Protein 7C63 (pdb70)

Sequence (416 aa):
TLEVWIMPNSPQPAEDFKALVAPFEKAHGVEVKVTVLDWGVAWTKITTTAATSGVGPDLTQLGTTWVGAISAMGVLEPVDDVLEEALGGEKAYLPAVWRTTRLEGARRQATAVPWFSELRRAFYYRTDALKAAGVNPAEMFASWQGFEAGLARLKASSFRDPETKAPLAPLCTPGKKNSWDDVLHNAAPWIWGAGGEIVRQAGGRWQSALNSPESLEGLYFFLSLAQKGYVPAESLEKNTAQIEADFQAGKCCAVFASGPWMIQRAQVPEAKGGFAERTAAKNLGVAPYPAGPKGRYTFFGGSNLALFNFSKNKPLAKELLKYLGGPEAQVRRYAQMTGMLPALRSAWSDPSFQQNPLLRTFIQAAQFGRTTYPSLAGWGGVENLAVQHLGMAWDLVAQGRLTREALKDLMDKASAAINQALRHH

Nearest PDB structures (foldseek):
  7c6x-assembly6_F  TM=9.963E-01  e=8.652E-77  Thermus thermophilus HB8
  7c64-assembly1_B  TM=9.953E-01  e=5.909E-77  Thermus thermophilus HB8
  7c70-assembly2_B  TM=9.968E-01  e=4.680E-76  Thermus thermophilus HB8
  7c71-assembly2_B  TM=9.946E-01  e=1.370E-74  Thermus thermophilus HB8
  7c6m-assembly1_A  TM=9.692E-01  e=4.133E-75  Thermus thermophilus HB8

Organism: Thermus thermophilus (strain ATCC 27634 / DSM 579 / HB8) (NCBI:txid300852)

B-factor: mean 22.09, std 9.36, range [8.62, 67.42]

Structure (mmCIF, N/CA/C/O backbone):
data_7C63
#
_entry.id   7C63
#
_cell.length_a   58.520
_cell.length_b   62.930
_cell.length_c   104.020
_cell.angle_alpha   90.000
_cell.angle_beta   90.000
_cell.angle_gamma   90.000
#
_symmetry.space_group_name_H-M   'P 21 21 21'
#
loop_
_entity.id
_entity.type
_entity.pdbx_description
1 polymer 'Sugar ABC transporter, periplasmic sugar-binding protein'
2 non-polymer 'CHLORIDE ION'
3 non-polymer 'SULFITE ION'
4 non-polymer 'SULFATE ION'
5 non-polymer 1,2-ETHANEDIOL
6 non-polymer '2-HYDROXY BUTANE-1,4-DIOL'
7 non-polymer GLYCEROL
8 water water
#
loop_
_atom_site.group_PDB
_atom_site.id
_atom_site.type_symbol
_atom_site.label_atom_id
_atom_site.label_alt_id
_atom_site.label_comp_id
_atom_site.label_asym_id
_atom_site.label_entity_id
_atom_site.label_seq_id
_atom_site.pdbx_PDB_ins_code
_atom_site.Cartn_x
_atom_site.Cartn_y
_atom_site.Cartn_z
_atom_site.occupancy
_atom_site.B_iso_or_equiv
_atom_site.auth_seq_id
_atom_site.auth_comp_id
_atom_site.auth_asym_id
_atom_site.auth_atom_id
_atom_site.pdbx_PDB_model_num
ATOM 1 N N . THR A 1 4 ? -53.736 12.317 8.769 1.00 33.94 3 THR A N 1
ATOM 2 C CA . THR A 1 4 ? -52.421 12.430 9.575 1.00 30.27 3 THR A CA 1
ATOM 3 C C . THR A 1 4 ? -51.555 11.196 9.349 1.00 26.63 3 THR A C 1
ATOM 4 O O . THR A 1 4 ? -52.024 10.025 9.522 1.00 29.38 3 THR A O 1
ATOM 8 N N . LEU A 1 5 ? -50.283 11.414 9.108 1.00 20.32 4 LEU A N 1
ATOM 9 C CA . LEU A 1 5 ? -49.380 10.286 8.904 1.00 18.67 4 LEU A CA 1
ATOM 10 C C . LEU A 1 5 ? -48.952 9.771 10.269 1.00 16.52 4 LEU A C 1
ATOM 11 O O . LEU A 1 5 ? -48.893 10.541 11.223 1.00 16.80 4 LEU A O 1
ATOM 16 N N . GLU A 1 6 ? -48.748 8.469 10.314 1.00 14.84 5 GLU A N 1
ATOM 17 C CA . GLU A 1 6 ? -48.256 7.784 11.528 1.00 15.03 5 GLU A CA 1
ATOM 18 C C . GLU A 1 6 ? -46.926 7.129 11.203 1.00 13.11 5 GLU A C 1
ATOM 19 O O . GLU A 1 6 ? -46.801 6.442 10.181 1.00 13.27 5 GLU A O 1
ATOM 25 N N . VAL A 1 7 ? -45.910 7.442 12.012 1.00 12.51 6 VAL A N 1
ATOM 26 C CA . VAL A 1 7 ? -44.568 6.855 11.814 1.00 12.26 6 VAL A CA 1
ATOM 27 C C . VAL A 1 7 ? -44.230 6.076 13.086 1.00 12.62 6 VAL A C 1
ATOM 28 O O . VAL A 1 7 ? -44.330 6.669 14.179 1.00 13.58 6 VAL A O 1
ATOM 32 N N . TRP A 1 8 ? -43.697 4.856 12.923 1.00 11.34 7 TRP A N 1
ATOM 33 C CA . TRP A 1 8 ? -43.088 4.093 14.033 1.00 11.46 7 TRP A CA 1
ATOM 34 C C . TRP A 1 8 ? -41.575 4.243 13.994 1.00 10.58 7 TRP A C 1
ATOM 35 O O . TRP A 1 8 ? -40.961 3.977 12.939 1.00 10.48 7 TRP A O 1
ATOM 46 N N . ILE A 1 9 ? -40.956 4.601 15.128 1.00 10.87 8 ILE A N 1
ATOM 47 C CA . ILE A 1 9 ? -39.513 4.700 15.187 1.00 10.97 8 ILE A CA 1
ATOM 48 C C . ILE A 1 9 ? -39.033 3.933 16.411 1.00 12.19 8 ILE A C 1
ATOM 49 O O . ILE A 1 9 ? -39.831 3.639 17.261 1.00 11.82 8 ILE A O 1
ATOM 54 N N . MET A 1 10 ? -37.716 3.724 16.477 1.00 12.33 9 MET A N 1
ATOM 55 C CA . MET A 1 10 ? -37.055 3.154 17.691 1.00 13.92 9 MET A CA 1
ATOM 56 C C . MET A 1 10 ? -36.367 4.292 18.422 1.00 12.65 9 MET A C 1
ATOM 57 O O . MET A 1 10 ? -36.320 5.444 17.999 1.00 13.50 9 MET A O 1
ATOM 62 N N . PRO A 1 11 ? -35.828 4.022 19.629 1.00 13.06 10 PRO A N 1
ATOM 63 C CA . PRO A 1 11 ? -35.214 5.090 20.423 1.00 14.04 10 PRO A CA 1
ATOM 64 C C . PRO A 1 11 ? -33.853 5.536 19.917 1.00 15.38 10 PRO A C 1
ATOM 65 O O . PRO A 1 11 ? -32.853 5.128 20.494 1.00 16.77 10 PRO A O 1
ATOM 69 N N . ASN A 1 12 ? -33.819 6.413 18.917 1.00 14.88 11 ASN A N 1
ATOM 70 C CA . ASN A 1 12 ? -32.624 6.681 18.094 1.00 13.78 11 ASN A CA 1
ATOM 71 C C . ASN A 1 12 ? -31.787 7.775 18.773 1.00 14.56 11 ASN A C 1
ATOM 72 O O . ASN A 1 12 ? -30.712 8.071 18.255 1.00 15.17 11 ASN A O 1
ATOM 77 N N . SER A 1 13 ? -32.368 8.516 19.707 1.00 15.53 12 SER A N 1
ATOM 78 C CA . SER A 1 13 ? -31.754 9.747 20.254 1.00 14.91 12 SER A CA 1
ATOM 79 C C . SER A 1 13 ? -32.299 9.878 21.661 1.00 14.70 12 SER A C 1
ATOM 80 O O . SER A 1 13 ? -33.219 9.173 22.109 1.00 13.47 12 SER A O 1
ATOM 83 N N . PRO A 1 14 ? -31.691 10.772 22.453 1.00 16.72 13 PRO A N 1
ATOM 84 C CA . PRO A 1 14 ? -32.122 10.853 23.823 1.00 16.81 13 PRO A CA 1
ATOM 85 C C . PRO A 1 14 ? -33.587 11.141 24.145 1.00 16.67 13 PRO A C 1
ATOM 86 O O . PRO A 1 14 ? -34.137 10.473 25.072 1.00 18.12 13 PRO A O 1
ATOM 90 N N . GLN A 1 15 ? -34.223 12.008 23.363 1.00 16.64 14 GLN A N 1
ATOM 91 C CA . GLN A 1 15 ? -35.690 12.258 23.438 1.00 15.45 14 GLN A CA 1
ATOM 92 C C . GLN A 1 15 ? -36.248 11.879 22.067 1.00 13.70 14 GLN A C 1
ATOM 93 O O . GLN A 1 15 ? -36.373 12.748 21.196 1.00 14.82 14 GLN A O 1
ATOM 99 N N . PRO A 1 16 ? -36.484 10.581 21.847 1.00 14.14 15 PRO A N 1
ATOM 100 C CA . PRO A 1 16 ? -36.661 10.110 20.459 1.00 13.16 15 PRO A CA 1
ATOM 101 C C . PRO A 1 16 ? -37.861 10.676 19.692 1.00 12.23 15 PRO A C 1
ATOM 102 O O . PRO A 1 16 ? -37.734 11.140 18.565 1.00 11.94 15 PRO A O 1
ATOM 106 N N . ALA A 1 17 ? -39.028 10.734 20.357 1.00 12.93 16 ALA A N 1
ATOM 107 C CA . ALA A 1 17 ? -40.247 11.298 19.749 1.00 13.04 16 ALA A CA 1
ATOM 108 C C . ALA A 1 17 ? -40.054 12.791 19.508 1.00 13.33 16 ALA A C 1
ATOM 109 O O . ALA A 1 17 ? -40.413 13.307 18.440 1.00 13.45 16 ALA A O 1
ATOM 111 N N . GLU A 1 18 ? -39.564 13.517 20.502 1.00 13.11 17 GLU A N 1
ATOM 112 C CA . GLU A 1 18 ? -39.344 14.972 20.375 1.00 14.28 17 GLU A CA 1
ATOM 113 C C . GLU A 1 18 ? -38.385 15.297 19.250 1.00 13.63 17 GLU A C 1
ATOM 114 O O . GLU A 1 18 ? -38.649 16.172 18.439 1.00 14.69 17 GLU A O 1
ATOM 120 N N . ASP A 1 19 ? -37.303 14.577 19.181 1.00 14.32 18 ASP A N 1
ATOM 121 C CA . ASP A 1 19 ? -36.312 14.842 18.110 1.00 15.15 18 ASP A CA 1
ATOM 122 C C . ASP A 1 19 ? -36.919 14.596 16.743 1.00 13.61 18 ASP A C 1
ATOM 123 O O . ASP A 1 19 ? -36.690 15.371 15.769 1.00 14.70 18 ASP A O 1
ATOM 128 N N . PHE A 1 20 ? -37.697 13.538 16.638 1.00 13.79 19 PHE A N 1
ATOM 129 C CA . PHE A 1 20 ? -38.330 13.202 15.379 1.00 12.77 19 PHE A CA 1
ATOM 130 C C . PHE A 1 20 ? -39.363 14.287 15.011 1.00 12.94 19 PHE A C 1
ATOM 131 O O . PHE A 1 20 ? -39.464 14.763 13.880 1.00 12.66 19 PHE A O 1
ATOM 139 N N . LYS A 1 21 ? -40.169 14.737 15.980 1.00 12.98 20 LYS A N 1
ATOM 140 C CA . LYS A 1 21 ? -41.114 15.827 15.730 1.00 14.29 20 LYS A CA 1
ATOM 141 C C . LYS A 1 21 ? -40.379 17.109 15.293 1.00 14.14 20 LYS A C 1
ATOM 142 O O . LYS A 1 21 ? -40.855 17.750 14.319 1.00 15.80 20 LYS A O 1
ATOM 148 N N . ALA A 1 22 ? -39.279 17.470 15.971 1.00 15.69 21 ALA A N 1
ATOM 149 C CA . ALA A 1 22 ? -38.544 18.690 15.572 1.00 16.03 21 ALA A CA 1
ATOM 150 C C . ALA A 1 22 ? -38.009 18.487 14.153 1.00 15.96 21 ALA A C 1
ATOM 151 O O . ALA A 1 22 ? -38.031 19.433 13.373 1.00 16.86 21 ALA A O 1
ATOM 153 N N . LEU A 1 23 ? -37.601 17.258 13.847 1.00 14.96 22 LEU A N 1
ATOM 154 C CA . LEU A 1 23 ? -36.994 16.945 12.518 1.00 15.40 22 LEU A CA 1
ATOM 155 C C . LEU A 1 23 ? -37.966 17.195 11.374 1.00 15.44 22 LEU A C 1
ATOM 156 O O . LEU A 1 23 ? -37.580 17.789 10.315 1.00 17.47 22 LEU A O 1
ATOM 161 N N . VAL A 1 24 ? -39.239 16.832 11.568 1.00 15.45 23 VAL A N 1
ATOM 162 C CA . VAL A 1 24 ? -40.273 16.877 10.515 1.00 15.16 23 VAL A CA 1
ATOM 163 C C . VAL A 1 24 ? -41.061 18.186 10.544 1.00 15.98 23 VAL A C 1
ATOM 164 O O . VAL A 1 24 ? -41.908 18.355 9.649 1.00 17.05 23 VAL A O 1
ATOM 168 N N . ALA A 1 25 ? -40.831 19.044 11.543 1.00 18.23 24 ALA A N 1
ATOM 169 C CA . ALA A 1 25 ? -41.568 20.311 11.687 1.00 20.93 24 ALA A CA 1
ATOM 170 C C . ALA A 1 25 ? -41.595 21.052 10.353 1.00 21.03 24 ALA A C 1
ATOM 171 O O . ALA A 1 25 ? -42.660 21.422 9.862 1.00 21.99 24 ALA A O 1
ATOM 173 N N . PRO A 1 26 ? -40.485 21.253 9.621 1.00 21.81 25 PRO A N 1
ATOM 174 C CA . PRO A 1 26 ? -40.637 21.930 8.307 1.00 22.66 25 PRO A CA 1
ATOM 175 C C . PRO A 1 26 ? -41.502 21.265 7.232 1.00 21.62 25 PRO A C 1
ATOM 176 O O . PRO A 1 26 ? -42.175 21.876 6.434 1.00 22.15 25 PRO A O 1
ATOM 180 N N . PHE A 1 27 ? -41.484 19.927 7.194 1.00 18.95 26 PHE A N 1
ATOM 181 C CA . PHE A 1 27 ? -42.338 19.159 6.320 1.00 18.35 26 PHE A CA 1
ATOM 182 C C . PHE A 1 27 ? -43.799 19.407 6.699 1.00 19.53 26 PHE A C 1
ATOM 183 O O . PHE A 1 27 ? -44.623 19.577 5.861 1.00 19.70 26 PHE A O 1
ATOM 191 N N . GLU A 1 28 ? -44.090 19.348 8.010 1.00 20.48 27 GLU A N 1
ATOM 192 C CA . GLU A 1 28 ? -45.438 19.606 8.561 1.00 20.66 27 GLU A CA 1
ATOM 193 C C . GLU A 1 28 ? -45.942 20.989 8.142 1.00 23.16 27 GLU A C 1
ATOM 194 O O . GLU A 1 28 ? -47.026 21.069 7.580 1.00 25.02 27 GLU A O 1
ATOM 200 N N . LYS A 1 29 ? -45.071 21.947 8.235 1.00 24.57 28 LYS A N 1
ATOM 201 C CA . LYS A 1 29 ? -45.476 23.344 7.862 1.00 26.99 28 LYS A CA 1
ATOM 202 C C . LYS A 1 29 ? -45.739 23.407 6.356 1.00 29.02 28 LYS A C 1
ATOM 203 O O . LYS A 1 29 ? -46.757 23.949 5.955 1.00 32.77 28 LYS A O 1
ATOM 209 N N . ALA A 1 30 ? -44.892 22.819 5.516 1.00 28.39 29 ALA A N 1
ATOM 210 C CA . ALA A 1 30 ? -45.007 22.957 4.043 1.00 28.67 29 ALA A CA 1
ATOM 211 C C . ALA A 1 30 ? -46.182 22.151 3.494 1.00 29.48 29 ALA A C 1
ATOM 212 O O . ALA A 1 30 ? -46.712 22.512 2.411 1.00 30.43 29 ALA A O 1
ATOM 214 N N . HIS A 1 31 ? -46.639 21.131 4.203 1.00 26.40 30 HIS A N 1
ATOM 215 C CA . HIS A 1 31 ? -47.676 20.199 3.725 1.00 27.05 30 HIS A CA 1
ATOM 216 C C . HIS A 1 31 ? -48.980 20.506 4.477 1.00 26.87 30 HIS A C 1
ATOM 217 O O . HIS A 1 31 ? -50.000 19.839 4.176 1.00 29.54 30 HIS A O 1
ATOM 224 N N . GLY A 1 32 ? -48.860 21.311 5.539 1.00 28.60 31 GLY A N 1
ATOM 225 C CA . GLY A 1 32 ? -49.978 21.734 6.411 1.00 30.34 31 GLY A CA 1
ATOM 226 C C . GLY A 1 32 ? -50.565 20.555 7.136 1.00 33.33 31 GLY A C 1
ATOM 227 O O . GLY A 1 32 ? -51.798 20.470 7.238 1.00 37.17 31 GLY A O 1
ATOM 228 N N . VAL A 1 33 ? -49.718 19.620 7.608 1.00 30.27 32 VAL A N 1
ATOM 229 C CA . VAL A 1 33 ? -50.127 18.407 8.365 1.00 30.33 32 VAL A CA 1
ATOM 230 C C . VAL A 1 33 ? -49.309 18.248 9.638 1.00 27.72 32 VAL A C 1
ATOM 231 O O . VAL A 1 33 ? -48.223 18.773 9.684 1.00 29.06 32 VAL A O 1
ATOM 235 N N . GLU A 1 34 ? -49.849 17.481 10.584 1.00 28.47 33 GLU A N 1
ATOM 236 C CA . GLU A 1 34 ? -49.052 16.891 11.686 1.00 25.73 33 GLU A CA 1
ATOM 237 C C . GLU A 1 34 ? -48.692 15.455 11.248 1.00 23.75 33 GLU A C 1
ATOM 238 O O . GLU A 1 34 ? -49.427 14.690 10.567 1.00 23.55 33 GLU A O 1
ATOM 244 N N . VAL A 1 35 ? -47.513 15.086 11.640 1.00 19.93 34 VAL A N 1
ATOM 245 C CA . VAL A 1 35 ? -47.049 13.694 11.571 1.00 18.17 34 VAL A CA 1
ATOM 246 C C . VAL A 1 35 ? -47.056 13.193 12.997 1.00 18.35 34 VAL A C 1
ATOM 247 O O . VAL A 1 35 ? -46.374 13.882 13.828 1.00 20.88 34 VAL A O 1
ATOM 251 N N . LYS A 1 36 ? -47.704 12.077 13.278 1.00 16.98 35 LYS A N 1
ATOM 252 C CA . LYS A 1 36 ? -47.714 11.440 14.594 1.00 18.03 35 LYS A CA 1
ATOM 253 C C . LYS A 1 36 ? -46.602 10.396 14.642 1.00 16.70 35 LYS A C 1
ATOM 254 O O . LYS A 1 36 ? -46.292 9.772 13.643 1.00 16.40 35 LYS A O 1
ATOM 260 N N . VAL A 1 37 ? -45.974 10.314 15.773 1.00 14.44 36 VAL A N 1
ATOM 261 C CA . VAL A 1 37 ? -44.872 9.380 15.999 1.00 13.85 36 VAL A CA 1
ATOM 262 C C . VAL A 1 37 ? -45.168 8.528 17.201 1.00 13.08 36 VAL A C 1
ATOM 263 O O . VAL A 1 37 ? -45.642 9.009 18.243 1.00 13.59 36 VAL A O 1
ATOM 267 N N . THR A 1 38 ? -44.870 7.236 17.055 1.00 12.65 37 THR A N 1
ATOM 268 C CA . THR A 1 38 ? -44.847 6.284 18.183 1.00 12.71 37 THR A CA 1
ATOM 269 C C . THR A 1 38 ? -43.480 5.631 18.279 1.00 12.78 37 THR A C 1
ATOM 270 O O . THR A 1 38 ? -42.938 5.182 17.257 1.00 12.27 37 THR A O 1
ATOM 274 N N . VAL A 1 39 ? -42.875 5.599 19.447 1.00 12.75 38 VAL A N 1
ATOM 275 C CA . VAL A 1 39 ? -41.542 5.025 19.700 1.00 13.61 38 VAL A CA 1
ATOM 276 C C . VAL A 1 39 ? -41.723 3.603 20.215 1.00 14.27 38 VAL A C 1
ATOM 277 O O . VAL A 1 39 ? -42.475 3.363 21.177 1.00 16.60 38 VAL A O 1
ATOM 281 N N . LEU A 1 40 ? -41.119 2.643 19.527 1.00 14.41 39 LEU A N 1
ATOM 282 C CA . LEU A 1 40 ? -41.142 1.223 19.889 1.00 16.36 39 LEU A CA 1
ATOM 283 C C . LEU A 1 40 ? -39.799 0.901 20.522 1.00 18.29 39 LEU A C 1
ATOM 284 O O . LEU A 1 40 ? -38.778 1.078 19.833 1.00 18.74 39 LEU A O 1
ATOM 289 N N . ASP A 1 41 ? -39.795 0.289 21.700 1.00 23.06 40 ASP A N 1
ATOM 290 C CA . ASP A 1 41 ? -38.497 -0.191 22.244 1.00 26.17 40 ASP A CA 1
ATOM 291 C C . ASP A 1 41 ? -37.927 -1.265 21.336 1.00 27.86 40 ASP A C 1
ATOM 292 O O . ASP A 1 41 ? -38.709 -2.044 20.757 1.00 28.34 40 ASP A O 1
ATOM 297 N N . TRP A 1 42 ? -36.598 -1.290 21.258 1.00 32.12 41 TRP A N 1
ATOM 298 C CA . TRP A 1 42 ? -35.850 -2.192 20.344 1.00 32.89 41 TRP A CA 1
ATOM 299 C C . TRP A 1 42 ? -36.249 -3.624 20.658 1.00 35.39 41 TRP A C 1
ATOM 300 O O . TRP A 1 42 ? -36.283 -4.458 19.723 1.00 34.92 41 TRP A O 1
ATOM 311 N N . GLY A 1 43 ? -36.577 -3.879 21.923 1.00 35.87 42 GLY A 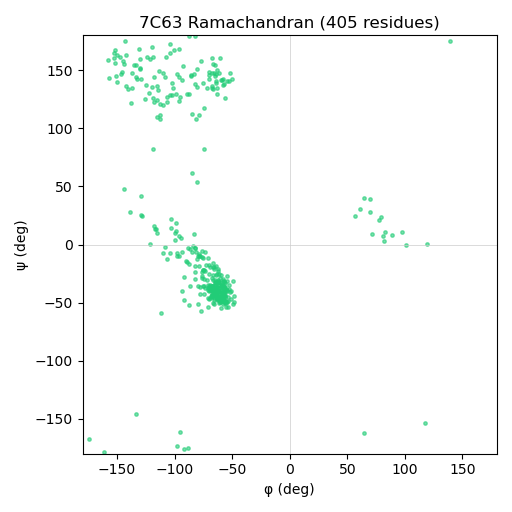N 1
ATOM 312 C CA . GLY A 1 43 ? -36.986 -5.208 22.411 1.00 36.17 42 GLY A CA 1
ATOM 313 C C . GLY A 1 43 ? -38.205 -5.764 21.696 1.00 34.39 42 GLY A C 1
ATOM 314 O O . GLY A 1 43 ? -38.188 -6.973 21.377 1.00 38.02 42 GLY A O 1
ATOM 315 N N . VAL A 1 44 ? -39.243 -4.940 21.490 1.00 30.62 43 VAL A N 1
ATOM 316 C CA . VAL A 1 44 ? -40.597 -5.322 21.029 1.00 30.26 43 VAL A CA 1
ATOM 317 C C . VAL A 1 44 ? -40.812 -4.818 19.613 1.00 25.57 43 VAL A C 1
ATOM 318 O O . VAL A 1 44 ? -41.860 -5.130 19.052 1.00 24.92 43 VAL A O 1
ATOM 322 N N . ALA A 1 45 ? -39.893 -4.026 19.082 1.00 23.74 44 ALA A N 1
ATOM 323 C CA . ALA A 1 45 ? -40.151 -3.384 17.778 1.00 20.80 44 ALA A CA 1
ATOM 324 C C . ALA A 1 45 ? -40.459 -4.476 16.755 1.00 20.03 44 ALA A C 1
ATOM 325 O O . ALA A 1 45 ? -41.401 -4.382 15.978 1.00 18.89 44 ALA A O 1
ATOM 327 N N . TRP A 1 46 ? -39.608 -5.488 16.676 1.00 21.76 45 TRP A N 1
ATOM 328 C CA . TRP A 1 46 ? -39.776 -6.497 15.627 1.00 24.53 45 TRP A CA 1
ATO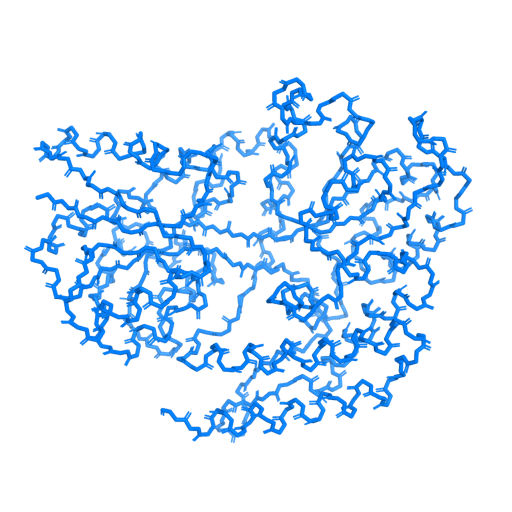M 329 C C . TRP A 1 46 ? -41.132 -7.211 15.718 1.00 23.41 45 TRP A C 1
ATOM 330 O O . TRP A 1 46 ? -41.775 -7.391 14.691 1.00 21.70 45 TRP A O 1
ATOM 341 N N . THR A 1 47 ? -41.578 -7.556 16.905 1.00 23.97 46 THR A N 1
ATOM 342 C CA . THR A 1 47 ? -42.882 -8.206 17.133 1.00 24.15 46 THR A CA 1
ATOM 343 C C . THR A 1 47 ? -44.006 -7.297 16.660 1.00 20.91 46 THR A C 1
ATOM 344 O O . THR A 1 47 ? -44.916 -7.732 15.967 1.00 20.90 46 THR A O 1
ATOM 348 N N . LYS A 1 48 ? -43.940 -6.020 16.995 1.00 19.12 47 LYS A N 1
ATOM 349 C CA . LYS A 1 48 ? -44.993 -5.076 16.650 1.00 18.40 47 LYS A CA 1
ATOM 350 C C . LYS A 1 48 ? -45.018 -4.958 15.122 1.00 17.06 47 LYS A C 1
ATOM 351 O O . LYS A 1 48 ? -46.075 -4.873 14.522 1.00 17.91 47 LYS A O 1
ATOM 357 N N . ILE A 1 49 ? -43.841 -4.815 14.514 1.00 16.44 48 ILE A N 1
ATOM 358 C CA . ILE A 1 49 ? -43.785 -4.604 13.052 1.00 16.46 48 ILE A CA 1
ATOM 359 C C . ILE A 1 49 ? -44.243 -5.854 12.303 1.00 16.84 48 ILE A C 1
ATOM 360 O O . ILE A 1 49 ? -44.982 -5.743 11.336 1.00 16.71 48 ILE A O 1
ATOM 365 N N . THR A 1 50 ? -43.941 -7.055 12.792 1.00 17.92 49 THR A N 1
ATOM 366 C CA A THR A 1 50 ? -44.438 -8.274 12.108 0.50 17.49 49 THR A CA 1
ATOM 367 C CA B THR A 1 50 ? -44.431 -8.309 12.169 0.50 17.78 49 THR A CA 1
ATOM 368 C C . THR A 1 50 ? -45.955 -8.408 12.314 1.00 17.59 49 THR A C 1
ATOM 369 O O . THR A 1 50 ? -46.605 -8.833 11.348 1.00 18.92 49 THR A O 1
ATOM 376 N N . THR A 1 51 ? -46.490 -8.045 13.483 1.00 17.88 50 THR A N 1
ATOM 377 C CA . THR A 1 51 ? -47.956 -8.049 13.738 1.00 18.34 50 THR A CA 1
ATOM 378 C C . THR A 1 51 ? -48.676 -7.071 12.810 1.00 18.15 50 THR A C 1
ATOM 379 O O . THR A 1 51 ? -49.706 -7.369 12.216 1.00 18.80 50 THR A O 1
ATOM 383 N N . ALA A 1 52 ? -48.068 -5.907 12.569 1.00 16.85 51 ALA A N 1
ATOM 384 C CA . ALA A 1 52 ? -48.631 -4.956 11.594 1.00 16.18 51 ALA A CA 1
ATOM 385 C C . ALA A 1 52 ? -48.579 -5.529 10.184 1.00 16.15 51 ALA A C 1
ATOM 386 O O . ALA A 1 52 ? -49.591 -5.405 9.429 1.00 15.43 51 ALA A O 1
ATOM 388 N N . ALA A 1 53 ? -47.449 -6.166 9.805 1.00 15.93 52 ALA A N 1
ATOM 389 C CA . ALA A 1 53 ? -47.292 -6.781 8.469 1.00 17.83 52 ALA A CA 1
ATOM 390 C C . ALA A 1 53 ? -48.366 -7.847 8.214 1.00 18.59 52 ALA A C 1
ATOM 391 O O . ALA A 1 53 ? -49.012 -7.815 7.141 1.00 19.56 52 ALA A O 1
ATOM 393 N N . THR A 1 54 ? -48.615 -8.710 9.199 1.00 18.80 53 THR A N 1
ATOM 394 C CA . THR A 1 54 ? -49.609 -9.813 9.050 1.00 21.16 53 THR A CA 1
ATOM 395 C C . THR A 1 54 ? -51.047 -9.326 9.104 1.00 22.36 53 THR A C 1
ATOM 396 O O . THR A 1 54 ? -51.882 -9.853 8.328 1.00 23.81 53 THR A O 1
ATOM 400 N N . SER A 1 55 ? -51.350 -8.317 9.918 1.00 20.04 54 SER A N 1
ATOM 401 C CA . SER A 1 55 ? -52.728 -7.867 10.166 1.00 18.94 54 SER A CA 1
ATOM 402 C C . SER A 1 55 ? -53.227 -6.757 9.241 1.00 18.67 54 SER A C 1
ATOM 403 O O . SER A 1 55 ? -54.440 -6.570 9.145 1.00 18.85 54 SER A O 1
ATOM 406 N N . GLY A 1 56 ? -52.335 -5.918 8.734 1.00 17.49 55 GLY A N 1
ATOM 407 C CA . GLY A 1 56 ? -52.725 -4.718 8.002 1.00 16.69 55 GLY A CA 1
ATOM 408 C C . GLY A 1 56 ? -53.055 -3.561 8.919 1.00 16.64 55 GLY A C 1
ATOM 409 O O . GLY A 1 56 ? -53.511 -2.578 8.463 1.00 17.96 55 GLY A O 1
ATOM 410 N N . VAL A 1 57 ? -52.744 -3.719 10.184 1.00 16.59 56 VAL A N 1
ATOM 411 C CA . VAL A 1 57 ? -53.050 -2.685 11.202 1.00 17.62 56 VAL A CA 1
ATOM 412 C C . VAL A 1 57 ? -51.694 -2.152 11.654 1.00 16.64 56 VAL A C 1
ATOM 413 O O . VAL A 1 57 ? -50.968 -2.832 12.313 1.00 15.99 56 VAL A O 1
ATOM 417 N N . GLY A 1 58 ? -51.413 -0.941 11.237 1.00 16.84 57 GLY A N 1
ATOM 418 C CA . GLY A 1 58 ? -50.096 -0.353 11.527 1.00 15.37 57 GLY A CA 1
ATOM 419 C C . GLY A 1 58 ? -49.976 1.109 11.101 1.00 14.78 57 GLY A C 1
ATOM 420 O O . GLY A 1 58 ? -50.934 1.809 10.783 1.00 15.75 57 GLY A O 1
ATOM 421 N N . PRO A 1 59 ? -48.705 1.581 11.111 1.00 12.81 58 PRO A N 1
ATOM 422 C CA . PRO A 1 59 ? -48.435 2.952 10.751 1.00 12.87 58 PRO A CA 1
ATOM 423 C C . PRO A 1 59 ? -48.368 3.082 9.235 1.00 12.58 58 PRO A C 1
ATOM 424 O O . PRO A 1 59 ? -48.546 2.070 8.520 1.00 13.20 58 PRO A O 1
ATOM 428 N N . ASP A 1 60 ? -48.139 4.285 8.739 1.00 12.50 59 ASP A N 1
ATOM 429 C CA . ASP A 1 60 ? -47.855 4.525 7.309 1.00 13.09 59 ASP A CA 1
ATOM 430 C C . ASP A 1 60 ? -46.381 4.108 7.081 1.00 11.69 59 ASP A C 1
ATOM 431 O O . ASP A 1 60 ? -46.075 3.276 6.212 1.00 12.19 59 ASP A O 1
ATOM 436 N N . LEU A 1 61 ? -45.467 4.722 7.843 1.00 11.90 60 LEU A N 1
ATOM 437 C CA . LEU A 1 61 ? -44.020 4.445 7.762 1.00 11.25 60 LEU A CA 1
ATOM 438 C C . LEU A 1 61 ? -43.558 3.719 9.022 1.00 10.43 60 LEU A C 1
ATOM 439 O O . LEU A 1 61 ? -44.015 4.071 10.154 1.00 11.57 60 LEU A O 1
ATOM 444 N N . THR A 1 62 ? -42.574 2.860 8.846 1.00 9.98 61 THR A N 1
ATOM 445 C CA . THR A 1 62 ? -41.867 2.267 9.991 1.00 10.24 61 THR A CA 1
ATOM 446 C C . THR A 1 62 ? -40.387 2.369 9.737 1.00 10.12 61 THR A C 1
ATOM 447 O O . THR A 1 62 ? -39.924 2.060 8.648 1.00 10.32 61 THR A O 1
ATOM 451 N N . GLN A 1 63 ? -39.678 2.631 10.799 1.00 9.65 62 GLN A N 1
ATOM 452 C CA . GLN A 1 63 ? -38.245 2.324 10.848 1.00 9.37 62 GLN A CA 1
ATOM 453 C C . GLN A 1 63 ? -38.000 0.804 10.781 1.00 9.47 62 GLN A C 1
ATOM 454 O O . GLN A 1 63 ? -38.744 0.052 11.420 1.00 9.86 62 GLN A O 1
ATOM 460 N N . LEU A 1 64 ? -36.930 0.370 10.141 1.00 10.55 63 LEU A N 1
ATOM 461 C CA . LEU A 1 64 ? -36.509 -1.054 10.122 1.00 11.62 63 LEU A CA 1
ATOM 462 C C . LEU A 1 64 ? -35.018 -1.046 10.310 1.00 11.36 63 LEU A C 1
ATOM 463 O O . LEU A 1 64 ? -34.306 -0.293 9.649 1.00 10.90 63 LEU A O 1
ATOM 468 N N . GLY A 1 65 ? -34.533 -1.906 11.158 1.00 10.52 64 GLY A N 1
ATOM 469 C CA . GLY A 1 65 ? -33.084 -2.139 11.149 1.00 11.24 64 GLY A CA 1
ATOM 470 C C . GLY A 1 65 ? -32.685 -2.679 9.796 1.00 10.91 64 GLY A C 1
ATOM 471 O O . GLY A 1 65 ? -33.466 -3.336 9.092 1.00 10.70 64 GLY A O 1
ATOM 472 N N . THR A 1 66 ? -31.488 -2.348 9.346 1.00 10.85 65 THR A N 1
ATOM 473 C CA . THR A 1 66 ? -31.024 -2.760 8.022 1.00 11.64 65 THR A CA 1
ATOM 474 C C . THR A 1 66 ? -31.119 -4.268 7.839 1.00 11.94 65 THR A C 1
ATOM 475 O O . THR A 1 66 ? -31.460 -4.706 6.720 1.00 12.63 65 THR A O 1
ATOM 479 N N . THR A 1 67 ? -30.962 -5.070 8.888 1.00 12.16 66 THR A N 1
ATOM 480 C CA . THR A 1 67 ? -30.969 -6.543 8.722 1.00 13.78 66 THR A CA 1
ATOM 481 C C . THR A 1 67 ? -32.388 -7.075 8.616 1.00 14.00 66 THR A C 1
ATOM 482 O O . THR A 1 67 ? -32.545 -8.301 8.340 1.00 15.97 66 THR A O 1
ATOM 486 N N . TRP A 1 68 ? -33.404 -6.281 8.866 1.00 12.04 67 TRP A N 1
ATOM 487 C CA . TRP A 1 68 ? -34.816 -6.698 8.841 1.00 12.89 67 TRP A CA 1
ATOM 488 C C . TRP A 1 68 ? -35.452 -6.513 7.460 1.00 12.43 67 TRP A C 1
ATOM 489 O O . TRP A 1 68 ? -36.593 -6.960 7.241 1.00 12.22 67 TRP A O 1
ATOM 500 N N . VAL A 1 69 ? -34.776 -5.763 6.591 1.00 11.79 68 VAL A N 1
ATOM 501 C CA . VAL A 1 69 ? -35.378 -5.353 5.323 1.00 11.33 68 VAL A CA 1
ATOM 502 C C . VAL A 1 69 ? -35.798 -6.588 4.496 1.00 10.87 68 VAL A C 1
ATOM 503 O O . VAL A 1 69 ? -36.869 -6.646 3.895 1.00 11.91 68 VAL A O 1
ATOM 507 N N . GLY A 1 70 ? -34.889 -7.564 4.409 1.00 10.55 69 GLY A N 1
ATOM 508 C CA . GLY A 1 70 ? -35.162 -8.766 3.581 1.00 12.04 69 GLY A CA 1
ATOM 509 C C . GLY A 1 70 ? -36.387 -9.491 4.097 1.00 11.99 69 GLY A C 1
ATOM 510 O O . GLY A 1 70 ? -37.312 -9.771 3.296 1.00 12.29 69 GLY A O 1
ATOM 511 N N . ALA A 1 71 ? -36.460 -9.753 5.410 1.00 12.08 70 ALA A N 1
ATOM 512 C CA . ALA A 1 71 ? -37.599 -10.505 5.980 1.00 13.28 70 ALA A CA 1
ATOM 513 C C . ALA A 1 71 ? -38.909 -9.767 5.737 1.00 12.27 70 ALA A C 1
ATOM 514 O O . ALA A 1 71 ? -39.898 -10.431 5.351 1.00 14.53 70 ALA A O 1
ATOM 516 N N . ILE A 1 72 ? -39.003 -8.479 6.036 1.00 12.74 71 ILE A N 1
ATOM 517 C CA . ILE A 1 72 ? -40.317 -7.802 5.884 1.00 12.81 71 ILE A CA 1
ATOM 518 C C . ILE A 1 72 ? -40.648 -7.681 4.394 1.00 12.71 71 ILE A C 1
ATOM 519 O O . ILE A 1 72 ? -41.819 -7.854 4.035 1.00 12.37 71 ILE A O 1
ATOM 524 N N . SER A 1 73 ? -39.660 -7.419 3.524 1.00 11.56 72 SER A N 1
ATOM 525 C CA . SER A 1 73 ? -39.870 -7.320 2.059 1.00 11.84 72 SER A CA 1
ATOM 526 C C . SER A 1 73 ? -40.502 -8.608 1.564 1.00 12.83 72 SER A C 1
ATOM 527 O O . SER A 1 73 ? -41.371 -8.579 0.713 1.00 13.83 72 SER A O 1
ATOM 530 N N . ALA A 1 74 ? -39.963 -9.699 2.028 1.00 12.60 73 ALA A N 1
ATOM 531 C CA . ALA A 1 74 ? -40.373 -11.020 1.497 1.00 14.82 73 ALA A CA 1
ATOM 532 C C . ALA A 1 74 ? -41.818 -11.284 1.873 1.00 15.81 73 ALA A C 1
ATOM 533 O O . ALA A 1 74 ? -42.433 -12.205 1.296 1.00 18.94 73 ALA A O 1
ATOM 535 N N . MET A 1 75 ? -42.371 -10.592 2.871 1.00 15.80 74 MET A N 1
ATOM 536 C CA . MET A 1 75 ? -43.792 -10.758 3.289 1.00 15.95 74 MET A CA 1
ATOM 537 C C . MET A 1 75 ? -44.747 -10.087 2.292 1.00 16.50 74 MET A C 1
ATOM 538 O O . MET A 1 75 ? -45.986 -10.332 2.371 1.00 17.69 74 MET A O 1
ATOM 543 N N . GLY A 1 76 ? -44.281 -9.278 1.350 1.00 14.21 75 GLY A N 1
ATOM 544 C CA . GLY A 1 76 ? -45.161 -8.642 0.367 1.00 14.44 75 GLY A CA 1
ATOM 545 C C . GLY A 1 76 ? -45.933 -7.468 0.884 1.00 15.12 75 GLY A C 1
ATOM 546 O O . GLY A 1 76 ? -46.888 -7.057 0.186 1.00 17.90 75 GLY A O 1
ATOM 547 N N . VAL A 1 77 ? -45.462 -6.861 1.969 1.00 13.85 76 VAL A N 1
ATOM 548 C CA . VAL A 1 77 ? -46.239 -5.777 2.622 1.00 13.42 76 VAL A CA 1
ATOM 549 C C . VAL A 1 77 ? -45.623 -4.395 2.409 1.00 13.57 76 VAL A C 1
ATOM 550 O O . VAL A 1 77 ? -46.176 -3.448 2.954 1.00 14.62 76 VAL A O 1
ATOM 554 N N . LEU A 1 78 ? -44.474 -4.312 1.722 1.00 12.29 77 LEU A N 1
ATOM 555 C CA . LEU A 1 78 ? -43.819 -2.999 1.561 1.00 12.43 77 LEU A CA 1
ATOM 556 C C . LEU A 1 78 ? -44.051 -2.404 0.176 1.00 14.33 77 LEU A C 1
ATOM 557 O O . LEU A 1 78 ? -44.016 -3.161 -0.876 1.00 14.28 77 LEU A O 1
ATOM 562 N N . GLU A 1 79 ? -44.298 -1.125 0.168 1.00 13.35 78 GLU A N 1
ATOM 563 C CA . GLU A 1 79 ? -44.436 -0.364 -1.082 1.00 14.30 78 GLU A CA 1
ATOM 564 C C . GLU A 1 79 ? -43.092 -0.201 -1.746 1.00 13.14 78 GLU A C 1
ATOM 565 O O . GLU A 1 79 ? -42.111 0.211 -1.100 1.00 13.26 78 GLU A O 1
ATOM 571 N N . PRO A 1 80 ? -42.960 -0.416 -3.065 1.00 14.27 79 PRO A N 1
ATOM 572 C CA . PRO A 1 80 ? -41.703 -0.082 -3.762 1.00 14.51 79 PRO A CA 1
ATOM 573 C C . PRO A 1 80 ? -41.373 1.390 -3.636 1.00 14.41 79 PRO A C 1
ATOM 574 O O . PRO A 1 80 ? -42.245 2.235 -3.682 1.00 14.31 79 PRO A O 1
ATOM 578 N N . VAL A 1 81 ? -40.089 1.685 -3.472 1.00 14.39 80 VAL A N 1
ATOM 579 C CA . VAL A 1 81 ? -39.664 3.088 -3.248 1.00 14.78 80 VAL A CA 1
ATOM 580 C C . VAL A 1 81 ? -38.537 3.415 -4.247 1.00 14.58 80 VAL A C 1
ATOM 581 O O . VAL A 1 81 ? -37.707 4.252 -3.919 1.00 14.86 80 VAL A O 1
ATOM 585 N N . ASP A 1 82 ? -38.467 2.727 -5.389 1.00 15.62 81 ASP A N 1
ATOM 586 C CA . ASP A 1 82 ? -37.434 3.099 -6.402 1.00 16.21 81 ASP A CA 1
ATOM 587 C C . ASP A 1 82 ? -37.570 4.574 -6.781 1.00 16.80 81 ASP A C 1
ATOM 588 O O . ASP A 1 82 ? -36.501 5.241 -6.986 1.00 16.94 81 ASP A O 1
ATOM 593 N N . ASP A 1 83 ? -38.791 5.093 -6.849 1.00 16.90 82 ASP A N 1
ATOM 594 C CA . ASP A 1 83 ? -39.075 6.505 -7.206 1.00 17.74 82 ASP A CA 1
ATOM 595 C C . ASP A 1 83 ? -38.409 7.432 -6.186 1.00 16.54 82 ASP A C 1
ATOM 596 O O . ASP A 1 83 ? -37.770 8.423 -6.575 1.00 18.32 82 ASP A O 1
ATOM 601 N N . VAL A 1 84 ? -38.585 7.137 -4.903 1.00 15.02 83 VAL A N 1
ATOM 602 C CA . VAL A 1 84 ? -37.988 8.009 -3.860 1.00 15.53 83 VAL A CA 1
ATOM 603 C C . VAL A 1 84 ? -36.467 7.982 -4.006 1.00 14.71 83 VAL A C 1
ATOM 604 O O . VAL A 1 84 ? -35.815 9.029 -3.891 1.00 16.03 83 VAL A O 1
ATOM 608 N N . LEU A 1 85 ? -35.855 6.814 -4.150 1.00 14.40 84 LEU A N 1
ATOM 609 C CA . LEU A 1 85 ? -34.389 6.681 -4.186 1.00 14.86 84 LEU A CA 1
ATOM 610 C C . LEU A 1 85 ? -33.857 7.349 -5.434 1.00 16.12 84 LEU A C 1
ATOM 611 O O . LEU A 1 85 ? -32.839 7.982 -5.300 1.00 16.32 84 LEU A O 1
ATOM 616 N N . GLU A 1 86 ? -34.558 7.269 -6.543 1.00 17.40 85 GLU A N 1
ATOM 617 C CA A GLU A 1 86 ? -34.108 8.008 -7.748 0.50 18.99 85 GLU A CA 1
ATOM 618 C CA B GLU A 1 86 ? -34.132 8.014 -7.762 0.50 19.15 85 GLU A CA 1
ATOM 619 C C . GLU A 1 86 ? -34.149 9.506 -7.457 1.00 19.47 85 GLU A C 1
ATOM 620 O O . GLU A 1 86 ? -33.194 10.182 -7.914 1.00 20.49 85 GLU A O 1
ATOM 631 N N . ALA A 1 87 ? -35.185 9.987 -6.775 1.00 18.72 86 ALA A N 1
ATOM 632 C CA . ALA A 1 87 ? -35.385 11.414 -6.423 1.00 19.60 86 ALA A CA 1
ATOM 633 C C . ALA A 1 87 ? -34.220 11.876 -5.554 1.00 19.59 86 ALA A C 1
ATOM 634 O O . ALA A 1 87 ? -33.844 13.080 -5.674 1.00 22.04 86 ALA A O 1
ATOM 636 N N . LEU A 1 88 ? -33.642 10.994 -4.728 1.00 17.03 87 LEU A N 1
ATOM 637 C CA . LEU A 1 88 ? -32.526 11.323 -3.811 1.00 17.25 87 LEU A CA 1
ATOM 638 C C . LEU A 1 88 ? -31.177 11.147 -4.503 1.00 17.87 87 LEU A C 1
ATOM 639 O O . LEU A 1 88 ? -30.099 11.389 -3.889 1.00 20.12 87 LEU A O 1
ATOM 644 N N . GLY A 1 89 ? -31.162 10.678 -5.749 1.00 18.40 88 GLY A N 1
ATOM 645 C CA . GLY A 1 89 ? -29.900 10.548 -6.464 1.00 18.43 88 GLY A CA 1
ATOM 646 C C . GLY A 1 89 ? -29.510 9.147 -6.900 1.00 19.56 88 GLY A C 1
ATOM 647 O O . GLY A 1 89 ? -28.429 8.960 -7.530 1.00 19.17 88 GLY A O 1
ATOM 648 N N . GLY A 1 90 ? -30.347 8.157 -6.616 1.00 17.90 89 GLY A N 1
ATOM 649 C CA . GLY A 1 90 ? -30.105 6.762 -7.034 1.00 17.43 89 GLY A CA 1
ATOM 650 C C . GLY A 1 90 ? -28.894 6.162 -6.392 1.00 16.16 89 GLY A C 1
ATOM 651 O O . GLY A 1 90 ? -28.470 6.609 -5.292 1.00 15.38 89 GLY A O 1
ATOM 652 N N . GLU A 1 91 ? -28.398 5.072 -6.959 1.00 16.36 90 GLU A N 1
ATOM 653 C CA . GLU A 1 91 ? -27.338 4.213 -6.429 1.00 17.47 90 GLU A CA 1
ATOM 654 C C . GLU A 1 91 ? -26.090 4.998 -6.069 1.00 17.80 90 GLU A C 1
ATOM 655 O O . GLU A 1 91 ? -25.612 4.783 -4.998 1.00 16.92 90 GLU A O 1
ATOM 661 N N . LYS A 1 92 ? -25.704 6.010 -6.838 1.00 18.34 91 LYS A N 1
ATOM 662 C CA . LYS A 1 92 ? -24.453 6.731 -6.556 1.00 19.30 91 LYS A CA 1
ATOM 663 C C . LYS A 1 92 ? -24.640 7.675 -5.361 1.00 17.69 91 LYS A C 1
ATOM 664 O O . LYS A 1 92 ? -23.649 8.157 -4.864 1.00 20.18 91 LYS A O 1
ATOM 670 N N . ALA A 1 93 ? -25.842 7.835 -4.821 1.00 17.05 92 ALA A N 1
ATOM 671 C CA . ALA A 1 93 ? -26.076 8.709 -3.639 1.00 15.43 92 ALA A CA 1
ATOM 672 C C . ALA A 1 93 ? -25.668 8.022 -2.325 1.00 15.27 92 ALA A C 1
ATOM 673 O O . ALA A 1 93 ? -25.774 8.694 -1.240 1.00 15.21 92 ALA A O 1
ATOM 675 N N . TYR A 1 94 ? -25.338 6.739 -2.358 1.00 13.72 93 TYR A N 1
ATOM 676 C CA . TYR A 1 94 ? -25.083 5.918 -1.145 1.00 13.13 93 TYR A CA 1
ATOM 677 C C . TYR A 1 94 ? -23.770 5.161 -1.276 1.00 13.47 93 TYR A C 1
ATOM 678 O O . TYR A 1 94 ? -23.450 4.701 -2.413 1.00 14.97 93 TYR A O 1
ATOM 687 N N . LEU A 1 95 ? -23.132 4.869 -0.149 1.00 14.46 94 LEU A N 1
ATOM 688 C CA . LEU A 1 95 ? -22.101 3.841 -0.097 1.00 15.19 94 LEU A CA 1
ATOM 689 C C . LEU A 1 95 ? -22.684 2.534 -0.585 1.00 14.96 94 LEU A C 1
ATOM 690 O O . LEU A 1 95 ? -23.817 2.198 -0.274 1.00 14.98 94 LEU A O 1
ATOM 695 N N . PRO A 1 96 ? -21.969 1.752 -1.398 1.00 16.15 95 PRO A N 1
ATOM 696 C CA . PRO A 1 96 ? -22.521 0.473 -1.837 1.00 16.83 95 PRO A CA 1
ATOM 697 C C . PRO A 1 96 ? -23.103 -0.405 -0.717 1.00 14.16 95 PRO A C 1
ATOM 698 O O . PRO A 1 96 ? -24.191 -0.983 -0.948 1.00 15.10 95 PRO A O 1
ATOM 702 N N . ALA A 1 97 ? -22.415 -0.541 0.434 1.00 14.02 96 ALA A N 1
ATOM 703 C CA . ALA A 1 97 ? -22.892 -1.363 1.539 1.00 13.31 96 ALA A CA 1
ATOM 704 C C . ALA A 1 97 ? -24.282 -0.858 1.950 1.00 12.25 96 ALA A C 1
ATOM 705 O O . ALA A 1 97 ? -25.128 -1.690 2.364 1.00 13.42 96 ALA A O 1
ATOM 707 N N . VAL A 1 98 ? -24.498 0.450 1.899 1.00 12.07 97 VAL A N 1
ATOM 708 C CA . VAL A 1 98 ? -25.804 1.034 2.326 1.00 11.37 97 VAL A CA 1
ATOM 709 C C . VAL A 1 98 ? -26.862 0.756 1.258 1.00 10.77 97 VAL A C 1
ATOM 710 O O . VAL A 1 98 ? -28.058 0.412 1.522 1.00 9.80 97 VAL A O 1
ATOM 714 N N . TRP A 1 99 ? -26.504 0.921 0.013 1.00 11.98 98 TRP A N 1
ATOM 715 C CA . TRP A 1 99 ? -27.449 0.652 -1.092 1.00 12.00 98 TRP A CA 1
ATOM 716 C C . TRP A 1 99 ? -27.946 -0.794 -1.003 1.00 11.81 98 TRP A C 1
ATOM 717 O O . TRP A 1 99 ? -29.110 -0.992 -1.330 1.00 13.13 98 TRP A O 1
ATOM 728 N N . ARG A 1 100 ? -27.097 -1.722 -0.613 1.00 13.15 99 ARG A N 1
ATOM 729 C CA . ARG A 1 100 ? -27.533 -3.146 -0.550 1.00 14.24 99 ARG A CA 1
ATOM 730 C C . ARG A 1 100 ? -28.655 -3.312 0.466 1.00 13.42 99 ARG A C 1
ATOM 731 O O . ARG A 1 100 ? -29.469 -4.245 0.278 1.00 14.87 99 ARG A O 1
ATOM 739 N N . THR A 1 101 ? -28.817 -2.399 1.424 1.00 10.88 100 THR A N 1
ATOM 740 C CA . THR A 1 101 ? -29.839 -2.534 2.486 1.00 10.55 100 THR A CA 1
ATOM 741 C C . THR A 1 101 ? -31.197 -2.013 2.000 1.00 10.73 100 THR A C 1
ATOM 742 O O . THR A 1 101 ? -32.108 -2.044 2.792 1.00 10.04 100 THR A O 1
ATOM 746 N N . THR A 1 102 ? -31.282 -1.498 0.756 1.00 11.58 101 THR A N 1
ATOM 747 C CA . THR A 1 102 ? -32.555 -0.937 0.242 1.00 10.82 101 THR A CA 1
ATOM 748 C C . THR A 1 102 ? -33.508 -2.007 -0.267 1.00 11.31 101 THR A C 1
ATOM 749 O O . THR A 1 102 ? -34.635 -1.674 -0.667 1.00 10.63 101 THR A O 1
ATOM 753 N N . ARG A 1 103 ? -33.043 -3.264 -0.317 1.00 12.32 102 ARG A N 1
ATOM 754 C CA . ARG A 1 103 ? -33.838 -4.301 -0.997 1.00 13.15 102 ARG A CA 1
ATOM 755 C C . ARG A 1 103 ? -33.527 -5.645 -0.381 1.00 12.87 102 ARG A C 1
ATOM 756 O O . ARG A 1 103 ? -32.478 -5.822 0.229 1.00 13.73 102 ARG A O 1
ATOM 764 N N . LEU A 1 104 ? -34.421 -6.590 -0.598 1.00 12.83 103 LEU A N 1
ATOM 765 C CA . LEU A 1 104 ? -34.143 -8.014 -0.508 1.00 13.63 103 LEU A CA 1
ATOM 766 C C . LEU A 1 104 ? -33.035 -8.342 -1.470 1.00 13.49 103 LEU A C 1
ATOM 767 O O . LEU A 1 104 ? -33.052 -7.893 -2.599 1.00 13.10 103 LEU A O 1
ATOM 772 N N . GLU A 1 105 ? -32.095 -9.165 -1.024 1.00 14.39 104 GLU A N 1
ATOM 773 C CA . GLU A 1 105 ? -30.936 -9.511 -1.847 1.00 16.28 104 GLU A CA 1
ATOM 774 C C . GLU A 1 105 ? -31.374 -10.108 -3.187 1.00 15.27 104 GLU A C 1
ATOM 775 O O . GLU A 1 105 ? -32.241 -10.958 -3.204 1.00 15.96 104 GLU A O 1
ATOM 781 N N . GLY A 1 106 ? -30.884 -9.523 -4.285 1.00 15.77 105 GLY A N 1
ATOM 782 C CA . GLY A 1 106 ? -31.172 -9.971 -5.662 1.00 16.44 105 GLY A CA 1
ATOM 783 C C . GLY A 1 106 ? -32.491 -9.469 -6.214 1.00 18.34 105 GLY A C 1
ATOM 784 O O . GLY A 1 106 ? -32.802 -9.782 -7.406 1.00 19.64 105 GLY A O 1
ATOM 785 N N . ALA A 1 107 ? -33.222 -8.661 -5.485 1.00 16.36 106 ALA A N 1
ATOM 786 C CA . ALA A 1 107 ? -34.424 -7.993 -6.007 1.00 18.67 106 ALA A CA 1
ATOM 787 C C . ALA A 1 107 ? -33.913 -6.770 -6.804 1.00 19.18 106 ALA A C 1
ATOM 788 O O . ALA A 1 107 ? -32.881 -6.191 -6.477 1.00 26.83 106 ALA A O 1
ATOM 790 N N . ARG A 1 108 ? -34.625 -6.354 -7.785 1.00 22.63 107 ARG A N 1
ATOM 791 C CA A ARG A 1 108 ? -34.249 -5.126 -8.522 0.50 24.17 107 ARG A CA 1
ATOM 792 C CA B ARG A 1 108 ? -34.317 -5.200 -8.624 0.50 23.46 107 ARG A CA 1
ATOM 793 C C . ARG A 1 108 ? -35.317 -4.106 -8.246 1.00 23.43 107 ARG A C 1
ATOM 794 O O . ARG A 1 108 ? -35.568 -3.286 -9.066 1.00 32.00 107 ARG A O 1
ATOM 809 N N . GLN A 1 109 ? -35.880 -4.176 -7.044 1.00 20.82 108 GLN A N 1
ATOM 810 C CA . GLN A 1 109 ? -36.926 -3.231 -6.611 1.00 19.29 108 GLN A CA 1
ATOM 811 C C . GLN A 1 109 ? -36.618 -2.857 -5.168 1.00 16.18 108 GLN A C 1
ATOM 812 O O . GLN A 1 109 ? -36.429 -3.751 -4.338 1.00 16.67 108 GLN A O 1
ATOM 818 N N . ALA A 1 110 ? -36.426 -1.576 -4.895 1.00 14.26 109 ALA A N 1
ATOM 819 C CA . ALA A 1 110 ? -36.164 -1.104 -3.527 1.00 13.98 109 ALA A CA 1
ATOM 820 C C . ALA A 1 110 ? -37.438 -1.109 -2.718 1.00 11.98 109 ALA A C 1
ATOM 821 O O . ALA A 1 110 ? -38.501 -0.688 -3.261 1.00 12.22 109 ALA A O 1
ATOM 823 N N . THR A 1 111 ? -37.335 -1.544 -1.463 1.00 11.23 110 THR A N 1
ATOM 824 C CA . THR A 1 111 ? -38.421 -1.501 -0.468 1.00 11.68 110 THR A CA 1
ATOM 825 C C . THR A 1 111 ? -38.089 -0.718 0.778 1.00 10.26 110 THR A C 1
ATOM 826 O O . THR A 1 111 ? -38.906 -0.674 1.651 1.00 10.85 110 THR A O 1
ATOM 830 N N . ALA A 1 112 ? -36.874 -0.147 0.867 1.00 10.41 111 ALA A N 1
ATOM 831 C CA . ALA A 1 112 ? -36.571 0.649 2.073 1.00 9.84 111 ALA A CA 1
ATOM 832 C C . ALA A 1 112 ? -35.646 1.804 1.692 1.00 10.72 111 ALA A C 1
ATOM 833 O O . ALA A 1 112 ? -34.831 1.666 0.761 1.00 11.70 111 ALA A O 1
ATOM 835 N N . VAL A 1 113 ? -35.810 2.919 2.384 1.00 9.58 112 VAL A N 1
ATOM 836 C CA . VAL A 1 113 ? -35.034 4.153 2.128 1.00 10.26 112 VAL A CA 1
ATOM 837 C C . VAL A 1 113 ? -33.995 4.251 3.230 1.00 10.04 112 VAL A C 1
ATOM 838 O O . VAL A 1 113 ? -34.359 4.210 4.386 1.00 9.47 112 VAL A O 1
ATOM 842 N N . PRO A 1 114 ? -32.698 4.437 2.910 1.00 9.87 113 PRO A N 1
ATOM 843 C CA . PRO A 1 114 ? -31.693 4.527 3.972 1.00 9.96 113 PRO A CA 1
ATOM 844 C C . PRO A 1 114 ? -31.968 5.753 4.850 1.00 9.12 113 PRO A C 1
ATOM 845 O O . PRO A 1 114 ? -32.164 6.857 4.315 1.00 10.46 113 PRO A O 1
ATOM 849 N N . TRP A 1 115 ? -31.897 5.566 6.170 1.00 9.20 114 TRP A N 1
ATOM 850 C CA . TRP A 1 115 ? -32.165 6.688 7.113 1.00 8.97 114 TRP A CA 1
ATOM 851 C C . TRP A 1 115 ? -30.900 7.107 7.844 1.00 9.19 114 TRP A C 1
ATOM 852 O O . TRP A 1 115 ? -30.456 8.227 7.592 1.00 11.08 114 TRP A O 1
ATOM 863 N N . PHE A 1 116 ? -30.272 6.197 8.572 1.00 10.25 115 PHE A N 1
ATOM 864 C CA . PHE A 1 116 ? -28.979 6.530 9.189 1.00 10.31 115 PHE A CA 1
ATOM 865 C C . PHE A 1 116 ? -28.141 5.257 9.348 1.00 10.34 115 PHE A C 1
ATOM 866 O O . PHE A 1 116 ? -28.642 4.158 9.284 1.00 9.50 115 PHE A O 1
ATOM 874 N N . SER A 1 117 ? -26.831 5.451 9.412 1.00 10.80 116 SER A N 1
ATOM 875 C CA . SER A 1 117 ? -25.864 4.329 9.456 1.00 11.39 116 SER A CA 1
ATOM 876 C C . SER A 1 117 ? -25.260 4.219 10.839 1.00 11.87 116 SER A C 1
ATOM 877 O O . SER A 1 117 ? -24.925 5.300 11.416 1.00 11.75 116 SER A O 1
ATOM 880 N N . GLU A 1 118 ? -24.994 3.026 11.318 1.00 12.57 117 GLU A N 1
ATOM 881 C CA . GLU A 1 118 ? -24.208 2.766 12.528 1.00 15.00 117 GLU A CA 1
ATOM 882 C C . GLU A 1 118 ? -22.939 2.104 12.083 1.00 16.29 117 GLU A C 1
ATOM 883 O O . GLU A 1 118 ? -23.018 0.972 11.659 1.00 19.46 117 GLU A O 1
ATOM 889 N N . LEU A 1 119 ? -21.831 2.755 12.203 1.00 15.84 118 LEU A N 1
ATOM 890 C CA . LEU A 1 119 ? -20.560 2.072 11.890 1.00 14.77 118 LEU A CA 1
ATOM 891 C C . LEU A 1 119 ? -19.671 2.100 13.098 1.00 14.81 118 LEU A C 1
ATOM 892 O O . LEU A 1 119 ? -19.832 2.914 13.947 1.00 15.47 118 LEU A O 1
ATOM 897 N N . ARG A 1 120 ? -18.712 1.180 13.102 1.00 15.51 119 ARG A N 1
ATOM 898 C CA A ARG A 1 120 ? -17.880 1.067 14.315 0.50 15.63 119 ARG A CA 1
ATOM 899 C CA B ARG A 1 120 ? -17.882 0.826 14.261 0.50 16.31 119 ARG A CA 1
ATOM 900 C C . ARG A 1 120 ? -16.411 1.164 13.957 1.00 14.43 119 ARG A C 1
ATOM 901 O O . ARG A 1 120 ? -15.989 0.687 12.948 1.00 14.43 119 ARG A O 1
ATOM 916 N N . ALA A 1 121 ? -15.743 1.818 14.870 1.00 13.85 120 ALA A N 1
ATOM 917 C CA . ALA A 1 121 ? -14.284 2.076 14.783 1.00 14.02 120 ALA A CA 1
ATOM 918 C C . ALA A 1 121 ? -13.703 1.968 16.183 1.00 14.49 120 ALA A C 1
ATOM 919 O O . ALA A 1 121 ? -14.461 1.751 17.153 1.00 14.99 120 ALA A O 1
ATOM 921 N N . PHE A 1 122 ? -12.401 2.063 16.316 1.00 14.04 121 PHE A N 1
ATOM 922 C CA . PHE A 1 122 ? -11.759 1.940 17.647 1.00 14.01 121 PHE A CA 1
ATOM 923 C C . PHE A 1 122 ? -11.544 3.329 18.234 1.00 15.31 121 PHE A C 1
ATOM 924 O O . PHE A 1 122 ? -10.928 4.239 17.639 1.00 18.31 121 PHE A O 1
ATOM 932 N N . TYR A 1 123 ? -12.033 3.497 19.431 1.00 13.48 122 TYR A N 1
ATOM 933 C CA . TYR A 1 123 ? -11.593 4.592 20.315 1.00 14.35 122 TYR A CA 1
ATOM 934 C C . TYR A 1 123 ? -10.354 4.167 21.075 1.00 14.91 122 TYR A C 1
ATOM 935 O O . TYR A 1 123 ? -10.195 3.062 21.487 1.00 15.13 122 TYR A O 1
ATOM 944 N N . TYR A 1 124 ? -9.468 5.121 21.302 1.00 15.09 123 TYR A N 1
ATOM 945 C CA . TYR A 1 124 ? -8.263 4.842 22.083 1.00 14.88 123 TYR A CA 1
ATOM 946 C C . TYR A 1 124 ? -7.859 6.039 22.946 1.00 15.19 123 TYR A C 1
ATOM 947 O O . TYR A 1 124 ? -8.222 7.151 22.668 1.00 16.34 123 TYR A O 1
ATOM 956 N N . ARG A 1 125 ? -7.144 5.698 24.010 1.00 16.01 124 ARG A N 1
ATOM 957 C CA . ARG A 1 125 ? -6.538 6.693 24.955 1.00 17.20 124 ARG A CA 1
ATOM 958 C C . ARG A 1 125 ? -5.246 7.202 24.356 1.00 17.31 124 ARG A C 1
ATOM 959 O O . ARG A 1 125 ? -4.303 6.428 24.309 1.00 17.93 124 ARG A O 1
ATOM 967 N N . THR A 1 126 ? -5.224 8.445 23.893 1.00 18.07 125 THR A N 1
ATOM 968 C CA . THR A 1 126 ? -4.028 8.993 23.210 1.00 19.16 125 THR A CA 1
ATOM 969 C C . THR A 1 126 ? -2.886 9.065 24.209 1.00 19.67 125 THR A C 1
ATOM 970 O O . THR A 1 126 ? -1.707 8.817 23.831 1.00 19.68 125 THR A O 1
ATOM 974 N N . ASP A 1 127 ? -3.190 9.330 25.488 1.00 19.81 126 ASP A N 1
ATOM 975 C CA . ASP A 1 127 ? -2.148 9.425 26.542 1.00 21.03 126 ASP A CA 1
ATOM 976 C C . ASP A 1 127 ? -1.545 8.040 26.802 1.00 20.23 126 ASP A C 1
ATOM 977 O O . ASP A 1 127 ? -0.303 7.881 26.914 1.00 22.86 126 ASP A O 1
ATOM 982 N N . ALA A 1 128 ? -2.379 7.007 26.931 1.00 18.88 127 ALA A N 1
ATOM 983 C CA . ALA A 1 128 ? -1.891 5.637 27.152 1.00 18.29 127 ALA A CA 1
ATOM 984 C C . ALA A 1 128 ? -1.014 5.227 25.981 1.00 18.40 127 ALA A C 1
ATOM 985 O O . ALA A 1 128 ? 0.036 4.592 26.197 1.00 19.97 127 ALA A O 1
ATOM 987 N N . LEU A 1 129 ? -1.426 5.495 24.747 1.00 18.93 128 LEU A N 1
ATOM 988 C CA . LEU A 1 129 ? -0.588 4.960 23.658 1.00 19.54 128 LEU A CA 1
ATOM 989 C C . LEU A 1 129 ? 0.738 5.730 23.666 1.00 20.71 128 LEU A C 1
ATOM 990 O O . LEU A 1 129 ? 1.746 5.113 23.489 1.00 22.09 128 LEU A O 1
ATOM 995 N N . LYS A 1 130 ? 0.696 7.027 23.911 1.00 22.26 129 LYS A N 1
ATOM 996 C CA . LYS A 1 130 ? 1.949 7.836 23.985 1.00 26.22 129 LYS A CA 1
ATOM 997 C C . LYS A 1 130 ? 2.863 7.257 25.066 1.00 27.48 129 LYS A C 1
ATOM 998 O O . LYS A 1 130 ? 4.090 7.034 24.754 1.00 28.17 129 LYS A O 1
ATOM 1004 N N . ALA A 1 131 ? 2.340 6.941 26.252 1.00 27.53 130 ALA A N 1
ATOM 1005 C CA . ALA A 1 131 ? 3.131 6.385 27.383 1.00 28.05 130 ALA A CA 1
ATOM 1006 C C . ALA A 1 131 ? 3.672 4.968 27.111 1.00 30.55 130 ALA A C 1
ATOM 1007 O O . ALA A 1 131 ? 4.779 4.603 27.606 1.00 31.60 130 ALA A O 1
ATOM 1009 N N . ALA A 1 132 ? 2.993 4.168 26.298 1.00 27.78 131 ALA A N 1
ATOM 1010 C CA . ALA A 1 132 ? 3.396 2.776 25.982 1.00 28.28 131 ALA A CA 1
ATOM 1011 C C . ALA A 1 132 ? 4.362 2.766 24.810 1.00 29.91 131 ALA A C 1
ATOM 1012 O O . ALA A 1 132 ? 4.827 1.633 24.447 1.00 32.91 131 ALA A O 1
ATOM 1014 N N . GLY A 1 133 ? 4.638 3.918 24.201 1.00 28.87 132 GLY A N 1
ATOM 1015 C CA . GLY A 1 133 ? 5.468 4.023 22.992 1.00 30.73 132 GLY A CA 1
ATOM 1016 C C . GLY A 1 133 ? 4.817 3.443 21.746 1.00 28.97 132 GLY A C 1
ATOM 1017 O O . GLY A 1 133 ? 5.513 2.839 20.917 1.00 32.71 132 GLY A O 1
ATOM 1018 N N . VAL A 1 134 ? 3.521 3.641 21.585 1.00 26.58 133 VAL A N 1
ATOM 1019 C CA . VAL A 1 134 ? 2.759 3.000 20.467 1.00 23.96 133 VAL A CA 1
ATOM 1020 C C . VAL A 1 134 ? 2.277 4.051 19.491 1.00 24.51 133 VAL A C 1
ATOM 1021 O O . VAL A 1 134 ? 1.473 4.917 19.867 1.00 25.50 133 VAL A O 1
ATOM 1025 N N . ASN A 1 135 ? 2.699 3.931 18.245 1.00 23.52 134 ASN A N 1
ATOM 1026 C CA . ASN A 1 135 ? 2.224 4.839 17.182 1.00 24.67 134 ASN A CA 1
ATOM 1027 C C . ASN A 1 135 ? 0.797 4.434 16.828 1.00 22.98 134 ASN A C 1
ATOM 1028 O O . ASN A 1 135 ? 0.557 3.297 16.417 1.00 22.47 134 ASN A O 1
ATOM 1033 N N . PRO A 1 136 ? -0.228 5.276 17.017 1.00 23.23 135 PRO A N 1
ATOM 1034 C CA . PRO A 1 136 ? -1.605 4.874 16.724 1.00 21.90 135 PRO A CA 1
ATOM 1035 C C . PRO A 1 136 ? -1.819 4.459 15.266 1.00 21.63 135 PRO A C 1
ATOM 1036 O O . PRO A 1 136 ? -2.444 3.492 14.986 1.00 20.58 135 PRO A O 1
ATOM 1040 N N . ALA A 1 137 ? -1.292 5.216 14.312 1.00 21.84 136 ALA A N 1
ATOM 1041 C CA . ALA A 1 137 ? -1.505 4.857 12.894 1.00 23.62 136 ALA A CA 1
ATOM 1042 C C . ALA A 1 137 ? -1.025 3.428 12.648 1.00 25.04 136 ALA A C 1
ATOM 1043 O O . ALA A 1 137 ? -1.782 2.605 12.019 1.00 25.75 136 ALA A O 1
ATOM 1045 N N . GLU A 1 138 ? 0.101 3.061 13.226 1.00 23.71 137 GLU A N 1
ATOM 1046 C CA . GLU A 1 138 ? 0.616 1.712 12.908 1.00 26.39 137 GLU A CA 1
ATOM 1047 C C . GLU A 1 138 ? -0.117 0.666 13.798 1.00 22.16 137 GLU A C 1
ATOM 1048 O O . GLU A 1 138 ? -0.407 -0.429 13.321 1.00 23.21 137 GLU A O 1
ATOM 1054 N N . MET A 1 139 ? -0.572 0.991 14.995 1.00 19.92 138 MET A N 1
ATOM 1055 C CA . MET A 1 139 ? -1.362 0.021 15.781 1.00 19.12 138 MET A CA 1
ATOM 1056 C C . MET A 1 139 ? -2.650 -0.353 15.033 1.00 18.40 138 MET A C 1
ATOM 1057 O O . MET A 1 139 ? -3.032 -1.573 15.027 1.00 18.53 138 MET A O 1
ATOM 1062 N N . PHE A 1 140 ? -3.285 0.618 14.395 1.00 17.61 139 PHE A N 1
ATOM 1063 C CA . PHE A 1 140 ? -4.610 0.391 13.796 1.00 17.90 139 PHE A CA 1
ATOM 1064 C C . PHE A 1 140 ? -4.501 0.145 12.306 1.00 19.73 139 PHE A C 1
ATOM 1065 O O . PHE A 1 140 ? -5.580 -0.102 11.752 1.00 20.91 139 PHE A O 1
ATOM 1073 N N . ALA A 1 141 ? -3.321 -0.031 11.755 1.00 19.35 140 ALA A N 1
ATOM 1074 C CA . ALA A 1 141 ? -3.178 -0.252 10.314 1.00 20.63 140 ALA A CA 1
ATOM 1075 C C . ALA A 1 141 ? -3.324 -1.734 9.969 1.00 20.96 140 ALA A C 1
ATOM 1076 O O . ALA A 1 141 ? -3.921 -1.986 8.908 1.00 22.03 140 ALA A O 1
ATOM 1078 N N . SER A 1 142 ? -2.853 -2.653 10.807 1.00 18.93 141 SER A N 1
ATOM 1079 C CA . SER A 1 142 ? -2.743 -4.085 10.443 1.00 17.52 141 SER A CA 1
ATOM 1080 C C . SER A 1 142 ? -2.969 -4.938 11.675 1.00 16.46 141 SER A C 1
ATOM 1081 O O . SER A 1 142 ? -2.794 -4.438 12.757 1.00 15.66 141 SER A O 1
ATOM 1084 N N . TRP A 1 143 ? -3.285 -6.216 11.476 1.00 17.48 142 TRP A N 1
ATOM 1085 C CA . TRP A 1 143 ? -3.370 -7.180 12.587 1.00 17.31 142 TRP A CA 1
ATOM 1086 C C . TRP A 1 143 ? -2.078 -7.189 13.415 1.00 16.93 142 TRP A C 1
ATOM 1087 O O . TRP A 1 143 ? -2.174 -7.202 14.658 1.00 16.26 142 TRP A O 1
ATOM 1098 N N . GLN A 1 144 ? -0.914 -7.272 12.732 1.00 18.00 143 GLN A N 1
ATOM 1099 C CA . GLN A 1 144 ? 0.387 -7.398 13.413 1.00 18.50 143 GLN A CA 1
ATOM 1100 C C . GLN A 1 144 ? 0.574 -6.135 14.276 1.00 16.68 143 GLN A C 1
ATOM 1101 O O . GLN A 1 144 ? 1.010 -6.267 15.418 1.00 17.34 143 GLN A O 1
ATOM 1107 N N . GLY A 1 145 ? 0.305 -4.970 13.725 1.00 16.77 144 GLY A N 1
ATOM 1108 C CA . GLY A 1 145 ? 0.441 -3.711 14.484 1.00 16.86 144 GLY A CA 1
ATOM 1109 C C . GLY A 1 145 ? -0.506 -3.675 15.653 1.00 15.73 144 GLY A C 1
ATOM 1110 O O . GLY A 1 145 ? -0.170 -3.179 16.756 1.00 16.39 144 GLY A O 1
ATOM 1111 N N . PHE A 1 146 ? -1.717 -4.190 15.440 1.00 15.72 145 PHE A N 1
ATOM 1112 C CA . PHE A 1 146 ? -2.742 -4.142 16.496 1.00 15.31 145 PHE A CA 1
ATOM 1113 C C . PHE A 1 146 ? -2.311 -5.011 17.703 1.00 15.31 145 PHE A C 1
ATOM 1114 O O . PHE A 1 146 ? -2.331 -4.602 18.834 1.00 15.57 145 PHE A O 1
ATOM 1122 N N . GLU A 1 147 ? -1.934 -6.270 17.469 1.00 17.02 146 GLU A N 1
ATOM 1123 C CA . GLU A 1 147 ? -1.560 -7.200 18.561 1.00 18.65 146 GLU A CA 1
ATOM 1124 C C . GLU A 1 147 ? -0.245 -6.701 19.183 1.00 18.24 146 GLU A C 1
ATOM 1125 O O . GLU A 1 147 ? -0.123 -6.765 20.436 1.00 18.58 146 GLU A O 1
ATOM 1131 N N . ALA A 1 148 ? 0.681 -6.142 18.395 1.00 18.03 147 ALA A N 1
ATOM 1132 C CA . ALA A 1 148 ? 1.938 -5.584 18.967 1.00 18.69 147 ALA A CA 1
ATOM 1133 C C . ALA A 1 148 ? 1.595 -4.420 19.903 1.00 18.70 147 ALA A C 1
ATOM 1134 O O . ALA A 1 148 ? 2.236 -4.288 20.975 1.00 20.09 147 ALA A O 1
ATOM 1136 N N . GLY A 1 149 ? 0.640 -3.576 19.493 1.00 17.53 148 GLY A N 1
ATOM 1137 C CA . GLY A 1 149 ? 0.227 -2.428 20.296 1.00 16.89 148 GLY A CA 1
ATOM 1138 C C . GLY A 1 149 ? -0.372 -2.894 21.607 1.00 17.55 148 GLY A C 1
ATOM 1139 O O . GLY A 1 149 ? -0.089 -2.323 22.646 1.00 17.58 148 GLY A O 1
ATOM 1140 N N . LEU A 1 150 ? -1.197 -3.945 21.579 1.00 17.36 149 LEU A N 1
ATOM 1141 C CA . LEU A 1 150 ? -1.836 -4.407 22.819 1.00 17.43 149 LEU A CA 1
ATOM 1142 C C . LEU A 1 150 ? -0.757 -4.978 23.744 1.00 18.59 149 LEU A C 1
ATOM 1143 O O . LEU A 1 150 ? -0.848 -4.692 24.913 1.00 20.36 149 LEU A O 1
ATOM 1148 N N . ALA A 1 151 ? 0.264 -5.633 23.181 1.00 19.34 150 ALA A N 1
ATOM 1149 C CA . ALA A 1 151 ? 1.384 -6.228 23.955 1.00 20.91 150 ALA A CA 1
ATOM 1150 C C . ALA A 1 151 ? 2.072 -5.103 24.700 1.00 21.86 150 ALA A C 1
ATOM 1151 O O . ALA A 1 151 ? 2.383 -5.253 25.923 1.00 23.49 150 ALA A O 1
ATOM 1153 N N . ARG A 1 152 ? 2.336 -4.008 23.987 1.00 22.16 151 ARG A N 1
ATOM 1154 C CA . ARG A 1 152 ? 3.065 -2.847 24.567 1.00 25.07 151 ARG A CA 1
ATOM 1155 C C . ARG A 1 152 ? 2.184 -2.210 25.622 1.00 22.86 151 ARG A C 1
ATOM 1156 O O . ARG A 1 152 ? 2.679 -1.845 26.690 1.00 24.07 151 ARG A O 1
ATOM 1164 N N . LEU A 1 153 ? 0.885 -2.060 25.341 1.00 21.02 152 LEU A N 1
ATOM 1165 C CA . LEU A 1 153 ? -0.051 -1.498 26.312 1.00 20.81 152 LEU A CA 1
ATOM 1166 C C . LEU A 1 153 ? -0.167 -2.373 27.567 1.00 21.97 152 LEU A C 1
ATOM 1167 O O . LEU A 1 153 ? -0.334 -1.788 28.682 1.00 22.32 152 LEU A O 1
ATOM 1172 N N . LYS A 1 154 ? -0.120 -3.703 27.439 1.00 21.84 153 LYS A N 1
ATOM 1173 C CA . LYS A 1 154 ? -0.151 -4.579 28.620 1.00 22.64 153 LYS A CA 1
ATOM 1174 C C . LYS A 1 154 ? 1.107 -4.367 29.482 1.00 23.45 153 LYS A C 1
ATOM 1175 O O . LYS A 1 154 ? 0.965 -4.418 30.736 1.00 23.41 153 LYS A O 1
ATOM 1181 N N . ALA A 1 155 ? 2.269 -4.194 28.858 1.00 22.33 154 ALA A N 1
ATOM 1182 C CA . ALA A 1 155 ? 3.604 -4.116 29.535 1.00 23.35 154 ALA A CA 1
ATOM 1183 C C . ALA A 1 155 ? 3.723 -2.758 30.218 1.00 24.47 154 ALA A C 1
ATOM 1184 O O . ALA A 1 155 ? 4.531 -2.590 31.181 1.00 26.09 154 ALA A O 1
ATOM 1186 N N . SER A 1 156 ? 2.949 -1.783 29.765 1.00 24.49 155 SER A N 1
ATOM 1187 C CA . SER A 1 156 ? 3.151 -0.362 30.115 1.00 25.45 155 SER A CA 1
ATOM 1188 C C . SER A 1 156 ? 2.938 -0.151 31.607 1.00 27.17 155 SER A C 1
ATOM 1189 O O . SER A 1 156 ? 1.968 -0.666 32.168 1.00 29.62 155 SER A O 1
ATOM 1192 N N . SER A 1 157 ? 3.779 0.710 32.194 1.00 28.66 156 SER A N 1
ATOM 1193 C CA . SER A 1 157 ? 3.708 1.142 33.598 1.00 30.44 156 SER A CA 1
ATOM 1194 C C . SER A 1 157 ? 2.678 2.263 33.726 1.00 27.48 156 SER A C 1
ATOM 1195 O O . SER A 1 157 ? 2.449 2.729 34.837 1.00 29.18 156 SER A O 1
ATOM 1198 N N . PHE A 1 158 ? 2.083 2.711 32.618 1.00 25.70 157 PHE A N 1
ATOM 1199 C CA . PHE A 1 158 ? 1.165 3.870 32.650 1.00 25.35 157 PHE A CA 1
ATOM 1200 C C . PHE A 1 158 ? 0.021 3.587 33.609 1.00 26.62 157 PHE A C 1
ATOM 1201 O O . PHE A 1 158 ? -0.583 2.449 33.572 1.00 23.92 157 PHE A O 1
ATOM 1209 N N . ARG A 1 159 ? -0.408 4.619 34.349 1.00 27.78 158 ARG A N 1
ATOM 1210 C CA . ARG A 1 159 ? -1.638 4.483 35.152 1.00 29.51 158 ARG A CA 1
ATOM 1211 C C . ARG A 1 159 ? -2.516 5.679 34.851 1.00 28.41 158 ARG A C 1
ATOM 1212 O O . ARG A 1 159 ? -1.998 6.774 34.498 1.00 27.41 158 ARG A O 1
ATOM 1220 N N . ASP A 1 160 ? -3.817 5.476 34.965 1.00 26.98 159 ASP A N 1
ATOM 1221 C CA . ASP A 1 160 ? -4.771 6.562 34.666 1.00 28.46 159 ASP A CA 1
ATOM 1222 C C . ASP A 1 160 ? -4.537 7.588 35.755 1.00 31.09 159 ASP A C 1
ATOM 1223 O O . ASP A 1 160 ? -4.386 7.174 36.908 1.00 31.45 159 ASP A O 1
ATOM 1228 N N . PRO A 1 161 ? -4.445 8.908 35.443 1.00 34.08 160 PRO A N 1
ATOM 1229 C CA . PRO A 1 161 ? -4.261 9.933 36.476 1.00 35.33 160 PRO A CA 1
ATOM 1230 C C . PRO A 1 161 ? -5.331 9.934 37.584 1.00 37.80 160 PRO A C 1
ATOM 1231 O O . PRO A 1 161 ? -4.996 10.295 38.710 1.00 38.54 160 PRO A O 1
ATOM 1235 N N . GLU A 1 162 ? -6.569 9.578 37.246 1.00 38.84 161 GLU A N 1
ATOM 1236 C CA . GLU A 1 162 ? -7.732 9.589 38.170 1.00 40.90 161 GLU A CA 1
ATOM 1237 C C . GLU A 1 162 ? -7.787 8.241 38.897 1.00 39.16 161 GLU A C 1
ATOM 1238 O O . GLU A 1 162 ? -7.780 8.296 40.108 1.00 42.37 161 GLU A O 1
ATOM 1244 N N . THR A 1 163 ? -7.760 7.085 38.220 1.00 35.76 162 THR A N 1
ATOM 1245 C CA . THR A 1 163 ? -7.909 5.751 38.888 1.00 35.37 162 THR A CA 1
ATOM 1246 C C . THR A 1 163 ? -6.616 5.347 39.616 1.00 37.51 162 THR A C 1
ATOM 1247 O O . THR A 1 163 ? -6.662 4.460 40.502 1.00 35.23 162 THR A O 1
ATOM 1251 N N . LYS A 1 164 ? -5.480 5.903 39.197 1.00 36.73 163 LYS A N 1
ATOM 1252 C CA . LYS A 1 164 ? -4.156 5.506 39.747 1.00 36.73 163 LYS A CA 1
ATOM 1253 C C . LYS A 1 164 ? -3.967 3.998 39.552 1.00 33.72 163 LYS A C 1
ATOM 1254 O O . LYS A 1 164 ? -3.114 3.405 40.239 1.00 34.32 163 LYS A O 1
ATOM 1260 N N . ALA A 1 165 ? -4.646 3.399 38.563 1.00 31.10 164 ALA A N 1
ATOM 1261 C CA . ALA A 1 165 ? -4.521 1.968 38.213 1.00 30.62 164 ALA A CA 1
ATOM 1262 C C . ALA A 1 165 ? -4.143 1.824 36.742 1.00 28.79 164 ALA A C 1
ATOM 1263 O O . ALA A 1 165 ? -4.349 2.760 35.970 1.00 27.46 164 ALA A O 1
ATOM 1265 N N . PRO A 1 166 ? -3.613 0.644 36.342 1.00 28.06 165 PRO A N 1
ATOM 1266 C CA . PRO A 1 166 ? -3.337 0.346 34.948 1.00 26.61 165 PRO A CA 1
ATOM 1267 C C . PRO A 1 166 ? -4.655 0.412 34.163 1.00 24.41 165 PRO A C 1
ATOM 1268 O O . PRO A 1 166 ? -5.750 0.245 34.679 1.00 23.75 165 PRO A O 1
ATOM 1272 N N . LEU A 1 167 ? -4.535 0.558 32.857 1.00 21.75 166 LEU A N 1
ATOM 1273 C CA . LEU A 1 167 ? -5.682 0.408 31.946 1.00 21.65 166 LEU A CA 1
ATOM 1274 C C . LEU A 1 167 ? -5.655 -1.003 31.354 1.00 19.67 166 LEU A C 1
ATOM 1275 O O . LEU A 1 167 ? -4.582 -1.498 31.001 1.00 21.23 166 LEU A O 1
ATOM 1280 N N . ALA A 1 168 ? -6.826 -1.579 31.096 1.00 20.09 167 ALA A N 1
ATOM 1281 C CA . ALA A 1 168 ? -6.901 -2.801 30.279 1.00 20.85 167 ALA A CA 1
ATOM 1282 C C . ALA A 1 168 ? -6.501 -2.409 28.872 1.00 18.94 167 ALA A C 1
ATOM 1283 O O . ALA A 1 168 ? -6.972 -1.348 28.391 1.00 18.21 167 ALA A O 1
ATOM 1285 N N . PRO A 1 169 ? -5.667 -3.204 28.181 1.00 17.83 168 PRO A N 1
ATOM 1286 C CA . PRO A 1 169 ? -5.365 -2.892 26.782 1.00 16.61 168 PRO A CA 1
ATOM 1287 C C . PRO A 1 169 ? -6.594 -2.759 25.889 1.00 16.23 168 PRO A C 1
ATOM 1288 O O . PRO A 1 169 ? -6.722 -1.803 25.128 1.00 17.15 168 PRO A O 1
ATOM 1292 N N . LEU A 1 170 ? -7.484 -3.732 25.980 1.00 15.88 169 LEU A N 1
ATOM 1293 C CA . LEU A 1 170 ? -8.649 -3.809 25.079 1.00 15.59 169 LEU A CA 1
ATOM 1294 C C . LEU A 1 170 ? -9.840 -4.263 25.892 1.00 16.30 169 LEU A C 1
ATOM 1295 O O . LEU A 1 170 ? -9.721 -5.230 26.644 1.00 17.10 169 LEU A O 1
ATOM 1300 N N . CYS A 1 171 ? -10.963 -3.593 25.711 1.00 17.42 170 CYS A N 1
ATOM 1301 C CA . CYS A 1 171 ? -12.219 -4.125 26.273 1.00 18.68 170 CYS A CA 1
ATOM 1302 C C . CYS A 1 171 ? -13.122 -4.487 25.126 1.00 17.18 170 CYS A C 1
ATOM 1303 O O . CYS A 1 171 ? -13.313 -3.691 24.197 1.00 18.66 170 CYS A O 1
ATOM 1306 N N . THR A 1 172 ? -13.723 -5.677 25.186 1.00 17.87 171 THR A N 1
AT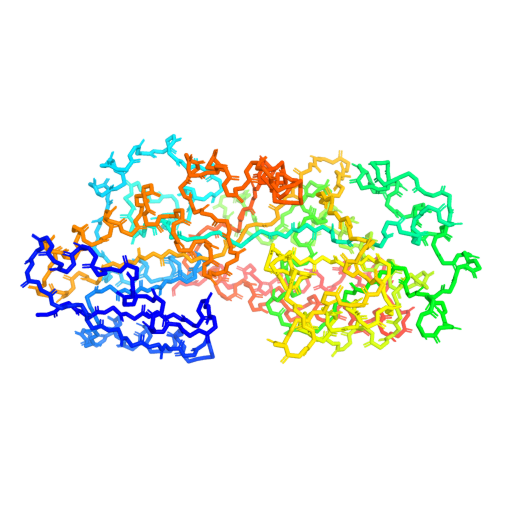OM 1307 C CA . THR A 1 172 ? -14.708 -6.137 24.196 1.00 16.98 171 THR A CA 1
ATOM 1308 C C . THR A 1 172 ? -15.633 -7.096 24.947 1.00 17.86 171 THR A C 1
ATOM 1309 O O . THR A 1 172 ? -15.154 -7.783 25.833 1.00 18.34 171 THR A O 1
ATOM 1313 N N . PRO A 1 173 ? -16.913 -7.091 24.593 1.00 20.02 172 PRO A N 1
ATOM 1314 C CA . PRO A 1 173 ? -17.827 -8.036 25.195 1.00 20.70 172 PRO A CA 1
ATOM 1315 C C . PRO A 1 173 ? -17.657 -9.427 24.581 1.00 21.30 172 PRO A C 1
ATOM 1316 O O . PRO A 1 173 ? -17.095 -9.531 23.497 1.00 21.55 172 PRO A O 1
ATOM 1320 N N . GLY A 1 174 ? -18.082 -10.452 25.328 1.00 19.01 173 GLY A N 1
ATOM 1321 C CA . GLY A 1 174 ? -18.176 -11.829 24.833 1.00 20.67 173 GLY A CA 1
ATOM 1322 C C . GLY A 1 174 ? -19.538 -12.441 25.079 1.00 20.18 173 GLY A C 1
ATOM 1323 O O . GLY A 1 174 ? -19.617 -13.632 25.123 1.00 17.94 173 GLY A O 1
ATOM 1324 N N . LYS A 1 175 ? -20.592 -11.642 25.217 1.00 21.37 174 LYS A N 1
ATOM 1325 C CA A LYS A 1 175 ? -21.959 -12.153 25.465 0.50 21.92 174 LYS A CA 1
ATOM 1326 C CA B LYS A 1 175 ? -21.954 -12.170 25.469 0.50 21.42 174 LYS A CA 1
ATOM 1327 C C . LYS A 1 175 ? -22.566 -12.724 24.178 1.00 21.55 174 LYS A C 1
ATOM 1328 O O . LYS A 1 175 ? -22.149 -12.335 23.039 1.00 21.77 174 LYS A O 1
ATOM 1339 N N . ASN A 1 176 ? -23.550 -13.594 24.343 1.00 21.74 175 ASN A N 1
ATOM 1340 C CA . ASN A 1 176 ? -24.326 -14.179 23.227 1.00 23.59 175 ASN A CA 1
ATOM 1341 C C . ASN A 1 176 ? -25.393 -13.166 22.802 1.00 23.94 175 ASN A C 1
ATOM 1342 O O . ASN A 1 176 ? -26.590 -13.568 22.717 1.00 23.34 175 ASN A O 1
ATOM 1347 N N . SER A 1 177 ? -25.004 -11.919 22.499 1.00 22.98 176 SER A N 1
ATOM 1348 C CA . SER A 1 177 ? -25.893 -10.858 21.943 1.00 24.33 176 SER A CA 1
ATOM 1349 C C . SER A 1 177 ? -25.583 -10.591 20.472 1.00 22.80 176 SER A C 1
ATOM 1350 O O . SER A 1 177 ? -24.549 -10.919 20.002 1.00 19.03 176 SER A O 1
ATOM 1353 N N . TRP A 1 178 ? -26.477 -9.978 19.738 1.00 23.70 177 TRP A N 1
ATOM 1354 C CA . TRP A 1 178 ? -26.256 -9.581 18.325 1.00 26.52 177 TRP A CA 1
ATOM 1355 C C . TRP A 1 178 ? -24.922 -8.819 18.158 1.00 23.11 177 TRP A C 1
ATOM 1356 O O . TRP A 1 178 ? -24.225 -8.977 17.072 1.00 23.02 177 TRP A O 1
ATOM 1367 N N . ASP A 1 179 ? -24.472 -8.072 19.178 1.00 20.96 178 ASP A N 1
ATOM 1368 C CA A ASP A 1 179 ? -23.162 -7.353 19.087 0.50 21.42 178 ASP A CA 1
ATOM 1369 C CA B ASP A 1 179 ? -23.161 -7.356 19.114 0.50 22.60 178 ASP A CA 1
ATOM 1370 C C . ASP A 1 179 ? -22.050 -8.384 18.908 1.00 21.06 178 ASP A C 1
ATOM 1371 O O . ASP A 1 179 ? -21.016 -8.016 18.280 1.00 20.22 178 ASP A O 1
ATOM 1380 N N . VAL A 1 180 ? -22.255 -9.647 19.318 1.00 20.66 179 VAL A N 1
ATOM 1381 C CA . VAL A 1 180 ? -21.176 -10.669 19.126 1.00 21.10 179 VAL A CA 1
ATOM 1382 C C . VAL A 1 180 ? -20.813 -10.736 17.638 1.00 18.64 179 VAL A C 1
ATOM 1383 O O . VAL A 1 180 ? -19.614 -10.846 17.295 1.00 18.90 179 VAL A O 1
ATOM 1387 N N . LEU A 1 181 ? -21.757 -10.741 16.777 1.00 16.41 180 LEU A N 1
ATOM 1388 C CA . LEU A 1 181 ? -21.550 -11.033 15.386 1.00 14.92 180 LEU A CA 1
ATOM 1389 C C . LEU A 1 181 ? -20.968 -9.753 14.774 1.00 14.72 180 LEU A C 1
ATOM 1390 O O . LEU A 1 181 ? -19.958 -9.906 14.065 1.00 14.32 180 LEU A O 1
ATOM 1395 N N . HIS A 1 182 ? -21.458 -8.564 15.104 1.00 14.84 181 HIS A N 1
ATOM 1396 C CA . HIS A 1 182 ? -20.871 -7.405 14.412 1.00 14.84 181 HIS A CA 1
ATOM 1397 C C . HIS A 1 182 ? -19.489 -7.046 14.942 1.00 14.35 181 HIS A C 1
ATOM 1398 O O . HIS A 1 182 ? -18.663 -6.464 14.219 1.00 13.72 181 HIS A O 1
ATOM 1405 N N . ASN A 1 183 ? -19.137 -7.432 16.163 1.00 13.46 182 ASN A N 1
ATOM 1406 C CA . ASN A 1 183 ? -17.780 -7.237 16.701 1.00 13.80 182 ASN A CA 1
ATOM 1407 C C . ASN A 1 183 ? -16.834 -8.247 16.048 1.00 13.68 182 ASN A C 1
ATOM 1408 O O . ASN A 1 183 ? -15.625 -7.942 15.909 1.00 14.36 182 ASN A O 1
ATOM 1413 N N . ALA A 1 184 ? -17.317 -9.405 15.661 1.00 12.40 183 ALA A N 1
ATOM 1414 C CA . ALA A 1 184 ? -16.464 -10.419 14.984 1.00 12.57 183 ALA A CA 1
ATOM 1415 C C . ALA A 1 184 ? -16.287 -10.081 13.494 1.00 12.11 183 ALA A C 1
ATOM 1416 O O . ALA A 1 184 ? -15.294 -10.488 12.882 1.00 11.80 183 ALA A O 1
ATOM 1418 N N . ALA A 1 185 ? -17.348 -9.518 12.846 1.00 11.85 184 ALA A N 1
ATOM 1419 C CA . ALA A 1 185 ? -17.433 -9.407 11.371 1.00 12.19 184 ALA A CA 1
ATOM 1420 C C . ALA A 1 185 ? -16.200 -8.778 10.75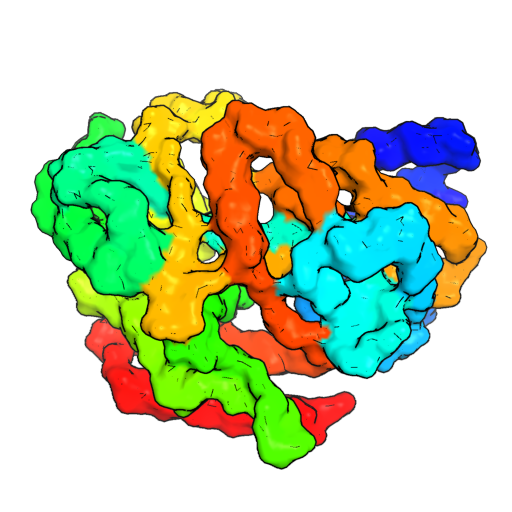3 1.00 11.37 184 ALA A C 1
ATOM 1421 O O . ALA A 1 185 ? -15.705 -9.322 9.767 1.00 11.93 184 ALA A O 1
ATOM 1423 N N . PRO A 1 186 ? -15.644 -7.660 11.230 1.00 11.02 185 PRO A N 1
ATOM 1424 C CA . PRO A 1 186 ? -14.487 -7.107 10.530 1.00 11.20 185 PRO A CA 1
ATOM 1425 C C . PRO A 1 186 ? -13.281 -8.050 10.533 1.00 11.06 185 PRO A C 1
ATOM 1426 O O . PRO A 1 186 ? -12.449 -7.999 9.637 1.00 11.57 185 PRO A O 1
ATOM 1430 N N . TRP A 1 187 ? -13.109 -8.851 11.565 1.00 11.33 186 TRP A N 1
ATOM 1431 C CA . TRP A 1 187 ? -12.009 -9.819 11.655 1.00 11.80 186 TRP A CA 1
ATOM 1432 C C . TRP A 1 187 ? -12.232 -10.945 10.666 1.00 11.51 186 TRP A C 1
ATOM 1433 O O . TRP A 1 187 ? -11.320 -11.337 9.953 1.00 11.77 186 TRP A O 1
ATOM 1444 N N . ILE A 1 188 ? -13.430 -11.484 10.632 1.00 10.61 187 ILE A N 1
ATOM 1445 C CA . ILE A 1 188 ? -13.827 -12.487 9.611 1.00 11.62 187 ILE A CA 1
ATOM 1446 C C . ILE A 1 188 ? -13.548 -11.932 8.219 1.00 11.61 187 ILE A C 1
ATOM 1447 O O . ILE A 1 188 ? -12.906 -12.562 7.381 1.00 11.64 187 ILE A O 1
ATOM 1452 N N . TRP A 1 189 ? -14.065 -10.761 7.931 1.00 11.80 188 TRP A N 1
ATOM 1453 C CA . TRP A 1 189 ? -13.961 -10.200 6.590 1.00 12.08 188 TRP A CA 1
ATOM 1454 C C . TRP A 1 189 ? -12.500 -9.872 6.209 1.00 12.36 188 TRP A C 1
ATOM 1455 O O . TRP A 1 189 ? -12.102 -10.092 5.075 1.00 13.30 188 TRP A O 1
ATOM 1466 N N . GLY A 1 190 ? -11.743 -9.275 7.142 1.00 12.45 189 GLY A N 1
ATOM 1467 C CA . GLY A 1 190 ? -10.361 -8.887 6.916 1.00 12.88 189 GLY A CA 1
ATOM 1468 C C . GLY A 1 190 ? -9.491 -10.095 6.665 1.00 13.21 189 GLY A C 1
ATOM 1469 O O . GLY A 1 190 ? -8.420 -10.006 5.988 1.00 13.05 189 GLY A O 1
ATOM 1470 N N . ALA A 1 191 ? -9.874 -11.244 7.182 1.00 12.60 190 ALA A N 1
ATOM 1471 C CA . ALA A 1 191 ? -9.132 -12.487 6.873 1.00 13.14 190 ALA A CA 1
ATOM 1472 C C . ALA A 1 191 ? -9.473 -13.059 5.493 1.00 13.38 190 ALA A C 1
ATOM 1473 O O . ALA A 1 191 ? -8.863 -14.070 5.082 1.00 15.54 190 ALA A O 1
ATOM 1475 N N . GLY A 1 192 ? -10.507 -12.513 4.840 1.00 13.68 191 GLY A N 1
ATOM 1476 C CA . GLY A 1 192 ? -11.011 -13.044 3.573 1.00 14.09 191 GLY A CA 1
ATOM 1477 C C . GLY A 1 192 ? -12.188 -13.927 3.733 1.00 15.26 191 GLY A C 1
ATOM 1478 O O . GLY A 1 192 ? -12.712 -14.416 2.656 1.00 17.54 191 GLY A O 1
ATOM 1479 N N . GLY A 1 193 ? -12.801 -13.997 4.897 1.00 14.77 192 GLY A N 1
ATOM 1480 C CA . GLY A 1 193 ? -13.957 -14.859 5.129 1.00 15.63 192 GLY A CA 1
ATOM 1481 C C . GLY A 1 193 ? -15.247 -14.114 5.026 1.00 16.12 192 GLY A C 1
ATOM 1482 O O . GLY A 1 193 ? -15.306 -12.966 4.716 1.00 14.63 192 GLY A O 1
ATOM 1483 N N . GLU A 1 194 ? -16.295 -14.827 5.365 1.00 15.84 193 GLU A N 1
ATOM 1484 C CA . GLU A 1 194 ? -17.688 -14.335 5.411 1.00 15.88 193 GLU A CA 1
ATOM 1485 C C . GLU A 1 194 ? -18.444 -15.148 6.433 1.00 14.94 193 GLU A C 1
ATOM 1486 O O . GLU A 1 194 ? -18.040 -16.259 6.863 1.00 14.88 193 GLU A O 1
ATOM 1492 N N . ILE A 1 195 ? -19.589 -14.617 6.802 1.00 14.52 194 ILE A N 1
ATOM 1493 C CA . ILE A 1 195 ? -20.555 -15.337 7.627 1.00 14.15 194 ILE A CA 1
ATOM 1494 C C . ILE A 1 195 ? -21.355 -16.305 6.735 1.00 13.50 194 ILE A C 1
ATOM 1495 O O . ILE A 1 195 ? -21.466 -17.466 7.098 1.00 12.25 194 ILE A O 1
ATOM 1500 N N . VAL A 1 196 ? -21.911 -15.824 5.636 1.00 12.45 195 VAL A N 1
ATOM 1501 C CA . VAL A 1 196 ? -22.567 -16.652 4.611 1.00 13.62 195 VAL A CA 1
ATOM 1502 C C . VAL A 1 196 ? -22.070 -16.197 3.254 1.00 14.49 195 VAL A C 1
ATOM 1503 O O . VAL A 1 196 ? -21.556 -15.057 3.108 1.00 15.26 195 VAL A O 1
ATOM 1507 N N . ARG A 1 197 ? -22.128 -17.116 2.328 1.00 13.96 196 ARG A N 1
ATOM 1508 C CA . ARG A 1 197 ? -21.692 -16.815 0.966 1.00 15.07 196 ARG A CA 1
ATOM 1509 C C . ARG A 1 197 ? -22.501 -17.678 0.014 1.00 15.05 196 ARG A C 1
ATOM 1510 O O . ARG A 1 197 ? -23.157 -18.633 0.382 1.00 15.77 196 ARG A O 1
ATOM 1518 N N . GLN A 1 198 ? -22.471 -17.255 -1.248 1.00 16.77 197 GLN A N 1
ATOM 1519 C CA . GLN A 1 198 ? -22.970 -18.088 -2.315 1.00 18.01 197 GLN A CA 1
ATOM 1520 C C . GLN A 1 198 ? -21.814 -18.983 -2.785 1.00 17.04 197 GLN A C 1
ATOM 1521 O O . GLN A 1 198 ? -20.706 -18.515 -3.053 1.00 19.19 197 GLN A O 1
ATOM 1527 N N . ALA A 1 199 ? -22.099 -20.235 -2.854 1.00 16.91 198 ALA A N 1
ATOM 1528 C CA . ALA A 1 199 ? -21.158 -21.238 -3.368 1.00 17.51 198 ALA A CA 1
ATOM 1529 C C . ALA A 1 199 ? -21.945 -22.445 -3.840 1.00 17.87 198 ALA A C 1
ATOM 1530 O O . ALA A 1 199 ? -22.906 -22.874 -3.139 1.00 16.91 198 ALA A O 1
ATOM 1532 N N . GLY A 1 200 ? -21.513 -23.084 -4.932 1.00 18.17 199 GLY A N 1
ATOM 1533 C CA . GLY A 1 200 ? -22.102 -24.382 -5.228 1.00 19.30 199 GLY A CA 1
ATOM 1534 C C . GLY A 1 200 ? -23.604 -24.302 -5.468 1.00 20.08 199 GLY A C 1
ATOM 1535 O O . GLY A 1 200 ? -24.277 -25.298 -5.183 1.00 23.65 199 GLY A O 1
ATOM 1536 N N . GLY A 1 201 ? -24.077 -23.174 -5.988 1.00 20.33 200 GLY A N 1
ATOM 1537 C CA . GLY A 1 201 ? -25.491 -22.980 -6.327 1.00 22.66 200 GLY A CA 1
ATOM 1538 C C . GLY A 1 201 ? -26.369 -22.613 -5.142 1.00 24.01 200 GLY A C 1
ATOM 1539 O O . GLY A 1 201 ? -27.603 -22.638 -5.302 1.00 27.42 200 GLY A O 1
ATOM 1540 N N . ARG A 1 202 ? -25.818 -22.356 -3.956 1.00 20.30 201 ARG A N 1
ATOM 1541 C CA . ARG A 1 202 ? -26.671 -22.159 -2.740 1.00 20.52 201 ARG A CA 1
ATOM 1542 C C . ARG A 1 202 ? -26.052 -21.046 -1.882 1.00 19.19 201 ARG A C 1
ATOM 1543 O O . ARG A 1 202 ? -24.847 -20.767 -2.018 1.00 18.38 201 ARG A O 1
ATOM 1551 N N . TRP A 1 203 ? -26.837 -20.500 -0.970 1.00 17.86 202 TRP A N 1
ATOM 1552 C CA . TRP A 1 203 ? -26.292 -19.778 0.203 1.00 17.70 202 TRP A CA 1
ATOM 1553 C C . TRP A 1 203 ? -25.873 -20.790 1.255 1.00 16.78 202 TRP A C 1
ATOM 1554 O O . TRP A 1 203 ? -26.573 -21.806 1.471 1.00 18.70 202 TRP A O 1
ATOM 1565 N N . GLN A 1 204 ? -24.698 -20.570 1.824 1.00 16.00 203 GLN A N 1
ATOM 1566 C CA . GLN A 1 204 ? -24.172 -21.511 2.829 1.00 15.75 203 GLN A CA 1
ATOM 1567 C C . GLN A 1 204 ? -23.413 -20.677 3.848 1.00 14.43 203 GLN A C 1
ATOM 1568 O O . GLN A 1 204 ? -22.919 -19.606 3.533 1.00 13.65 203 GLN A O 1
ATOM 1574 N N . SER A 1 205 ? -23.270 -21.252 5.031 1.00 13.54 204 SER A N 1
ATOM 1575 C CA . SER A 1 205 ? -22.376 -20.703 6.057 1.00 13.83 204 SER A CA 1
ATOM 1576 C C . SER A 1 205 ? -20.942 -20.749 5.563 1.00 13.69 204 SER A C 1
ATOM 1577 O O . SER A 1 205 ? -20.490 -21.790 4.989 1.00 14.60 204 SER A O 1
ATOM 1580 N N . ALA A 1 206 ? -20.189 -19.699 5.837 1.00 13.06 205 ALA A N 1
ATOM 1581 C CA . ALA A 1 206 ? -18.723 -19.700 5.702 1.00 13.16 205 ALA A CA 1
ATOM 1582 C C . ALA A 1 206 ? -17.997 -19.489 7.010 1.00 13.32 205 ALA A C 1
ATOM 1583 O O . ALA A 1 206 ? -16.780 -19.328 6.994 1.00 13.89 205 ALA A O 1
ATOM 1585 N N . LEU A 1 207 ? -18.711 -19.608 8.136 1.00 12.34 206 LEU A N 1
ATOM 1586 C CA . LEU A 1 207 ? -18.076 -19.486 9.453 1.00 12.73 206 LEU A CA 1
ATOM 1587 C C . LEU A 1 207 ? -16.983 -20.519 9.693 1.00 13.18 206 LEU A C 1
ATOM 1588 O O . LEU A 1 207 ? -16.101 -20.196 10.487 1.00 14.14 206 LEU A O 1
ATOM 1593 N N . ASN A 1 208 ? -17.031 -21.683 9.034 1.00 13.46 207 ASN A N 1
ATOM 1594 C CA . ASN A 1 208 ? -16.047 -22.750 9.277 1.00 14.47 207 ASN A CA 1
ATOM 1595 C C . ASN A 1 208 ? -15.023 -22.772 8.123 1.00 14.08 207 ASN A C 1
ATOM 1596 O O . ASN A 1 208 ? -14.244 -23.743 8.048 1.00 16.35 207 ASN A O 1
ATOM 1601 N N . SER A 1 209 ? -14.957 -21.737 7.285 1.00 14.34 208 SER A N 1
ATOM 1602 C CA . SER A 1 209 ? -13.897 -21.605 6.231 1.00 14.99 208 SER A CA 1
ATOM 1603 C C . SER A 1 209 ? -12.588 -21.328 6.921 1.00 14.31 208 SER A C 1
ATOM 1604 O O . SER A 1 209 ? -12.526 -20.706 8.026 1.00 14.57 208 SER A O 1
ATOM 1607 N N . PRO A 1 210 ? -11.449 -21.789 6.349 1.00 15.73 209 PRO A N 1
ATOM 1608 C CA . PRO A 1 210 ? -10.144 -21.453 6.916 1.00 16.03 209 PRO A CA 1
ATOM 1609 C C . PRO A 1 210 ? -9.956 -19.955 7.151 1.00 15.98 209 PRO A C 1
ATOM 1610 O O . PRO A 1 210 ? -9.453 -19.621 8.267 1.00 16.34 209 PRO A O 1
ATOM 1614 N N . GLU A 1 211 ? -10.423 -19.127 6.216 1.00 17.18 210 GLU A N 1
ATOM 1615 C CA . GLU A 1 211 ? -10.220 -17.680 6.373 1.00 17.02 210 GLU A CA 1
ATOM 1616 C C . GLU A 1 211 ? -11.106 -17.146 7.499 1.00 14.92 210 GLU A C 1
ATOM 1617 O O . GLU A 1 211 ? -10.586 -16.424 8.344 1.00 14.35 210 GLU A O 1
ATOM 1623 N N . SER A 1 212 ? -12.381 -17.522 7.539 1.00 13.50 211 SER A N 1
ATOM 1624 C CA . SER A 1 212 ? -13.227 -17.049 8.659 1.00 13.62 211 SER A CA 1
ATOM 1625 C C . SER A 1 212 ? -12.679 -17.482 10.000 1.00 12.91 211 SER A C 1
ATOM 1626 O O . SER A 1 212 ? -12.599 -16.657 10.904 1.00 13.22 211 SER A O 1
ATOM 1629 N N . LEU A 1 213 ? -12.181 -18.723 10.108 1.00 14.08 212 LEU A N 1
ATOM 1630 C CA . LEU A 1 213 ? -11.583 -19.246 11.366 1.00 14.44 212 LEU A CA 1
ATOM 1631 C C . LEU A 1 213 ? -10.310 -18.469 11.744 1.00 14.00 212 LEU A C 1
ATOM 1632 O O . LEU A 1 213 ? -10.076 -18.250 12.957 1.00 15.23 212 LEU A O 1
ATOM 1637 N N . GLU A 1 214 ? -9.491 -18.105 10.765 1.00 14.50 213 GLU A N 1
ATOM 1638 C CA . GLU A 1 214 ? -8.284 -17.296 10.966 1.00 15.48 213 GLU A CA 1
ATOM 1639 C C . GLU A 1 214 ? -8.674 -16.004 11.662 1.00 13.97 213 GLU A C 1
ATOM 1640 O O . GLU A 1 214 ? -8.040 -15.616 12.643 1.00 15.71 213 GLU A O 1
ATOM 1646 N N . GLY A 1 215 ? -9.642 -15.283 11.091 1.00 13.61 214 GLY A N 1
ATOM 1647 C CA . GLY A 1 215 ? -10.059 -14.012 11.656 1.00 13.18 214 GLY A CA 1
ATOM 1648 C C . GLY A 1 215 ? -10.649 -14.189 13.021 1.00 12.19 214 GLY A C 1
ATOM 1649 O O . GLY A 1 215 ? -10.288 -13.395 13.931 1.00 12.40 214 GLY A O 1
ATOM 1650 N N . LEU A 1 216 ? -11.542 -15.125 13.177 1.00 12.93 215 LEU A N 1
ATOM 1651 C CA . LEU A 1 216 ? -12.193 -15.366 14.495 1.00 13.44 215 LEU A CA 1
ATOM 1652 C C . LEU A 1 216 ? -11.166 -15.692 15.537 1.00 12.70 215 LEU A C 1
ATOM 1653 O O . LEU A 1 216 ? -11.180 -15.152 16.658 1.00 12.99 215 LEU A O 1
ATOM 1658 N N . TYR A 1 217 ? -10.244 -16.628 15.215 1.00 14.11 216 TYR A N 1
ATOM 1659 C CA . TYR A 1 217 ? -9.206 -17.014 16.187 1.00 14.76 216 TYR A CA 1
ATOM 1660 C C . TYR A 1 217 ? -8.263 -15.865 16.516 1.00 13.70 216 TYR A C 1
ATOM 1661 O O . TYR A 1 217 ? -7.950 -15.655 17.713 1.00 14.80 216 TYR A O 1
ATOM 1670 N N . PHE A 1 218 ? -7.883 -15.040 15.521 1.00 13.49 217 PHE A N 1
ATOM 1671 C CA . PHE A 1 218 ? -7.023 -13.899 15.843 1.00 14.07 217 PHE A CA 1
ATOM 1672 C C . PHE A 1 218 ? -7.671 -13.042 16.903 1.00 13.76 217 PHE A C 1
ATOM 1673 O O . PHE A 1 218 ? -6.977 -12.615 17.862 1.00 15.83 217 PHE A O 1
ATOM 1681 N N . PHE A 1 219 ? -8.939 -12.700 16.727 1.00 14.00 218 PHE A N 1
ATOM 1682 C CA . PHE A 1 219 ? -9.599 -11.746 17.622 1.00 14.35 218 PHE A CA 1
ATOM 1683 C C . PHE A 1 219 ? -9.816 -12.409 18.987 1.00 12.95 218 PHE A C 1
ATOM 1684 O O . PHE A 1 219 ? -9.477 -11.821 20.048 1.00 13.84 218 PHE A O 1
ATOM 1692 N N . LEU A 1 220 ? -10.447 -13.577 18.989 1.00 13.52 219 LEU A N 1
ATOM 1693 C CA . LEU A 1 220 ? -10.854 -14.194 20.293 1.00 15.01 219 LEU A CA 1
ATOM 1694 C C . LEU A 1 220 ? -9.591 -14.540 21.063 1.00 15.70 219 LEU A C 1
ATOM 1695 O O . LEU A 1 220 ? -9.593 -14.345 22.307 1.00 17.10 219 LEU A O 1
ATOM 1700 N N . SER A 1 221 ? -8.504 -14.897 20.396 1.00 15.90 220 SER A N 1
ATOM 1701 C CA . SER A 1 221 ? -7.277 -15.291 21.142 1.00 17.58 220 SER A CA 1
ATOM 1702 C C . SER A 1 221 ? -6.656 -14.073 21.845 1.00 18.83 220 SER A C 1
ATOM 1703 O O . SER A 1 221 ? -5.959 -14.271 22.785 1.00 19.80 220 SER A O 1
ATOM 1706 N N . LEU A 1 222 ? -6.951 -12.828 21.461 1.00 17.74 221 LEU A N 1
ATOM 1707 C CA . LEU A 1 222 ? -6.425 -11.672 22.183 1.00 18.52 221 LEU A CA 1
ATOM 1708 C C . LEU A 1 222 ? -6.883 -11.717 23.648 1.00 18.89 221 LEU A C 1
ATOM 1709 O O . LEU A 1 222 ? -6.100 -11.333 24.535 1.00 20.21 221 LEU A O 1
ATOM 1714 N N . ALA A 1 223 ? -8.094 -12.202 23.907 1.00 19.12 222 ALA A N 1
ATOM 1715 C CA . ALA A 1 223 ? -8.683 -12.278 25.258 1.00 21.53 222 ALA A CA 1
ATOM 1716 C C . ALA A 1 223 ? -8.079 -13.429 26.061 1.00 24.03 222 ALA A C 1
ATOM 1717 O O . ALA A 1 223 ? -8.402 -13.541 27.285 1.00 30.83 222 ALA A O 1
ATOM 1719 N N . GLN A 1 224 ? -7.315 -14.313 25.433 1.00 23.10 223 GLN A N 1
ATOM 1720 C CA . GLN A 1 224 ? -6.568 -15.440 26.038 1.00 25.53 223 GLN A CA 1
ATOM 1721 C C . GLN A 1 224 ? -5.116 -15.092 26.263 1.00 29.04 223 GLN A C 1
ATOM 1722 O O . GLN A 1 224 ? -4.386 -15.855 26.941 1.00 30.32 223 GLN A O 1
ATOM 1728 N N . LYS A 1 225 ? -4.705 -13.955 25.720 1.00 26.36 224 LYS A N 1
ATOM 1729 C CA . LYS A 1 225 ? -3.297 -13.513 25.762 1.00 27.17 224 LYS A CA 1
ATOM 1730 C C . LYS A 1 225 ? -3.118 -12.492 26.869 1.00 27.42 224 LYS A C 1
ATOM 1731 O O . LYS A 1 225 ? -1.991 -12.017 26.999 1.00 31.03 224 LYS A O 1
ATOM 1737 N N . GLY A 1 226 ? -4.160 -12.203 27.656 1.00 27.53 225 GLY A N 1
ATOM 1738 C CA . GLY A 1 226 ? -4.067 -11.211 28.739 1.00 25.52 225 GLY A CA 1
ATOM 1739 C C . GLY A 1 226 ? -4.385 -9.796 28.286 1.00 23.68 225 GLY A C 1
ATOM 1740 O O . GLY A 1 226 ? -4.244 -8.898 29.123 1.00 24.17 225 GLY A O 1
ATOM 1741 N N . TYR A 1 227 ? -4.864 -9.591 27.071 1.00 21.35 226 TYR A N 1
ATOM 1742 C CA . TYR A 1 227 ? -5.081 -8.211 26.545 1.00 19.79 226 TYR A CA 1
ATOM 1743 C C . TYR A 1 227 ? -6.476 -7.694 26.877 1.00 20.34 226 TYR A C 1
ATOM 1744 O O . TYR A 1 227 ? -6.730 -6.483 26.767 1.00 20.22 226 TYR A O 1
ATOM 1753 N N . VAL A 1 228 ? -7.390 -8.591 27.289 1.00 20.04 227 VAL A N 1
ATOM 1754 C CA . VAL A 1 228 ? -8.797 -8.273 27.657 1.00 19.47 227 VAL A CA 1
ATOM 1755 C C . VAL A 1 228 ? -9.039 -8.806 29.055 1.00 20.42 227 VAL A C 1
ATOM 1756 O O . VAL A 1 228 ? -8.809 -9.990 29.320 1.00 23.76 227 VAL A O 1
ATOM 1760 N N . PRO A 1 229 ? -9.486 -7.950 29.986 1.00 22.01 228 PRO A N 1
ATOM 1761 C CA . PRO A 1 229 ? -9.742 -8.414 31.346 1.00 22.92 228 PRO A CA 1
ATOM 1762 C C . PRO A 1 229 ? -10.896 -9.410 31.348 1.00 21.25 228 PRO A C 1
ATOM 1763 O O . PRO A 1 229 ? -11.767 -9.317 30.536 1.00 20.18 228 PRO A O 1
ATOM 1767 N N . ALA A 1 230 ? -10.853 -10.383 32.261 1.00 21.60 229 ALA A N 1
ATOM 1768 C CA . ALA A 1 230 ? -11.960 -11.355 32.334 1.00 21.73 229 ALA A CA 1
ATOM 1769 C C . ALA A 1 230 ? -13.276 -10.605 32.489 1.00 21.79 229 ALA A C 1
ATOM 1770 O O . ALA A 1 230 ? -14.266 -11.062 31.968 1.00 22.23 229 ALA A O 1
ATOM 1772 N N . GLU A 1 231 ? -13.347 -9.518 33.266 1.00 22.70 230 GLU A N 1
ATOM 1773 C CA . GLU A 1 231 ? -14.644 -8.869 33.607 1.00 24.15 230 GLU A CA 1
ATOM 1774 C C . GLU A 1 231 ? -15.310 -8.254 32.367 1.00 22.58 230 GLU A C 1
ATOM 1775 O O . GLU A 1 231 ? -16.506 -8.190 32.278 1.00 24.11 230 GLU A O 1
ATOM 1781 N N . SER A 1 232 ? -14.521 -7.877 31.359 1.00 22.47 231 SER A N 1
ATOM 1782 C CA . SER A 1 232 ? -15.023 -7.333 30.091 1.00 20.67 231 SER A CA 1
ATOM 1783 C C . SER A 1 232 ? -15.948 -8.325 29.396 1.00 20.04 231 SER A C 1
ATOM 1784 O O . SER A 1 232 ? -16.939 -7.901 28.794 1.00 20.32 231 SER A O 1
ATOM 1787 N N . LEU A 1 233 ? -15.643 -9.620 29.518 1.00 20.02 232 LEU A N 1
ATOM 1788 C CA . LEU A 1 233 ? -16.342 -10.610 28.655 1.00 19.69 232 LEU A CA 1
ATOM 1789 C C . LEU A 1 233 ? -17.848 -10.605 28.943 1.00 20.44 232 LEU A C 1
ATOM 1790 O O . LEU A 1 233 ? -18.636 -10.880 28.027 1.00 20.15 232 LEU A O 1
ATOM 1795 N N . GLU A 1 234 ? -18.264 -10.341 30.188 1.00 22.49 233 GLU A N 1
ATOM 1796 C CA . GLU A 1 234 ? -19.714 -10.415 30.448 1.00 23.64 233 GLU A CA 1
ATOM 1797 C C . GLU A 1 234 ? -20.367 -9.031 30.435 1.00 25.80 233 GLU A C 1
ATOM 1798 O O . GLU A 1 234 ? -21.506 -8.937 30.878 1.00 27.08 233 GLU A O 1
ATOM 1804 N N . LYS A 1 235 ? -19.692 -7.975 29.976 1.00 24.99 234 LYS A N 1
ATOM 1805 C CA . LYS A 1 235 ? -20.331 -6.640 29.926 1.00 29.34 234 LYS A CA 1
ATOM 1806 C C . LYS A 1 235 ? -20.953 -6.430 28.556 1.00 32.49 234 LYS A C 1
ATOM 1807 O O . LYS A 1 235 ? -20.433 -7.025 27.607 1.00 34.14 234 LYS A O 1
ATOM 1813 N N . ASN A 1 236 ? -21.983 -5.599 28.468 1.00 34.10 235 ASN A N 1
ATOM 1814 C CA . ASN A 1 236 ? -22.548 -5.106 27.178 1.00 37.49 235 ASN A CA 1
ATOM 1815 C C . ASN A 1 236 ? -21.767 -3.855 26.767 1.00 38.16 235 ASN A C 1
ATOM 1816 O O . ASN A 1 236 ? -20.859 -3.428 27.525 1.00 35.18 235 ASN A O 1
ATOM 1821 N N . THR A 1 237 ? -22.127 -3.277 25.624 1.00 36.36 236 THR A N 1
ATOM 1822 C CA . THR A 1 237 ? -21.345 -2.232 24.961 1.00 39.89 236 THR A CA 1
ATOM 1823 C C . THR A 1 237 ? -21.496 -0.979 25.822 1.00 35.57 236 THR A C 1
ATOM 1824 O O . THR A 1 237 ? -20.516 -0.275 25.948 1.00 36.12 236 THR A O 1
ATOM 1828 N N . ALA A 1 238 ? -22.665 -0.781 26.432 1.00 38.98 237 ALA A N 1
ATOM 1829 C CA . ALA A 1 238 ? -22.970 0.343 27.354 1.00 39.94 237 ALA A CA 1
ATOM 1830 C C . ALA A 1 238 ? -22.011 0.326 28.552 1.00 35.68 237 ALA A C 1
ATOM 1831 O O . ALA A 1 238 ? -21.406 1.387 28.856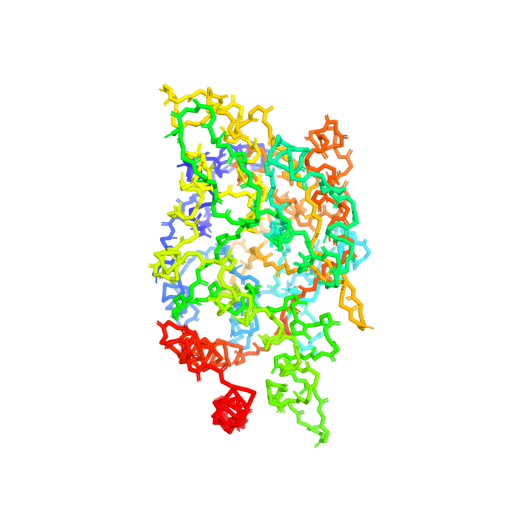 1.00 33.04 237 ALA A O 1
ATOM 1833 N N . GLN A 1 239 ? -21.817 -0.842 29.163 1.00 29.77 238 GLN A N 1
ATOM 1834 C CA . GLN A 1 239 ? -20.972 -0.990 30.361 1.00 29.44 238 GLN A CA 1
ATOM 1835 C C . GLN A 1 239 ? -19.513 -0.792 29.955 1.00 26.06 238 GLN A C 1
ATOM 1836 O O . GLN A 1 239 ? -18.751 -0.226 30.745 1.00 23.79 238 GLN A O 1
ATOM 1842 N N . ILE A 1 240 ? -19.119 -1.324 28.792 1.00 26.04 239 ILE A N 1
ATOM 1843 C CA . ILE A 1 240 ? -17.713 -1.145 28.367 1.00 24.15 239 ILE A CA 1
ATOM 1844 C C . ILE A 1 240 ? -17.480 0.319 28.080 1.00 22.84 239 ILE A C 1
ATOM 1845 O O . ILE A 1 240 ? -16.406 0.844 28.507 1.00 19.88 239 ILE A O 1
ATOM 1850 N N . GLU A 1 241 ? -18.460 0.991 27.478 1.00 24.92 240 GLU A N 1
ATOM 1851 C CA . GLU A 1 241 ? -18.353 2.439 27.206 1.00 28.09 240 GLU A CA 1
ATOM 1852 C C . GLU A 1 241 ? -18.155 3.198 28.524 1.00 25.07 240 GLU A C 1
ATOM 1853 O O . GLU A 1 241 ? -17.250 4.012 28.651 1.00 23.02 240 GLU A O 1
ATOM 1859 N N . ALA A 1 242 ? -18.913 2.853 29.561 1.00 25.10 241 ALA A N 1
ATOM 1860 C CA . ALA A 1 242 ? -18.776 3.500 30.881 1.00 23.78 241 ALA A CA 1
ATOM 1861 C C . ALA A 1 242 ? -17.397 3.198 31.499 1.00 23.97 241 ALA A C 1
ATOM 1862 O O . ALA A 1 242 ? -16.760 4.088 32.039 1.00 22.77 241 ALA A O 1
ATOM 1864 N N . ASP A 1 243 ? -16.881 1.978 31.324 1.00 22.88 242 ASP A N 1
ATOM 1865 C CA . ASP A 1 243 ? -15.526 1.629 31.814 1.00 23.61 242 ASP A CA 1
ATOM 1866 C C . ASP A 1 243 ? -14.492 2.495 31.090 1.00 22.29 242 ASP A C 1
ATOM 1867 O O . ASP A 1 243 ? -13.541 2.953 31.703 1.00 22.51 242 ASP A O 1
ATOM 1872 N N . PHE A 1 244 ? -14.610 2.627 29.784 1.00 21.59 243 PHE A N 1
ATOM 1873 C CA . PHE A 1 244 ? -13.693 3.501 29.018 1.00 21.43 243 PHE A CA 1
ATOM 1874 C C . PHE A 1 244 ? -13.757 4.934 29.543 1.00 23.22 243 PHE A C 1
ATOM 1875 O O . PHE A 1 244 ? -12.686 5.544 29.741 1.00 23.84 243 PHE A O 1
ATOM 1883 N N . GLN A 1 245 ? -14.956 5.487 29.721 1.00 22.05 244 GLN A N 1
ATOM 1884 C CA . GLN A 1 245 ? -15.077 6.872 30.248 1.00 25.86 244 GLN A CA 1
ATOM 1885 C C . GLN A 1 245 ? -14.430 7.002 31.633 1.00 28.03 244 GLN A C 1
ATOM 1886 O O . GLN A 1 245 ? -13.881 8.080 31.917 1.00 27.83 244 GLN A O 1
ATOM 1892 N N . ALA A 1 246 ? -14.508 5.956 32.463 1.00 26.46 245 ALA A N 1
ATOM 1893 C CA . ALA A 1 246 ? -13.983 5.955 33.850 1.00 28.58 245 ALA A CA 1
ATOM 1894 C C . ALA A 1 246 ? -12.481 5.645 33.885 1.00 28.70 245 ALA A C 1
ATOM 1895 O O . ALA A 1 246 ? -11.959 5.393 34.959 1.00 29.25 245 ALA A O 1
ATOM 1897 N N . GLY A 1 247 ? -11.804 5.597 32.730 1.00 26.42 246 GLY A N 1
ATOM 1898 C CA . GLY A 1 247 ? -10.344 5.451 32.656 1.00 26.46 246 GLY A CA 1
ATOM 1899 C C . GLY A 1 247 ? -9.841 4.034 32.850 1.00 27.41 246 GLY A C 1
ATOM 1900 O O . GLY A 1 247 ? -8.641 3.896 33.187 1.00 27.93 246 GLY A O 1
ATOM 1901 N N . LYS A 1 248 ? -10.682 3.025 32.594 1.00 26.49 247 LYS A N 1
ATOM 1902 C CA . LYS A 1 248 ? -10.320 1.615 32.850 1.00 26.88 247 LYS A CA 1
ATOM 1903 C C . LYS A 1 248 ? -9.820 0.879 31.599 1.00 23.26 247 LYS A C 1
ATOM 1904 O O . LYS A 1 248 ? -9.305 -0.227 31.754 1.00 26.63 247 LYS A O 1
ATOM 1910 N N . CYS A 1 249 ? -9.895 1.484 30.406 1.00 23.95 248 CYS A N 1
ATOM 1911 C CA A CYS A 1 249 ? -9.737 0.816 29.123 0.50 22.36 248 CYS A CA 1
ATOM 1912 C CA B CYS A 1 249 ? -9.677 0.744 29.106 0.50 22.31 248 CYS A CA 1
ATOM 1913 C C . CYS A 1 249 ? -8.910 1.654 28.135 1.00 19.60 248 CYS A C 1
ATOM 1914 O O . CYS A 1 249 ? -9.290 2.769 27.964 1.00 21.29 248 CYS A O 1
ATOM 1919 N N . ALA A 1 250 ? -7.814 1.159 27.548 1.00 18.58 249 ALA A N 1
ATOM 1920 C CA . ALA A 1 250 ? -7.026 1.905 26.535 1.00 16.99 249 ALA A CA 1
ATOM 1921 C C . ALA A 1 250 ? -7.745 1.910 25.185 1.00 17.13 249 ALA A C 1
ATOM 1922 O O . ALA A 1 250 ? -7.623 2.901 24.480 1.00 16.19 249 ALA A O 1
ATOM 1924 N N . VAL A 1 251 ? -8.434 0.850 24.816 1.00 14.94 250 VAL A N 1
ATOM 1925 C CA . VAL A 1 251 ? -8.976 0.683 23.436 1.00 15.13 250 VAL A CA 1
ATOM 1926 C C . VAL A 1 251 ? -10.340 0.020 23.531 1.00 15.72 250 VAL A C 1
ATOM 1927 O O . VAL A 1 251 ? -10.466 -0.966 24.260 1.00 16.30 250 VAL A O 1
ATOM 1931 N N . PHE A 1 252 ? -11.317 0.489 22.784 1.00 15.19 251 PHE A N 1
ATOM 1932 C CA . PHE A 1 252 ? -12.575 -0.281 22.621 1.00 16.18 251 PHE A CA 1
ATOM 1933 C C . PHE A 1 252 ? -13.251 0.206 21.327 1.00 15.79 251 PHE A C 1
ATOM 1934 O O . PHE A 1 252 ? -13.084 1.340 20.938 1.00 16.99 251 PHE A O 1
ATOM 1942 N N . ALA A 1 253 ? -14.112 -0.634 20.803 1.00 15.28 252 ALA A N 1
ATOM 1943 C CA . ALA A 1 253 ? -14.805 -0.341 19.539 1.00 14.15 252 ALA A CA 1
ATOM 1944 C C . ALA A 1 253 ? -16.217 0.129 19.809 1.00 16.46 252 ALA A C 1
ATOM 1945 O O . ALA A 1 253 ? -16.904 -0.501 20.657 1.00 18.20 252 ALA A O 1
ATOM 1947 N N . SER A 1 254 ? -16.596 1.197 19.120 1.00 15.38 253 SER A N 1
ATOM 1948 C CA . SER A 1 254 ? -17.997 1.662 19.208 1.00 17.40 253 SER A CA 1
ATOM 1949 C C . SER A 1 254 ? -18.334 2.576 18.023 1.00 18.45 253 SER A C 1
ATOM 1950 O O . SER A 1 254 ? -17.480 2.827 17.126 1.00 15.16 253 SER A O 1
ATOM 1953 N N . GLY A 1 255 ? -19.567 3.091 17.984 1.00 17.18 254 GLY A N 1
ATOM 1954 C CA . GLY A 1 255 ? -19.924 4.082 16.974 1.00 17.27 254 GLY A CA 1
ATOM 1955 C C . GLY A 1 255 ? -19.619 5.491 17.440 1.00 16.16 254 GLY A C 1
ATOM 1956 O O . GLY A 1 255 ? -19.061 5.721 18.504 1.00 17.44 254 GLY A O 1
ATOM 1957 N N . PRO A 1 256 ? -20.003 6.479 16.617 1.00 17.32 255 PRO A N 1
ATOM 1958 C CA . PRO A 1 256 ? -19.634 7.864 16.793 1.00 17.98 255 PRO A CA 1
ATOM 1959 C C . PRO A 1 256 ? -20.351 8.606 17.926 1.00 19.66 255 PRO A C 1
ATOM 1960 O O . PRO A 1 256 ? -19.970 9.749 18.246 1.00 20.37 255 PRO A O 1
ATOM 1964 N N . TRP A 1 257 ? -21.333 7.977 18.564 1.00 21.55 256 TRP A N 1
ATOM 1965 C CA . TRP A 1 257 ? -22.141 8.655 19.617 1.00 23.68 256 TRP A CA 1
ATOM 1966 C C . TRP A 1 257 ? -21.216 9.168 20.699 1.00 23.41 256 TRP A C 1
ATOM 1967 O O . TRP A 1 257 ? -21.425 10.254 21.212 1.00 23.09 256 TRP A O 1
ATOM 1978 N N . MET A 1 258 ? -20.194 8.412 21.090 1.00 22.69 257 MET A N 1
ATOM 1979 C CA . MET A 1 258 ? -19.402 8.813 22.268 1.00 23.43 257 MET A CA 1
ATOM 1980 C C . MET A 1 258 ? -18.696 10.154 22.040 1.00 24.07 257 MET A C 1
ATOM 1981 O O . MET A 1 258 ? -18.324 10.805 23.038 1.00 23.81 257 MET A O 1
ATOM 1986 N N . ILE A 1 259 ? -18.425 10.519 20.779 1.00 22.60 258 ILE A N 1
ATOM 1987 C CA . ILE A 1 259 ? -17.730 11.793 20.423 1.00 22.97 258 ILE A CA 1
ATOM 1988 C C . ILE A 1 259 ? -18.489 12.982 21.023 1.00 23.66 258 ILE A C 1
ATOM 1989 O O . ILE A 1 259 ? -17.818 13.817 21.625 1.00 26.24 258 ILE A O 1
ATOM 1994 N N . GLN A 1 260 ? -19.796 13.047 20.801 1.00 26.65 259 GLN A N 1
ATOM 1995 C CA . GLN A 1 260 ? -20.692 14.092 21.388 1.00 28.98 259 GLN A CA 1
ATOM 1996 C C . GLN A 1 260 ? -20.604 14.103 22.914 1.00 29.44 259 GLN A C 1
ATOM 1997 O O . GLN A 1 260 ? -20.512 15.184 23.497 1.00 28.97 259 GLN A O 1
ATOM 2003 N N . ARG A 1 261 ? -20.598 12.916 23.528 1.00 26.91 260 ARG A N 1
ATOM 2004 C CA . ARG A 1 261 ? -20.651 12.740 25.010 1.00 27.22 260 ARG A CA 1
ATOM 2005 C C . ARG A 1 261 ? -19.344 13.188 25.655 1.00 26.31 260 ARG A C 1
ATOM 2006 O O . ARG A 1 261 ? -19.353 13.750 26.788 1.00 24.36 260 ARG A O 1
ATOM 2014 N N . ALA A 1 262 ? -18.235 13.159 24.933 1.00 24.67 261 ALA A N 1
ATOM 2015 C CA . ALA A 1 262 ? -16.948 13.648 25.474 1.00 26.21 261 ALA A CA 1
ATOM 2016 C C . ALA A 1 262 ? -16.947 15.168 25.629 1.00 26.98 261 ALA A C 1
ATOM 2017 O O . ALA A 1 262 ? -16.036 15.652 26.308 1.00 27.70 261 ALA A O 1
ATOM 2019 N N . GLN A 1 263 ? -17.878 15.855 24.965 1.00 27.74 262 GLN A N 1
ATOM 2020 C CA . GLN A 1 263 ? -18.012 17.337 25.076 1.00 32.56 262 GLN A CA 1
ATOM 2021 C C . GLN A 1 263 ? -19.083 17.744 26.106 1.00 32.48 262 GLN A C 1
ATOM 2022 O O . GLN A 1 263 ? -19.128 18.966 26.450 1.00 33.86 262 GLN A O 1
ATOM 2028 N N . VAL A 1 264 ? -19.881 16.798 26.604 1.00 31.54 263 VAL A N 1
ATOM 2029 C CA . VAL A 1 264 ? -20.983 17.060 27.590 1.00 32.52 263 VAL A CA 1
ATOM 2030 C C . VAL A 1 264 ? -20.389 16.954 28.993 1.00 31.17 263 VAL A C 1
ATOM 2031 O O . VAL A 1 264 ? -19.750 15.955 29.323 1.00 32.65 263 VAL A O 1
ATOM 2035 N N . PRO A 1 265 ? -20.596 17.928 29.896 1.00 34.88 264 PRO A N 1
ATOM 2036 C CA . PRO A 1 265 ? -20.089 17.799 31.266 1.00 34.33 264 PRO A CA 1
ATOM 2037 C C . PRO A 1 265 ? -20.758 16.647 32.049 1.00 37.52 264 PRO A C 1
ATOM 2038 O O . PRO A 1 265 ? -21.868 16.312 31.699 1.00 33.92 264 PRO A O 1
ATOM 2042 N N . GLU A 1 266 ? -20.084 16.083 33.071 1.00 38.64 265 GLU A N 1
ATOM 2043 C CA . GLU A 1 266 ? -20.629 15.016 33.970 1.00 41.53 265 GLU A CA 1
ATOM 2044 C C . GLU A 1 266 ? -21.913 15.491 34.657 1.00 41.18 265 GLU A C 1
ATOM 2045 O O . GLU A 1 266 ? -22.784 14.645 34.941 1.00 39.42 265 GLU A O 1
ATOM 2051 N N . ALA A 1 267 ? -22.017 16.796 34.921 1.00 39.38 266 ALA A N 1
ATOM 2052 C CA . ALA A 1 267 ? -23.218 17.432 35.513 1.00 41.90 266 ALA A CA 1
ATOM 2053 C C . ALA A 1 267 ? -24.417 17.311 34.552 1.00 42.26 266 ALA A C 1
ATOM 2054 O O . ALA A 1 267 ? -25.576 17.464 35.019 1.00 40.61 266 ALA A O 1
ATOM 2056 N N . LYS A 1 268 ? -24.184 17.033 33.259 1.00 38.17 267 LYS A N 1
ATOM 2057 C CA . LYS A 1 268 ? -25.281 16.889 32.274 1.00 36.32 267 LYS A CA 1
ATOM 2058 C C . LYS A 1 268 ? -25.334 15.474 31.700 1.00 32.65 267 LYS A C 1
ATOM 2059 O O . LYS A 1 268 ? -26.010 15.280 30.676 1.00 33.82 267 LYS A O 1
ATOM 2065 N N . GLY A 1 269 ? -24.654 14.513 32.290 1.00 31.51 268 GLY A N 1
ATOM 2066 C CA . GLY A 1 269 ? -24.787 13.107 31.844 1.00 32.97 268 GLY A CA 1
ATOM 2067 C C . GLY A 1 269 ? -23.639 12.650 30.957 1.00 35.16 268 GLY A C 1
ATOM 2068 O O . GLY A 1 269 ? -23.695 11.473 30.539 1.00 33.21 268 GLY A O 1
ATOM 2069 N N . GLY A 1 270 ? -22.670 13.529 30.674 1.00 33.16 269 GLY A N 1
ATOM 2070 C CA . GLY A 1 270 ? -21.498 13.256 29.808 1.00 32.26 269 GLY A CA 1
ATOM 2071 C C . GLY A 1 270 ? -20.271 12.833 30.597 1.00 31.19 269 GLY A C 1
ATOM 2072 O O . GLY A 1 270 ? -20.412 12.459 31.791 1.00 33.42 269 GLY A O 1
ATOM 2073 N N . PHE A 1 271 ? -19.079 12.929 29.986 1.00 28.78 270 PHE A N 1
ATOM 2074 C CA . PHE A 1 271 ? -17.793 12.635 30.645 1.00 29.71 270 PHE A CA 1
ATOM 2075 C C . PHE A 1 271 ? -16.690 13.640 30.281 1.00 31.12 270 PHE A C 1
ATOM 2076 O O . PHE A 1 271 ? -15.517 13.237 30.334 1.00 31.72 270 PHE A O 1
ATOM 2084 N N . ALA A 1 272 ? -17.022 14.898 29.951 1.00 30.11 271 ALA A N 1
ATOM 2085 C CA . ALA A 1 272 ? -16.038 15.919 29.491 1.00 30.99 271 ALA A CA 1
ATOM 2086 C C . ALA A 1 272 ? -14.855 16.064 30.454 1.00 32.28 271 ALA A C 1
ATOM 2087 O O . ALA A 1 272 ? -13.735 16.333 29.944 1.00 32.89 271 ALA A O 1
ATOM 2089 N N . GLU A 1 273 ? -15.071 15.916 31.771 1.00 35.96 272 GLU A N 1
ATOM 2090 C CA . GLU A 1 273 ? -14.021 16.193 32.808 1.00 39.44 272 GLU A CA 1
ATOM 2091 C C . GLU A 1 273 ? -13.063 15.006 32.984 1.00 41.65 272 GLU A C 1
ATOM 2092 O O . GLU A 1 273 ? -11.993 15.223 33.537 1.00 43.88 272 GLU A O 1
ATOM 2098 N N . ARG A 1 274 ? -13.445 13.809 32.545 1.00 38.05 273 ARG A N 1
ATOM 2099 C CA . ARG A 1 274 ? -12.630 12.579 32.666 1.00 36.81 273 ARG A CA 1
ATOM 2100 C C . ARG A 1 274 ? -11.394 12.707 31.778 1.00 32.79 273 ARG A C 1
ATOM 2101 O O . ARG A 1 274 ? -11.476 13.304 30.669 1.00 33.08 273 ARG A O 1
ATOM 2109 N N . THR A 1 275 ? -10.301 12.107 32.220 1.00 29.90 274 THR A N 1
ATOM 2110 C CA . THR A 1 275 ? -9.040 12.089 31.457 1.00 29.76 274 THR A CA 1
ATOM 2111 C C . THR A 1 275 ? -9.348 11.532 30.061 1.00 26.08 274 THR A C 1
ATOM 2112 O O . THR A 1 275 ? -8.771 12.000 29.064 1.00 26.01 274 THR A O 1
ATOM 2116 N N . ALA A 1 276 ? -10.208 10.507 29.973 1.00 25.92 275 ALA A N 1
ATOM 2117 C CA . ALA A 1 276 ? -10.508 9.817 28.701 1.00 25.39 275 ALA A CA 1
ATOM 2118 C C . ALA A 1 276 ? -11.056 10.815 27.680 1.00 26.89 275 ALA A C 1
ATOM 2119 O O . ALA A 1 276 ? -10.764 10.676 26.509 1.00 25.42 275 ALA A O 1
ATOM 2121 N N . ALA A 1 277 ? -11.868 11.789 28.098 1.00 25.26 276 ALA A N 1
ATOM 2122 C CA . ALA A 1 277 ? -12.468 12.749 27.142 1.00 25.78 276 ALA A CA 1
ATOM 2123 C C . ALA A 1 277 ? -11.415 13.662 26.536 1.00 25.85 276 ALA A C 1
ATOM 2124 O O . ALA A 1 277 ? -11.584 14.011 25.357 1.00 27.28 276 ALA A O 1
ATOM 2126 N N . LYS A 1 278 ? -10.423 14.063 27.334 1.00 26.20 277 LYS A N 1
ATOM 2127 C CA . LYS A 1 278 ? -9.317 14.992 26.972 1.00 28.19 277 LYS A CA 1
ATOM 2128 C C . LYS A 1 278 ? -8.166 14.296 26.242 1.00 27.89 277 LYS A C 1
ATOM 2129 O O . LYS A 1 278 ? -7.199 14.982 25.859 1.00 27.48 277 LYS A O 1
ATOM 2135 N N . ASN A 1 279 ? -8.247 12.978 26.064 1.00 24.08 278 ASN A N 1
ATOM 2136 C CA . ASN A 1 279 ? -7.149 12.127 25.545 1.00 23.67 278 ASN A CA 1
ATOM 2137 C C . ASN A 1 279 ? -7.786 11.053 24.679 1.00 21.91 278 ASN A C 1
ATOM 2138 O O . ASN A 1 279 ? -7.446 9.881 24.821 1.00 21.34 278 ASN A O 1
ATOM 2143 N N . LEU A 1 280 ? -8.672 11.498 23.812 1.00 22.20 279 LEU A N 1
ATOM 2144 C CA . LEU A 1 280 ? -9.533 10.616 23.007 1.00 21.09 279 LEU A CA 1
ATOM 2145 C C . LEU A 1 280 ? -9.054 10.606 21.545 1.00 20.22 279 LEU A C 1
ATOM 2146 O O . LEU A 1 280 ? -9.004 11.695 20.884 1.00 20.52 279 LEU A O 1
ATOM 2151 N N . GLY A 1 281 ? -8.731 9.413 21.029 1.00 18.65 280 GLY A N 1
ATOM 2152 C CA . GLY A 1 281 ? -8.510 9.172 19.604 1.00 17.59 280 GLY A CA 1
ATOM 2153 C C . GLY A 1 281 ? -9.503 8.165 19.037 1.00 17.07 280 GLY A C 1
ATOM 2154 O O . GLY A 1 281 ? -10.188 7.444 19.803 1.00 15.43 280 GLY A O 1
ATOM 2155 N N . VAL A 1 282 ? -9.608 8.212 17.729 1.00 16.37 281 VAL A N 1
ATOM 2156 C CA . VAL A 1 282 ? -10.403 7.265 16.919 1.00 16.29 281 VAL A CA 1
ATOM 2157 C C . VAL A 1 282 ? -9.496 6.761 15.816 1.00 15.35 281 VAL A C 1
ATOM 2158 O O . VAL A 1 282 ? -8.776 7.539 15.191 1.00 16.13 281 VAL A O 1
ATOM 2162 N N . ALA A 1 283 ? -9.608 5.484 15.454 1.00 14.91 282 ALA A N 1
ATOM 2163 C CA . ALA A 1 283 ? -8.963 4.878 14.275 1.00 15.74 282 ALA A CA 1
ATOM 2164 C C . ALA A 1 283 ? -9.890 3.817 13.715 1.00 15.53 282 ALA A C 1
ATOM 2165 O O . ALA A 1 283 ? -10.589 3.151 14.487 1.00 14.31 282 ALA A O 1
ATOM 2167 N N . PRO A 1 284 ? -9.875 3.591 12.394 1.00 15.75 283 PRO A N 1
ATOM 2168 C CA . PRO A 1 284 ? -10.630 2.503 11.826 1.00 15.56 283 PRO A CA 1
ATOM 2169 C C . PRO A 1 284 ? -10.058 1.158 12.262 1.00 15.47 283 PRO A C 1
ATOM 2170 O O . PRO A 1 284 ? -8.954 1.065 12.661 1.00 17.12 283 PRO A O 1
ATOM 2174 N N . TYR A 1 285 ? -10.859 0.113 12.147 1.00 14.19 284 TYR A N 1
ATOM 2175 C CA . TYR A 1 285 ? -10.388 -1.279 12.286 1.00 14.89 284 TYR A CA 1
ATOM 2176 C C . TYR A 1 285 ? -9.173 -1.507 11.417 1.00 15.97 284 TYR A C 1
ATOM 2177 O O . TYR A 1 285 ? -9.062 -0.992 10.316 1.00 15.86 284 TYR A O 1
ATOM 2186 N N . PRO A 1 286 ? -8.201 -2.302 11.921 1.00 14.85 285 PRO A N 1
ATOM 2187 C CA . PRO A 1 286 ? -7.039 -2.633 11.094 1.00 16.08 285 PRO A CA 1
ATOM 2188 C C . PRO A 1 286 ? -7.398 -3.501 9.898 1.00 16.19 285 PRO A C 1
ATOM 2189 O O . PRO A 1 286 ? -8.308 -4.274 9.999 1.00 18.17 285 PRO A O 1
ATOM 2193 N N . ALA A 1 287 ? -6.542 -3.409 8.859 1.00 17.72 286 ALA A N 1
ATOM 2194 C CA . ALA A 1 287 ? -6.629 -4.322 7.694 1.00 17.86 286 ALA A CA 1
ATOM 2195 C C . ALA A 1 287 ? -6.193 -5.688 8.172 1.00 18.29 286 ALA A C 1
ATOM 2196 O O . ALA A 1 287 ? -5.210 -5.799 8.950 1.00 19.18 286 ALA A O 1
ATOM 2198 N N . GLY A 1 288 ? -6.849 -6.709 7.659 1.00 16.19 287 GLY A N 1
ATOM 2199 C CA . GLY A 1 288 ? -6.431 -8.072 7.734 1.00 17.02 287 GLY A CA 1
ATOM 2200 C C . GLY A 1 288 ? -5.583 -8.396 6.487 1.00 17.06 287 GLY A C 1
ATOM 2201 O O . GLY A 1 288 ? -5.347 -7.532 5.622 1.00 19.05 287 GLY A O 1
ATOM 2202 N N . PRO A 1 289 ? -5.213 -9.669 6.405 1.00 17.01 288 PRO A N 1
ATOM 2203 C CA . PRO A 1 289 ? -4.387 -10.134 5.289 1.00 18.25 288 PRO A CA 1
ATOM 2204 C C . PRO A 1 289 ? -5.094 -9.932 3.954 1.00 18.48 288 PRO A C 1
ATOM 2205 O O . PRO A 1 289 ? -4.410 -9.952 2.924 1.00 20.12 288 PRO A O 1
ATOM 2209 N N . LYS A 1 290 ? -6.423 -9.889 3.946 1.00 18.63 289 LYS A N 1
ATOM 2210 C CA . LYS A 1 290 ? -7.238 -9.850 2.729 1.00 18.97 289 LYS A CA 1
ATOM 2211 C C . LYS A 1 290 ? -8.021 -8.562 2.603 1.00 20.45 289 LYS A C 1
ATOM 2212 O O . LYS A 1 290 ? -8.796 -8.449 1.613 1.00 26.06 289 LYS A O 1
ATOM 2218 N N . GLY A 1 291 ? -7.794 -7.540 3.422 1.00 18.89 290 GLY A N 1
ATOM 2219 C CA . GLY A 1 291 ? -8.446 -6.253 3.206 1.00 18.36 290 GLY A CA 1
ATOM 2220 C C . GLY A 1 291 ? -8.919 -5.601 4.487 1.00 16.77 290 GLY A C 1
ATOM 2221 O O . GLY A 1 291 ? -8.724 -6.175 5.555 1.00 15.99 290 GLY A O 1
ATOM 2222 N N . ARG A 1 292 ? -9.432 -4.385 4.347 1.00 17.15 291 ARG A N 1
ATOM 2223 C CA . ARG A 1 292 ? -9.858 -3.549 5.474 1.00 16.67 291 ARG A CA 1
ATOM 2224 C C . ARG A 1 292 ? -11.366 -3.360 5.344 1.00 14.62 291 ARG A C 1
ATOM 2225 O O . ARG A 1 292 ? -11.868 -2.984 4.269 1.00 15.01 291 ARG A O 1
ATOM 2233 N N . TYR A 1 293 ? -12.065 -3.728 6.423 1.00 14.43 292 TYR A N 1
ATOM 2234 C CA . TYR A 1 293 ? -13.540 -3.564 6.467 1.00 14.58 292 TYR A CA 1
ATOM 2235 C C . TYR A 1 293 ? -14.066 -2.953 7.750 1.00 13.81 292 TYR A C 1
ATOM 2236 O O . TYR A 1 293 ? -13.421 -3.098 8.798 1.00 16.18 292 TYR A O 1
ATOM 2245 N N . THR A 1 294 ? -15.122 -2.131 7.599 1.00 12.32 293 THR A N 1
ATOM 2246 C CA . THR A 1 294 ? -15.823 -1.462 8.705 1.00 13.67 293 THR A CA 1
ATOM 2247 C C . THR A 1 294 ? -17.254 -1.989 8.681 1.00 13.11 293 THR A C 1
ATOM 2248 O O . THR A 1 294 ? -17.857 -1.917 7.620 1.00 14.70 293 THR A O 1
ATOM 2252 N N . PHE A 1 295 ? -17.691 -2.566 9.800 1.00 12.29 294 PHE A N 1
ATOM 2253 C CA . PHE A 1 295 ? -19.102 -2.981 9.923 1.00 13.06 294 PHE A CA 1
ATOM 2254 C C . PHE A 1 295 ? -20.069 -1.809 9.855 1.00 13.03 294 PHE A C 1
ATOM 2255 O O . PHE A 1 295 ? -19.863 -0.838 10.604 1.00 13.47 294 PHE A O 1
ATOM 2263 N N . PHE A 1 296 ? -21.059 -1.945 9.003 1.00 11.97 295 PHE A N 1
ATOM 2264 C CA . PHE A 1 296 ? -22.210 -1.002 8.934 1.00 13.10 295 PHE A CA 1
ATOM 2265 C C . PHE A 1 296 ? -23.480 -1.745 9.329 1.00 13.36 295 PHE A C 1
ATOM 2266 O O . PHE A 1 296 ? -23.819 -2.775 8.748 1.00 14.52 295 PHE A O 1
ATOM 2274 N N . GLY A 1 297 ? -24.227 -1.034 10.146 1.00 13.45 296 GLY A N 1
ATOM 2275 C CA . GLY A 1 297 ? -25.638 -1.329 10.393 1.00 12.66 296 GLY A CA 1
ATOM 2276 C C . GLY A 1 297 ? -26.414 -0.025 10.311 1.00 12.75 296 GLY A C 1
ATOM 2277 O O . GLY A 1 297 ? -26.010 0.892 9.602 1.00 12.74 296 GLY A O 1
ATOM 2278 N N . GLY A 1 298 ? -27.434 0.049 11.142 1.00 13.15 297 GLY A N 1
ATOM 2279 C CA . GLY A 1 298 ? -28.303 1.243 11.244 1.00 11.26 297 GLY A CA 1
ATOM 2280 C C . GLY A 1 298 ? -29.696 0.896 10.852 1.00 10.36 297 GLY A C 1
ATOM 2281 O O . GLY A 1 298 ? -30.122 -0.257 10.944 1.00 10.36 297 GLY A O 1
ATOM 2282 N N . SER A 1 299 ? -30.398 1.922 10.384 1.00 9.66 298 SER A N 1
ATOM 2283 C CA . SER A 1 299 ? -31.852 1.870 10.154 1.00 9.47 298 SER A CA 1
ATOM 2284 C C . SER A 1 299 ? -32.224 2.521 8.827 1.00 8.99 298 SER A C 1
ATOM 2285 O O . SER A 1 299 ? -31.661 3.531 8.419 1.00 9.26 298 SER A O 1
ATOM 2288 N N . ASN A 1 300 ? -33.267 1.954 8.264 1.00 8.74 299 ASN A N 1
ATOM 2289 C CA . ASN A 1 300 ? -33.975 2.399 7.079 1.00 8.68 299 ASN A CA 1
ATOM 2290 C C . ASN A 1 300 ? -35.430 2.695 7.415 1.00 8.62 299 ASN A C 1
ATOM 2291 O O . ASN A 1 300 ? -35.861 2.492 8.550 1.00 9.50 299 ASN A O 1
ATOM 2296 N N . LEU A 1 301 ? -36.109 3.317 6.440 1.00 9.01 300 LEU A N 1
ATOM 2297 C CA . LEU A 1 301 ? -37.552 3.565 6.570 1.00 9.80 300 LEU A CA 1
ATOM 2298 C C . LEU A 1 301 ? -38.261 2.822 5.464 1.00 9.95 300 LEU A C 1
ATOM 2299 O O . LEU A 1 301 ? -37.803 2.801 4.305 1.00 10.81 300 LEU A O 1
ATOM 2304 N N . ALA A 1 302 ? -39.444 2.306 5.778 1.00 9.21 301 ALA A N 1
ATOM 2305 C CA . ALA A 1 302 ? -40.271 1.612 4.785 1.00 9.74 301 ALA A CA 1
ATOM 2306 C C . ALA A 1 302 ? -41.725 2.055 4.897 1.00 10.24 301 ALA A C 1
ATOM 2307 O O . ALA A 1 302 ? -42.171 2.533 5.954 1.00 10.66 301 ALA A O 1
ATOM 2309 N N . LEU A 1 303 ? -42.468 1.951 3.819 1.00 10.49 302 LEU A N 1
ATOM 2310 C CA . LEU A 1 303 ? -43.880 2.316 3.707 1.00 11.09 302 LEU A CA 1
ATOM 2311 C C . LEU A 1 303 ? -44.713 1.048 3.567 1.00 11.86 302 LEU A C 1
ATOM 2312 O O . LEU A 1 303 ? -44.461 0.282 2.580 1.00 12.57 302 LEU A O 1
ATOM 2317 N N . PHE A 1 304 ? -45.655 0.774 4.478 1.00 12.18 303 PHE A N 1
ATOM 2318 C CA . PHE A 1 304 ? -46.554 -0.384 4.276 1.00 12.75 303 PHE A CA 1
ATOM 2319 C C . PHE A 1 304 ? -47.473 -0.138 3.067 1.00 14.23 303 PHE A C 1
ATOM 2320 O O . PHE A 1 304 ? -48.025 0.929 2.893 1.00 14.71 303 PHE A O 1
ATOM 2328 N N . ASN A 1 305 ? -47.604 -1.147 2.193 1.00 14.70 304 ASN A N 1
ATOM 2329 C CA . ASN A 1 305 ? -48.411 -1.002 0.979 1.00 17.41 304 ASN A CA 1
ATOM 2330 C C . ASN A 1 305 ? -49.886 -0.944 1.316 1.00 17.95 304 ASN A C 1
ATOM 2331 O O . ASN A 1 305 ? -50.667 -0.529 0.358 1.00 20.51 304 ASN A O 1
ATOM 2336 N N . PHE A 1 306 ? -50.313 -1.256 2.547 1.00 17.59 305 PHE A N 1
ATOM 2337 C CA . PHE A 1 306 ? -51.698 -1.065 3.015 1.00 17.47 305 PHE A CA 1
ATOM 2338 C C . PHE A 1 306 ? -51.999 0.345 3.537 1.00 17.25 305 PHE A C 1
ATOM 2339 O O . PHE A 1 306 ? -53.188 0.668 3.861 1.00 18.42 305 PHE A O 1
ATOM 2347 N N . SER A 1 307 ? -50.985 1.199 3.641 1.00 16.56 306 SER A N 1
ATOM 2348 C CA . SER A 1 307 ? -51.202 2.621 4.000 1.00 17.06 306 SER A CA 1
ATOM 2349 C C . SER A 1 307 ? -52.236 3.310 3.095 1.00 17.81 306 SER A C 1
ATOM 2350 O O . SER A 1 307 ? -52.239 3.062 1.844 1.00 18.14 306 SER A O 1
ATOM 2353 N N . LYS A 1 308 ? -53.064 4.152 3.700 1.00 20.49 307 LYS A N 1
ATOM 2354 C CA . LYS A 1 308 ? -54.075 4.908 2.938 1.00 23.20 307 LYS A CA 1
ATOM 2355 C C . LYS A 1 308 ? -53.546 6.296 2.621 1.00 21.86 307 LYS A C 1
ATOM 2356 O O . LYS A 1 308 ? -54.337 7.147 2.107 1.00 23.13 307 LYS A O 1
ATOM 2362 N N . ASN A 1 309 ? -52.273 6.557 2.927 1.00 18.78 308 ASN A N 1
ATOM 2363 C CA . ASN A 1 309 ? -51.638 7.863 2.703 1.00 18.59 308 ASN A CA 1
ATOM 2364 C C . ASN A 1 309 ? -50.335 7.686 1.959 1.00 16.71 308 ASN A C 1
ATOM 2365 O O . ASN A 1 309 ? -49.386 8.347 2.378 1.00 16.61 308 ASN A O 1
ATOM 2370 N N . LYS A 1 310 ? -50.266 6.828 0.948 1.00 16.03 309 LYS A N 1
ATOM 2371 C CA . LYS A 1 310 ? -48.968 6.494 0.273 1.00 16.39 309 LYS A CA 1
ATOM 2372 C C . LYS A 1 310 ? -48.351 7.709 -0.383 1.00 16.19 309 LYS A C 1
ATOM 2373 O O . LYS A 1 310 ? -47.136 7.898 -0.288 1.00 16.07 309 LYS A O 1
ATOM 2379 N N . PRO A 1 311 ? -49.107 8.553 -1.117 1.00 16.37 310 PRO A N 1
ATOM 2380 C CA . PRO A 1 311 ? -48.450 9.680 -1.767 1.00 16.81 310 PRO A CA 1
ATOM 2381 C C . PRO A 1 311 ? -47.742 10.629 -0.801 1.00 15.76 310 PRO A C 1
ATOM 2382 O O . PRO A 1 311 ? -46.597 11.046 -0.984 1.00 15.81 310 PRO A O 1
ATOM 2386 N N . LEU A 1 312 ? -48.383 10.988 0.291 1.00 16.77 311 LEU A N 1
ATOM 2387 C CA . LEU A 1 312 ? -47.796 11.914 1.259 1.00 17.10 311 LEU A CA 1
ATOM 2388 C C . LEU A 1 312 ? -46.658 11.156 1.975 1.00 15.29 311 LEU A C 1
ATOM 2389 O O . LEU A 1 312 ? -45.638 11.787 2.285 1.00 14.87 311 LEU A O 1
ATOM 2394 N N . ALA A 1 313 ? -46.883 9.893 2.255 1.00 14.31 312 ALA A N 1
ATOM 2395 C CA . ALA A 1 313 ? -45.833 9.086 2.918 1.00 13.91 312 ALA A CA 1
ATOM 2396 C C . ALA A 1 313 ? -44.558 9.071 2.080 1.00 13.71 312 ALA A C 1
ATOM 2397 O O . ALA A 1 313 ? -43.437 9.087 2.663 1.00 13.54 312 ALA A O 1
ATOM 2399 N N . LYS A 1 314 ? -44.676 8.924 0.768 1.00 13.93 313 LYS A N 1
ATOM 2400 C CA . LYS A 1 314 ? -43.516 8.927 -0.120 1.00 14.47 313 LYS A CA 1
ATOM 2401 C C . LYS A 1 314 ? -42.825 10.303 -0.039 1.00 14.50 313 LYS A C 1
ATOM 2402 O O . LYS A 1 314 ? -41.611 10.361 -0.058 1.00 14.33 313 LYS A O 1
ATOM 2408 N N . GLU A 1 315 ? -43.585 11.397 0.072 1.00 14.47 314 GLU A N 1
ATOM 2409 C CA . GLU A 1 315 ? -42.959 12.720 0.192 1.00 15.48 314 GLU A CA 1
ATOM 2410 C C . GLU A 1 315 ? -42.209 12.809 1.531 1.00 14.71 314 GLU A C 1
ATOM 2411 O O . GLU A 1 315 ? -41.086 13.350 1.530 1.00 14.39 314 GLU A O 1
ATOM 2417 N N . LEU A 1 316 ? -42.739 12.197 2.568 1.00 14.29 315 LEU A N 1
ATOM 2418 C CA . LEU A 1 316 ? -42.022 12.218 3.866 1.00 13.46 315 LEU A CA 1
ATOM 2419 C C . LEU A 1 316 ? -40.765 11.349 3.780 1.00 12.77 315 LEU A C 1
ATOM 2420 O O . LEU A 1 316 ? -39.723 11.752 4.364 1.00 12.37 315 LEU A O 1
ATOM 2425 N N . LEU A 1 317 ? -40.793 10.247 3.051 1.00 12.01 316 LEU A N 1
ATOM 2426 C CA . LEU A 1 317 ? -39.558 9.435 2.894 1.00 12.32 316 LEU A CA 1
ATOM 2427 C C . LEU A 1 317 ? -38.533 10.279 2.177 1.00 12.50 316 LEU A C 1
ATOM 2428 O O . LEU A 1 317 ? -37.389 10.260 2.564 1.00 13.51 316 LEU A O 1
ATOM 2433 N N . LYS A 1 318 ? -38.892 10.971 1.088 1.00 14.65 317 LYS A N 1
ATOM 2434 C CA . LYS A 1 318 ? -37.881 11.766 0.394 1.00 15.23 317 LYS A CA 1
ATOM 2435 C C . LYS A 1 318 ? -37.329 12.834 1.328 1.00 15.34 317 LYS A C 1
ATOM 2436 O O . LYS A 1 318 ? -36.151 13.150 1.235 1.00 14.65 317 LYS A O 1
ATOM 2442 N N . TYR A 1 319 ? -38.171 13.461 2.132 1.00 13.69 318 TYR A N 1
ATOM 2443 C CA . TYR A 1 319 ? -37.727 14.487 3.089 1.00 13.93 318 TYR A CA 1
ATOM 2444 C C . TYR A 1 319 ? -36.697 13.889 4.077 1.00 13.08 318 TYR A C 1
ATOM 2445 O O . TYR A 1 319 ? -35.592 14.432 4.195 1.00 13.59 318 TYR A O 1
ATOM 2454 N N . LEU A 1 320 ? -37.084 12.796 4.738 1.00 12.29 319 LEU A N 1
ATOM 2455 C CA . LEU A 1 320 ? -36.235 12.200 5.788 1.00 11.99 319 LEU A CA 1
ATOM 2456 C C . LEU A 1 320 ? -34.946 11.652 5.121 1.00 10.61 319 LEU A C 1
ATOM 2457 O O . LEU A 1 320 ? -33.896 11.663 5.782 1.00 10.64 319 LEU A O 1
ATOM 2462 N N . GLY A 1 321 ? -34.978 11.206 3.868 1.00 11.72 320 GLY A N 1
ATOM 2463 C CA . GLY A 1 321 ? -33.795 10.711 3.153 1.00 11.51 320 GLY A CA 1
ATOM 2464 C C . GLY A 1 321 ? -32.864 11.775 2.597 1.00 12.75 320 GLY A C 1
ATOM 2465 O O . GLY A 1 321 ? -31.743 11.398 2.233 1.00 12.99 320 GLY A O 1
ATOM 2466 N N . GLY A 1 322 ? -33.293 13.045 2.624 1.00 13.20 321 GLY A N 1
ATOM 2467 C CA . GLY A 1 322 ? -32.621 14.093 1.882 1.00 14.78 321 GLY A CA 1
ATOM 2468 C C . GLY A 1 322 ? -31.643 14.876 2.706 1.00 15.48 321 GLY A C 1
ATOM 2469 O O . GLY A 1 322 ? -31.492 14.756 3.916 1.00 14.38 321 GLY A O 1
ATOM 2470 N N . PRO A 1 323 ? -30.828 15.689 2.021 1.00 16.57 322 PRO A N 1
ATOM 2471 C CA . PRO A 1 323 ? -29.695 16.346 2.668 1.00 18.20 322 PRO A CA 1
ATOM 2472 C C . PRO A 1 323 ? -29.983 17.060 3.981 1.00 17.77 322 PRO A C 1
ATOM 2473 O O . PRO A 1 323 ? -29.280 16.842 4.914 1.00 17.12 322 PRO A O 1
ATOM 2477 N N . GLU A 1 324 ? -30.978 17.908 4.000 1.00 19.39 323 GLU A N 1
ATOM 2478 C CA . GLU A 1 324 ? -31.126 18.788 5.166 1.00 20.76 323 GLU A CA 1
ATOM 2479 C C . GLU A 1 324 ? -31.503 17.950 6.386 1.00 17.27 323 GLU A C 1
ATOM 2480 O O . GLU A 1 324 ? -30.916 18.156 7.442 1.00 19.83 323 GLU A O 1
ATOM 2486 N N . ALA A 1 325 ? -32.441 17.040 6.208 1.00 14.98 324 ALA A N 1
ATOM 2487 C CA . ALA A 1 325 ? -32.942 16.210 7.335 1.00 14.02 324 ALA A CA 1
ATOM 2488 C C . ALA A 1 325 ? -31.836 15.202 7.715 1.00 13.70 324 ALA A C 1
ATOM 2489 O O . ALA A 1 325 ? -31.736 14.754 8.875 1.00 13.73 324 ALA A O 1
ATOM 2491 N N . GLN A 1 326 ? -31.009 14.760 6.769 1.00 13.14 325 GLN A N 1
ATOM 2492 C CA . GLN A 1 326 ? -29.893 13.820 7.076 1.00 12.99 325 GLN A CA 1
ATOM 2493 C C . GLN A 1 326 ? -28.859 14.490 7.990 1.00 13.48 325 GLN A C 1
ATOM 2494 O O . GLN A 1 326 ? -28.468 13.918 8.960 1.00 15.41 325 GLN A O 1
ATOM 2500 N N . VAL A 1 327 ? -28.506 15.734 7.679 1.00 14.70 326 VAL A N 1
ATOM 2501 C CA . VAL A 1 327 ? -27.531 16.493 8.500 1.00 15.14 326 VAL A CA 1
ATOM 2502 C C . VAL A 1 327 ? -28.157 16.784 9.866 1.00 16.19 326 VAL A C 1
ATOM 2503 O O . VAL A 1 327 ? -27.495 16.646 10.903 1.00 18.21 326 VAL A O 1
ATOM 2507 N N . ARG A 1 328 ? -29.410 17.205 9.878 1.00 17.38 327 ARG A N 1
ATOM 2508 C CA A ARG A 1 328 ? -30.070 17.654 11.136 0.50 17.31 327 ARG A CA 1
ATOM 2509 C CA B ARG A 1 328 ? -30.011 17.649 11.151 0.50 17.89 327 ARG A CA 1
ATOM 2510 C C . ARG A 1 328 ? -30.145 16.457 12.078 1.00 16.93 327 ARG A C 1
ATOM 2511 O O . ARG A 1 328 ? -29.823 16.567 13.276 1.00 19.33 327 ARG A O 1
ATOM 2526 N N . TYR A 1 329 ? -30.626 15.321 11.577 1.00 14.88 328 TYR A N 1
ATOM 2527 C CA . TYR A 1 329 ? -30.914 14.220 12.518 1.00 15.11 328 TYR A CA 1
ATOM 2528 C C . TYR A 1 329 ? -29.635 13.729 13.168 1.00 15.56 328 TYR A C 1
ATOM 2529 O O . TYR A 1 329 ? -29.682 13.347 14.273 1.00 16.68 328 TYR A O 1
ATOM 2538 N N . ALA A 1 330 ? -28.501 13.738 12.430 1.00 15.81 329 ALA A N 1
ATOM 2539 C CA . ALA A 1 330 ? -27.214 13.265 12.922 1.00 16.92 329 ALA A CA 1
ATOM 2540 C C . ALA A 1 330 ? -26.772 14.010 14.154 1.00 17.98 329 ALA A C 1
ATOM 2541 O O . ALA A 1 330 ? -26.093 13.386 14.924 1.00 19.85 329 ALA A O 1
ATOM 2543 N N . GLN A 1 331 ? -27.154 15.262 14.312 1.00 20.98 330 GLN A N 1
ATOM 2544 C CA . GLN A 1 331 ? -26.825 16.052 15.516 1.00 22.81 330 GLN A CA 1
ATOM 2545 C C . GLN A 1 331 ? -27.534 15.418 16.706 1.00 23.03 330 GLN A C 1
ATOM 2546 O O . GLN A 1 331 ? -26.970 15.373 17.813 1.00 25.47 330 GLN A O 1
ATOM 2552 N N . MET A 1 332 ? -28.709 14.799 16.463 1.00 20.70 331 MET A N 1
ATOM 2553 C CA . MET A 1 332 ? -29.515 14.314 17.579 1.00 20.50 331 MET A CA 1
ATOM 2554 C C . MET A 1 332 ? -29.155 12.823 17.826 1.00 19.57 331 MET A C 1
ATOM 2555 O O . MET A 1 332 ? -28.978 12.387 18.979 1.00 20.08 331 MET A O 1
ATOM 2560 N N . THR A 1 333 ? -28.941 11.963 16.808 1.00 17.32 332 THR A N 1
ATOM 2561 C CA . THR A 1 333 ? -28.631 10.527 16.996 1.00 16.12 332 THR A CA 1
ATOM 2562 C C . THR A 1 333 ? -27.144 10.278 17.302 1.00 16.11 332 THR A C 1
ATOM 2563 O O . THR A 1 333 ? -26.850 9.202 17.788 1.00 16.88 332 THR A O 1
ATOM 2567 N N . GLY A 1 334 ? -26.315 11.218 16.883 1.00 17.37 333 GLY A N 1
ATOM 2568 C CA . GLY A 1 334 ? -24.858 10.993 16.915 1.00 20.81 333 GLY A CA 1
ATOM 2569 C C . GLY A 1 334 ? -24.433 10.003 15.863 1.00 22.05 333 GLY A C 1
ATOM 2570 O O . GLY A 1 334 ? -23.219 9.731 15.786 1.00 25.55 333 GLY A O 1
ATOM 2571 N N . MET A 1 335 ? -25.291 9.604 14.955 1.00 18.10 334 MET A N 1
ATOM 2572 C CA . MET A 1 335 ? -24.943 8.540 13.981 1.00 19.46 334 MET A CA 1
ATOM 2573 C C . MET A 1 335 ? -24.577 9.178 12.632 1.00 19.34 334 MET A C 1
ATOM 2574 O O . MET A 1 335 ? -24.891 10.354 12.347 1.00 24.52 334 MET A O 1
ATOM 2579 N N . LEU A 1 336 ? -24.009 8.418 11.732 1.00 17.25 335 LEU A N 1
ATOM 2580 C CA . LEU A 1 336 ? -23.578 8.960 10.413 1.00 15.06 335 LEU A CA 1
ATOM 2581 C C . LEU A 1 336 ? -24.824 8.965 9.535 1.00 14.63 335 LEU A C 1
ATOM 2582 O O . LEU A 1 336 ? -25.662 8.026 9.551 1.00 15.48 335 LEU A O 1
ATOM 2587 N N . PRO A 1 337 ? -25.018 10.035 8.758 1.00 12.32 336 PRO A N 1
ATOM 2588 C CA . PRO A 1 337 ? -26.064 10.022 7.746 1.00 11.62 336 PRO A CA 1
ATOM 2589 C C . PRO A 1 337 ? -25.969 8.787 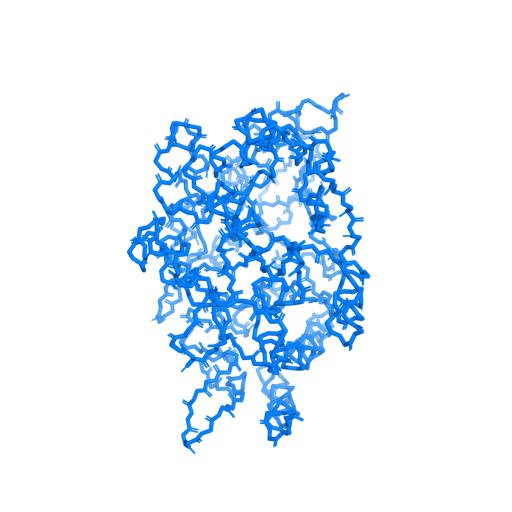6.842 1.00 11.95 336 PRO A C 1
ATOM 2590 O O . PRO A 1 337 ? -24.841 8.376 6.505 1.00 13.31 336 PRO A O 1
ATOM 2594 N N . ALA A 1 338 ? -27.133 8.297 6.376 1.00 11.55 337 ALA A N 1
ATOM 2595 C CA . ALA A 1 338 ? -27.144 7.279 5.342 1.00 12.52 337 ALA A CA 1
ATOM 2596 C C . ALA A 1 338 ? -26.848 7.863 3.978 1.00 12.49 337 ALA A C 1
ATOM 2597 O O . ALA A 1 338 ? -26.394 7.143 3.041 1.00 13.45 337 ALA A O 1
ATOM 2599 N N . LEU A 1 339 ? -27.157 9.114 3.759 1.00 13.28 338 LEU A N 1
ATOM 2600 C CA . LEU A 1 339 ? -27.013 9.824 2.481 1.00 12.67 338 LEU A CA 1
ATOM 2601 C C . LEU A 1 339 ? -25.593 10.325 2.392 1.00 13.48 338 LEU A C 1
ATOM 2602 O O . LEU A 1 339 ? -25.193 11.163 3.204 1.00 14.62 338 LEU A O 1
ATOM 2607 N N . ARG A 1 340 ? -24.816 9.773 1.483 1.00 15.75 339 ARG A N 1
ATOM 2608 C CA . ARG A 1 340 ? -23.343 9.968 1.444 1.00 16.43 339 ARG A CA 1
ATOM 2609 C C . ARG A 1 340 ? -22.963 11.444 1.251 1.00 17.21 339 ARG A C 1
ATOM 2610 O O . ARG A 1 340 ? -21.974 11.872 1.860 1.00 16.29 339 ARG A O 1
ATOM 2618 N N . SER A 1 341 ? -23.767 12.213 0.526 1.00 16.66 340 SER A N 1
ATOM 2619 C CA . SER A 1 341 ? -23.520 13.638 0.309 1.00 17.29 340 SER A CA 1
ATOM 2620 C C . SER A 1 341 ? -23.451 14.393 1.613 1.00 17.14 340 SER A C 1
ATOM 2621 O O . SER A 1 341 ? -22.731 15.438 1.694 1.00 18.99 340 SER A O 1
ATOM 2624 N N . ALA A 1 342 ? -24.255 13.966 2.560 1.00 15.56 341 ALA A N 1
ATOM 2625 C CA . ALA A 1 342 ? -24.367 14.699 3.830 1.00 15.45 341 ALA A CA 1
ATOM 2626 C C . ALA A 1 342 ? -23.055 14.668 4.628 1.00 16.54 341 ALA A C 1
ATOM 2627 O O . ALA A 1 342 ? -22.883 15.478 5.545 1.00 16.32 341 ALA A O 1
ATOM 2629 N N . TRP A 1 343 ? -22.157 13.721 4.374 1.00 15.78 342 TRP A N 1
ATOM 2630 C CA . TRP A 1 343 ? -20.907 13.568 5.135 1.00 15.80 342 TRP A CA 1
ATOM 2631 C C . TRP A 1 343 ? -20.000 14.766 4.906 1.00 16.40 342 TRP A C 1
ATOM 2632 O O . TRP A 1 343 ? -19.169 14.999 5.757 1.00 18.68 342 TRP A O 1
ATOM 2643 N N . SER A 1 344 ? -20.199 15.526 3.857 1.00 17.45 343 SER A N 1
ATOM 2644 C CA . SER A 1 344 ? -19.370 16.739 3.625 1.00 18.29 343 SER A CA 1
ATOM 2645 C C . SER A 1 344 ? -19.689 17.886 4.580 1.00 18.06 343 SER A C 1
ATOM 2646 O O . SER A 1 344 ? -18.980 18.931 4.600 1.00 17.44 343 SER A O 1
ATOM 2649 N N . ASP A 1 345 ? -20.819 17.865 5.242 1.00 17.73 344 ASP A N 1
ATOM 2650 C CA . ASP A 1 345 ? -21.290 18.986 6.056 1.00 17.69 344 ASP A CA 1
ATOM 2651 C C . ASP A 1 345 ? -20.186 19.333 7.062 1.00 17.98 344 ASP A C 1
ATOM 2652 O O . ASP A 1 345 ? -19.531 18.473 7.622 1.00 16.93 344 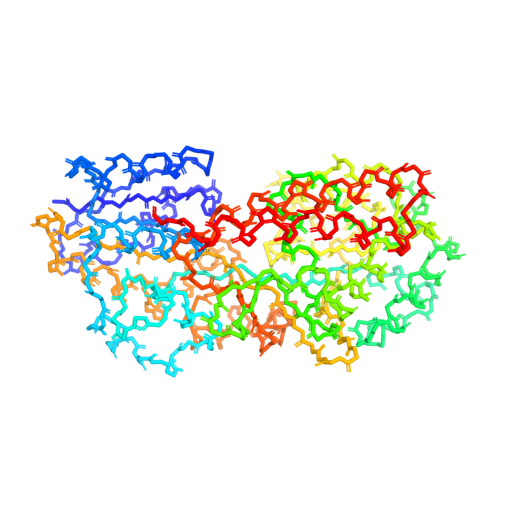ASP A O 1
ATOM 2657 N N . PRO A 1 346 ? -19.991 20.636 7.304 1.00 20.51 345 PRO A N 1
ATOM 2658 C CA . PRO A 1 346 ? -19.013 21.087 8.287 1.00 20.30 345 PRO A CA 1
ATOM 2659 C C . PRO A 1 346 ? -19.176 20.491 9.696 1.00 21.32 345 PRO A C 1
ATOM 2660 O O . PRO A 1 346 ? -18.189 20.266 10.381 1.00 21.53 345 PRO A O 1
ATOM 2664 N N . SER A 1 347 ? -20.408 20.118 10.044 1.00 18.90 346 SER A N 1
ATOM 2665 C CA . SER A 1 347 ? -20.655 19.449 11.344 1.00 21.67 346 SER A CA 1
ATOM 2666 C C . SER A 1 347 ? -19.811 18.179 11.481 1.00 20.88 346 SER A C 1
ATOM 2667 O O . SER A 1 347 ? -19.519 17.751 12.611 1.00 23.69 346 SER A O 1
ATOM 2670 N N . PHE A 1 348 ? -19.549 17.486 10.372 1.00 18.52 347 PHE A N 1
ATOM 2671 C CA . PHE A 1 348 ? -18.654 16.308 10.331 1.00 19.70 347 PHE A CA 1
ATOM 2672 C C . PHE A 1 348 ? -17.218 16.715 10.004 1.00 21.55 347 PHE A C 1
ATOM 2673 O O . PHE A 1 348 ? -16.282 16.231 10.645 1.00 22.26 347 PHE A O 1
ATOM 2681 N N . GLN A 1 349 ? -17.023 17.531 8.990 1.00 21.16 348 GLN A N 1
ATOM 2682 C CA . GLN A 1 349 ? -15.672 17.665 8.403 1.00 23.42 348 GLN A CA 1
ATOM 2683 C C . GLN A 1 349 ? -14.794 18.495 9.323 1.00 24.21 348 GLN A C 1
ATOM 2684 O O . GLN A 1 349 ? -13.587 18.449 9.101 1.00 25.84 348 GLN A O 1
ATOM 2690 N N . GLN A 1 350 ? -15.359 19.313 10.204 1.00 24.70 349 GLN A N 1
ATOM 2691 C CA . GLN A 1 350 ? -14.574 20.213 11.100 1.00 26.80 349 GLN A CA 1
ATOM 2692 C C . GLN A 1 350 ? -14.345 19.524 12.452 1.00 25.69 349 GLN A C 1
ATOM 2693 O O . GLN A 1 350 ? -13.755 20.114 13.369 1.00 24.80 349 GLN A O 1
ATOM 2699 N N . ASN A 1 351 ? -14.742 18.251 12.594 1.00 24.20 350 ASN A N 1
ATOM 2700 C CA . ASN A 1 351 ? -14.543 17.476 13.859 1.00 23.76 350 ASN A CA 1
ATOM 2701 C C . ASN A 1 351 ? -13.577 16.343 13.511 1.00 23.10 350 ASN A C 1
ATOM 2702 O O . ASN A 1 351 ? -13.931 15.479 12.730 1.00 20.74 350 ASN A O 1
ATOM 2707 N N . PRO A 1 352 ? -12.314 16.373 14.006 1.00 23.72 351 PRO A N 1
ATOM 2708 C CA . PRO A 1 352 ? -11.287 15.426 13.585 1.00 22.80 351 PRO A CA 1
ATOM 2709 C C . PRO A 1 352 ? -11.780 13.979 13.800 1.00 19.81 351 PRO A C 1
ATOM 2710 O O . PRO A 1 352 ? -11.490 13.158 12.936 1.00 19.74 351 PRO A O 1
ATOM 2714 N N . LEU A 1 353 ? -12.491 13.746 14.903 1.00 19.11 352 LEU A N 1
ATOM 2715 C CA . LEU A 1 353 ? -12.892 12.358 15.281 1.00 18.37 352 LEU A CA 1
ATOM 2716 C C . LEU A 1 353 ? -14.003 11.910 14.354 1.00 18.30 352 LEU A C 1
ATOM 2717 O O . LEU A 1 353 ? -13.984 10.755 13.912 1.00 17.73 352 LEU A O 1
ATOM 2722 N N . LEU A 1 354 ? -14.928 12.797 13.971 1.00 18.13 353 LEU A N 1
ATOM 2723 C CA . LEU A 1 354 ? -15.960 12.422 12.980 1.00 17.92 353 LEU A CA 1
ATOM 2724 C C . LEU A 1 354 ? -15.350 12.268 11.593 1.00 17.89 353 LEU A C 1
ATOM 2725 O O . LEU A 1 354 ?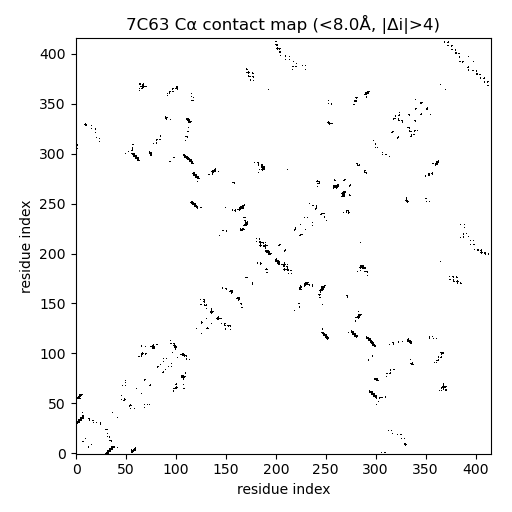 -15.754 11.391 10.834 1.00 17.17 353 LEU A O 1
ATOM 2730 N N . ARG A 1 355 ? -14.374 13.110 11.198 1.00 18.88 354 ARG A N 1
ATOM 2731 C CA . ARG A 1 355 ? -13.678 12.888 9.914 1.00 19.71 354 ARG A CA 1
ATOM 2732 C C . ARG A 1 355 ? -13.044 11.495 9.879 1.00 19.10 354 ARG A C 1
ATOM 2733 O O . ARG A 1 355 ? -13.129 10.853 8.842 1.00 18.63 354 ARG A O 1
ATOM 2741 N N . THR A 1 356 ? -12.489 10.994 10.992 1.00 17.65 355 THR A N 1
ATOM 2742 C CA . THR A 1 356 ? -11.918 9.642 10.982 1.00 17.60 355 THR A CA 1
ATOM 2743 C C . THR A 1 356 ? -13.025 8.582 10.811 1.00 16.50 355 THR A C 1
ATOM 2744 O O . THR A 1 356 ? -12.783 7.611 10.048 1.00 16.69 355 THR A O 1
ATOM 2748 N N . PHE A 1 357 ? -14.173 8.736 11.447 1.00 15.63 356 PHE A N 1
ATOM 2749 C CA . PHE A 1 357 ? -15.327 7.823 11.190 1.00 14.22 356 PHE A CA 1
ATOM 2750 C C . PHE A 1 357 ? -15.678 7.831 9.708 1.00 14.97 356 PHE A C 1
ATOM 2751 O O . PHE A 1 357 ? -16.008 6.780 9.111 1.00 15.72 356 PHE A O 1
ATOM 2759 N N . ILE A 1 358 ? -15.621 9.007 9.054 1.00 15.42 357 ILE A N 1
ATOM 2760 C CA . ILE A 1 358 ? -15.943 9.053 7.594 1.00 17.06 357 ILE A CA 1
ATOM 2761 C C . ILE A 1 358 ? -14.850 8.350 6.778 1.00 15.84 357 ILE A C 1
ATOM 2762 O O . ILE A 1 358 ? -15.152 7.700 5.806 1.00 17.87 357 ILE A O 1
ATOM 2767 N N . GLN A 1 359 ? -13.590 8.435 7.173 1.00 17.65 358 GLN A N 1
ATOM 2768 C CA . GLN A 1 359 ? -12.511 7.629 6.592 1.00 18.65 358 GLN A CA 1
ATOM 2769 C C . GLN A 1 359 ? -12.885 6.141 6.762 1.00 18.56 358 GLN A C 1
ATOM 2770 O O . GLN A 1 359 ? -12.664 5.354 5.763 1.00 18.58 358 GLN A O 1
ATOM 2776 N N . ALA A 1 360 ? -13.304 5.759 7.967 1.00 16.77 359 ALA A N 1
ATOM 2777 C CA . ALA A 1 360 ? -13.677 4.368 8.304 1.00 15.15 359 ALA A CA 1
ATOM 2778 C C . ALA A 1 360 ? -14.831 3.936 7.387 1.00 14.63 359 ALA A C 1
ATOM 2779 O O . ALA A 1 360 ? -14.877 2.781 6.910 1.00 14.84 359 ALA A O 1
ATOM 2781 N N . ALA A 1 361 ? -15.723 4.878 7.104 1.00 14.89 360 ALA A N 1
ATOM 2782 C CA . ALA A 1 361 ? -16.926 4.577 6.309 1.00 15.43 360 ALA A CA 1
ATOM 2783 C C . ALA A 1 361 ? -16.562 4.078 4.923 1.00 15.44 360 ALA A C 1
ATOM 2784 O O . ALA A 1 361 ? -17.353 3.363 4.292 1.00 16.30 360 ALA A O 1
ATOM 2786 N N . GLN A 1 362 ? -15.406 4.499 4.361 1.00 17.86 361 GLN A N 1
ATOM 2787 C CA . GLN A 1 362 ? -15.060 4.134 2.979 1.00 20.14 361 GLN A CA 1
ATOM 2788 C C . GLN A 1 362 ? -14.920 2.611 2.861 1.00 18.95 361 GLN A C 1
ATOM 2789 O O . GLN A 1 362 ? -15.026 2.099 1.749 1.00 20.85 361 GLN A O 1
ATOM 2795 N N . PHE A 1 363 ? -14.647 1.937 3.979 1.00 17.62 362 PHE A N 1
ATOM 2796 C CA . PHE A 1 363 ? -14.402 0.486 4.070 1.00 17.18 362 PHE A CA 1
ATOM 2797 C C . PHE A 1 363 ? -15.675 -0.224 4.517 1.00 14.69 362 PHE A C 1
ATOM 2798 O O . PHE A 1 363 ? -15.600 -1.421 4.823 1.00 14.63 362 PHE A O 1
ATOM 2806 N N . GLY A 1 364 ? -16.850 0.402 4.391 1.00 13.72 363 GLY A N 1
ATOM 2807 C CA . GLY A 1 364 ? -18.073 -0.158 4.968 1.00 13.02 363 GLY A CA 1
ATOM 2808 C C . GLY A 1 364 ? -18.527 -1.410 4.227 1.00 12.13 363 GLY A C 1
ATOM 2809 O O . GLY A 1 364 ? -18.404 -1.574 2.969 1.00 13.07 363 GLY A O 1
ATOM 2810 N N . ARG A 1 365 ? -19.100 -2.302 5.034 1.00 13.13 364 ARG A N 1
ATOM 2811 C CA . ARG A 1 365 ? -19.596 -3.620 4.620 1.00 12.46 364 ARG A CA 1
ATOM 2812 C C . ARG A 1 365 ? -20.743 -3.986 5.502 1.00 11.65 364 ARG A C 1
ATOM 2813 O O . ARG A 1 365 ? -20.653 -3.783 6.664 1.00 12.24 364 ARG A O 1
ATOM 2821 N N . THR A 1 366 ? -21.773 -4.587 4.910 1.00 13.15 365 THR A N 1
ATOM 2822 C CA A THR A 1 366 ? -23.048 -5.011 5.564 0.50 12.68 365 THR A CA 1
ATOM 2823 C CA B THR A 1 366 ? -22.783 -5.161 5.817 0.50 13.64 365 THR A CA 1
ATOM 2824 C C . THR A 1 366 ? -23.208 -6.549 5.383 1.00 13.19 365 THR A C 1
ATOM 2825 O O . THR A 1 366 ? -22.709 -7.077 4.359 1.00 14.48 365 THR A O 1
ATOM 2832 N N . TYR A 1 367 ? -24.034 -7.111 6.244 1.00 13.62 366 TYR A N 1
ATOM 2833 C CA . TYR A 1 367 ? -24.512 -8.484 6.002 1.00 14.49 366 TYR A CA 1
ATOM 2834 C C . TYR A 1 367 ? -25.340 -8.545 4.725 1.00 15.35 366 TYR A C 1
ATOM 2835 O O . TYR A 1 367 ? -26.038 -7.596 4.333 1.00 14.52 366 TYR A O 1
ATOM 2844 N N . PRO A 1 368 ? -25.349 -9.684 4.012 1.00 15.86 367 PRO A N 1
ATOM 2845 C CA . PRO A 1 368 ? -26.220 -9.892 2.886 1.00 16.01 367 PRO A CA 1
ATOM 2846 C C . PRO A 1 368 ? -27.682 -9.752 3.296 1.00 14.00 367 PRO A C 1
ATOM 2847 O O . PRO A 1 368 ? -28.092 -10.178 4.404 1.00 13.71 367 PRO A O 1
ATOM 2851 N N . SER A 1 369 ? -28.496 -9.150 2.445 1.00 14.18 368 SER A N 1
ATOM 2852 C CA . SER A 1 369 ? -29.883 -8.767 2.778 1.00 13.73 368 SER A CA 1
ATOM 2853 C C . SER A 1 369 ? -30.839 -9.929 2.557 1.00 13.58 368 SER A C 1
ATOM 2854 O O . SER A 1 369 ? -31.791 -9.821 1.770 1.00 15.70 368 SER A O 1
ATOM 2857 N N . LEU A 1 370 ? -30.647 -11.016 3.277 1.00 11.62 369 LEU A N 1
ATOM 2858 C CA . LEU A 1 370 ? -31.409 -12.272 3.072 1.00 12.48 369 LEU A CA 1
ATOM 2859 C C . LEU A 1 370 ? -32.726 -12.255 3.843 1.00 12.15 369 LEU A C 1
ATOM 2860 O O . LEU A 1 370 ? -32.804 -11.728 4.955 1.00 11.89 369 LEU A O 1
ATOM 2865 N N . ALA A 1 371 ? -33.755 -12.872 3.282 1.00 13.81 370 ALA A N 1
ATOM 2866 C CA . ALA A 1 371 ? -35.055 -12.958 3.953 1.00 14.47 370 ALA A CA 1
ATOM 2867 C C . ALA A 1 371 ? -34.915 -13.737 5.255 1.00 14.40 370 ALA A C 1
ATOM 2868 O O . ALA A 1 371 ? -35.562 -13.400 6.262 1.00 16.78 370 ALA A O 1
ATOM 2870 N N . GLY A 1 372 ? -33.967 -14.664 5.245 1.00 14.72 371 GLY A N 1
ATOM 2871 C CA . GLY A 1 372 ? -33.808 -15.530 6.432 1.00 15.49 371 GLY A CA 1
ATOM 2872 C C . GLY A 1 372 ? -32.618 -15.107 7.281 1.00 16.31 371 GLY A C 1
ATOM 2873 O O . GLY A 1 372 ? -32.095 -15.946 8.036 1.00 16.35 371 GLY A O 1
ATOM 2874 N N . TRP A 1 373 ? -32.178 -13.869 7.165 1.00 13.53 372 TRP A N 1
ATOM 2875 C CA . TRP A 1 373 ? -31.009 -13.372 7.893 1.00 12.76 372 TRP A CA 1
ATOM 2876 C C . TRP A 1 373 ? -31.215 -13.544 9.385 1.00 13.24 372 TRP A C 1
ATOM 2877 O O . TRP A 1 373 ? -30.262 -13.936 10.111 1.00 12.90 372 TRP A O 1
ATOM 2888 N N . GLY A 1 374 ? -32.389 -13.289 9.930 1.00 13.85 373 GLY A N 1
ATOM 2889 C CA . GLY A 1 374 ? -32.464 -13.331 11.406 1.00 15.17 373 GLY A CA 1
ATOM 2890 C C . GLY A 1 374 ? -32.192 -14.755 11.915 1.00 15.10 373 GLY A C 1
ATOM 2891 O O . GLY A 1 374 ? -31.589 -14.829 12.965 1.00 15.16 373 GLY A O 1
ATOM 2892 N N . GLY A 1 375 ? -32.613 -15.789 11.220 1.00 15.84 374 GLY A N 1
ATOM 2893 C CA . GLY A 1 375 ? -32.311 -17.184 11.661 1.00 16.61 374 GLY A CA 1
ATOM 2894 C C . GLY A 1 375 ? -30.825 -17.459 11.564 1.00 14.97 374 GLY A C 1
ATOM 2895 O O . GLY A 1 375 ? -30.247 -18.074 12.463 1.00 16.38 374 GLY A O 1
ATOM 2896 N N . VAL A 1 376 ? -30.153 -16.985 10.514 1.00 13.82 375 VAL A N 1
ATOM 2897 C CA . VAL A 1 376 ? -28.674 -17.069 10.383 1.00 13.37 375 VAL A CA 1
ATOM 2898 C C . VAL A 1 376 ? -28.006 -16.382 11.569 1.00 13.34 375 VAL A C 1
ATOM 2899 O O . VAL A 1 376 ? -27.089 -16.949 12.182 1.00 13.24 375 VAL A O 1
ATOM 2903 N N . GLU A 1 377 ? -28.396 -15.151 11.857 1.00 12.80 376 GLU A N 1
ATOM 2904 C CA . GLU A 1 377 ? -27.742 -14.340 12.887 1.00 12.95 376 GLU A CA 1
ATOM 2905 C C . GLU A 1 377 ? -27.940 -15.064 14.217 1.00 12.63 376 GLU A C 1
ATOM 2906 O O . GLU A 1 377 ? -26.939 -15.127 14.991 1.00 12.91 376 GLU A O 1
ATOM 2912 N N . ASN A 1 378 ? -29.155 -15.526 14.554 1.00 12.05 377 ASN A N 1
ATOM 2913 C CA . ASN A 1 378 ? -29.360 -16.158 15.881 1.00 13.17 377 ASN A CA 1
ATOM 2914 C C . ASN A 1 378 ? -28.379 -17.324 15.997 1.00 12.89 377 ASN A C 1
ATOM 2915 O O . ASN A 1 378 ? -27.731 -17.486 17.025 1.00 15.09 377 ASN A O 1
ATOM 2920 N N . LEU A 1 379 ? -28.287 -18.206 15.009 1.00 12.70 378 LEU A N 1
ATOM 2921 C CA . LEU A 1 379 ? -27.422 -19.398 15.081 1.00 13.24 378 LEU A CA 1
ATOM 2922 C C . LEU A 1 379 ? -25.964 -19.000 15.142 1.00 12.44 378 LEU A C 1
ATOM 2923 O O . LEU A 1 379 ? -25.205 -19.567 15.916 1.00 12.08 378 LEU A O 1
ATOM 2928 N N . ALA A 1 380 ? -25.543 -17.986 14.375 1.00 11.62 379 ALA A N 1
ATOM 2929 C CA . ALA A 1 380 ? -24.160 -17.498 14.466 1.00 11.46 379 ALA A CA 1
ATOM 2930 C C . ALA A 1 380 ? -23.848 -16.965 15.859 1.00 12.28 379 ALA A C 1
ATOM 2931 O O . ALA A 1 380 ? -22.753 -17.267 16.438 1.00 12.53 379 ALA A O 1
ATOM 2933 N N . VAL A 1 381 ? -24.721 -16.093 16.371 1.00 12.81 380 VAL A N 1
ATOM 2934 C CA . VAL A 1 381 ? -24.571 -15.514 17.744 1.00 12.46 380 VAL A CA 1
ATOM 2935 C C . VAL A 1 381 ? -24.434 -16.659 18.762 1.00 12.89 380 VAL A C 1
ATOM 2936 O O . VAL A 1 381 ? -23.552 -16.560 19.648 1.00 12.71 380 VAL A O 1
ATOM 2940 N N . GLN A 1 382 ? -25.308 -17.654 18.730 1.00 12.16 381 GLN A N 1
ATOM 2941 C CA . GLN A 1 382 ? -25.299 -18.649 19.820 1.00 14.52 381 GLN A CA 1
ATOM 2942 C C . GLN A 1 382 ? -23.969 -19.391 19.762 1.00 14.76 381 GLN A C 1
ATOM 2943 O O . GLN A 1 382 ? -23.345 -19.664 20.808 1.00 14.15 381 GLN A O 1
ATOM 2949 N N . HIS A 1 383 ? -23.484 -19.694 18.552 1.00 12.70 382 HIS A N 1
ATOM 2950 C CA . HIS A 1 383 ? -22.269 -20.528 18.433 1.00 13.25 382 HIS A CA 1
ATOM 2951 C C . HIS A 1 383 ? -21.028 -19.691 18.723 1.00 12.92 382 HIS A C 1
ATOM 2952 O O . HIS A 1 383 ? -20.086 -20.169 19.350 1.00 13.49 382 HIS A O 1
ATOM 2959 N N . LEU A 1 384 ? -20.993 -18.425 18.315 1.00 12.90 383 LEU A N 1
ATOM 2960 C CA . LEU A 1 384 ? -19.917 -17.490 18.705 1.00 12.93 383 LEU A CA 1
ATOM 2961 C C . LEU A 1 384 ? -19.926 -17.335 20.211 1.00 13.04 383 LEU A C 1
ATOM 2962 O O . LEU A 1 384 ? -18.835 -17.263 20.802 1.00 12.66 383 LEU A O 1
ATOM 2967 N N . GLY A 1 385 ? -21.108 -17.264 20.797 1.00 12.77 384 GLY A N 1
ATOM 2968 C CA . GLY A 1 385 ? -21.152 -17.165 22.288 1.00 13.43 384 GLY A CA 1
ATOM 2969 C C . GLY A 1 385 ? -20.544 -18.387 22.940 1.00 13.92 384 GLY A C 1
ATOM 2970 O O . GLY A 1 385 ? -19.855 -18.241 23.980 1.00 13.59 384 GLY A O 1
ATOM 2971 N N . MET A 1 386 ? -20.665 -19.573 22.344 1.00 13.20 385 MET A N 1
ATOM 2972 C CA . MET A 1 386 ? -19.979 -20.792 22.879 1.00 13.73 385 MET A CA 1
ATOM 2973 C C . MET A 1 386 ? -18.442 -20.666 22.741 1.00 13.52 385 MET A C 1
ATOM 2974 O O . MET A 1 386 ? -17.671 -21.092 23.599 1.00 13.05 385 MET A O 1
ATOM 2979 N N . ALA A 1 387 ? -17.937 -20.066 21.670 1.00 12.22 386 ALA A N 1
ATOM 2980 C CA . ALA A 1 387 ? -16.485 -19.852 21.489 1.00 12.40 386 ALA A CA 1
ATOM 2981 C C . ALA A 1 387 ? -16.020 -18.853 22.531 1.00 11.95 386 ALA A C 1
ATOM 2982 O O . ALA A 1 387 ? -14.977 -19.136 23.138 1.00 12.65 386 ALA A O 1
ATOM 2984 N N . TRP A 1 388 ? -16.720 -17.777 22.792 1.00 10.95 387 TRP A N 1
ATOM 2985 C CA . TRP A 1 388 ? -16.327 -16.853 23.863 1.00 11.30 387 TRP A CA 1
ATOM 2986 C C . TRP A 1 388 ? -16.360 -17.606 25.210 1.00 11.92 387 TRP A C 1
ATOM 2987 O O . TRP A 1 388 ? -15.519 -17.268 26.101 1.00 12.30 387 TRP A O 1
ATOM 2998 N N . ASP A 1 389 ? -17.343 -18.507 25.377 1.00 12.46 388 ASP A N 1
ATOM 2999 C CA . ASP A 1 389 ? -17.396 -19.159 26.693 1.00 13.25 388 ASP A CA 1
ATOM 3000 C C . ASP A 1 389 ? -16.130 -19.987 26.900 1.00 13.40 388 ASP A C 1
ATOM 3001 O O . ASP A 1 389 ? -15.662 -20.150 28.066 1.00 14.11 388 ASP A O 1
ATOM 3006 N N . LEU A 1 390 ? -15.532 -20.562 25.864 1.00 12.96 389 LEU A N 1
ATOM 3007 C CA . LEU A 1 390 ? -14.253 -21.292 25.957 1.00 13.35 389 LEU A CA 1
ATOM 3008 C C . LEU A 1 390 ? -13.103 -20.317 26.239 1.00 13.90 389 LEU A C 1
ATOM 3009 O O . LEU A 1 390 ? -12.274 -20.555 27.099 1.00 14.02 389 LEU A O 1
ATOM 3014 N N . VAL A 1 391 ? -13.129 -19.141 25.611 1.00 13.38 390 VAL A N 1
ATOM 3015 C CA . VAL A 1 391 ? -12.194 -18.032 25.955 1.00 14.41 390 VAL A CA 1
ATOM 3016 C C . VAL A 1 391 ? -12.199 -17.720 27.460 1.00 14.39 390 VAL A C 1
ATOM 3017 O O . VAL A 1 391 ? -11.118 -17.516 28.086 1.00 14.85 390 VAL A O 1
ATOM 3021 N N . ALA A 1 392 ? -13.366 -17.724 28.084 1.00 13.92 391 ALA A N 1
ATOM 3022 C CA . ALA A 1 392 ? -13.542 -17.374 29.516 1.00 14.14 391 ALA A CA 1
ATOM 3023 C C . ALA A 1 392 ? -12.882 -18.409 30.414 1.00 15.13 391 ALA A C 1
ATOM 3024 O O . ALA A 1 392 ? -12.611 -18.139 31.582 1.00 16.48 391 ALA A O 1
ATOM 3026 N N . GLN A 1 393 ? -12.579 -19.555 29.847 1.00 15.47 392 GLN A N 1
ATOM 3027 C CA . GLN A 1 393 ? -11.910 -20.679 30.546 1.00 15.66 392 GLN A CA 1
ATOM 3028 C C . GLN A 1 393 ? -10.434 -20.786 30.143 1.00 16.91 392 GLN A C 1
ATOM 3029 O O . GLN A 1 393 ? -9.681 -21.624 30.701 1.00 18.68 392 GLN A O 1
ATOM 3035 N N . GLY A 1 394 ? -10.057 -19.988 29.157 1.00 17.33 393 GLY A N 1
ATOM 3036 C CA . GLY A 1 394 ? -8.712 -20.107 28.537 1.00 17.84 393 GLY A CA 1
ATOM 3037 C C . GLY A 1 394 ? -8.586 -21.374 27.740 1.00 18.37 393 GLY A C 1
ATOM 3038 O O . GLY A 1 394 ? -7.456 -21.850 27.509 1.00 21.29 393 GLY A O 1
ATOM 3039 N N . ARG A 1 395 ? -9.663 -21.924 27.196 1.00 18.25 394 ARG A N 1
ATOM 3040 C CA . ARG A 1 395 ? -9.699 -23.204 26.481 1.00 20.04 394 ARG A CA 1
ATOM 3041 C C . ARG A 1 395 ? -10.129 -23.065 25.023 1.00 18.55 394 ARG A C 1
ATOM 3042 O O . ARG A 1 395 ? -10.453 -24.102 24.380 1.00 18.19 394 ARG A O 1
ATOM 3050 N N . LEU A 1 396 ? -10.115 -21.858 24.444 1.00 17.85 395 LEU A N 1
ATOM 3051 C CA . LEU A 1 396 ? -10.379 -21.826 22.996 1.00 18.12 395 LEU A CA 1
ATOM 3052 C C . LEU A 1 396 ? -9.116 -22.236 22.220 1.00 18.04 395 LEU A C 1
ATOM 3053 O O . LEU A 1 396 ? -8.161 -21.480 22.168 1.00 22.79 395 LEU A O 1
ATOM 3058 N N . THR A 1 397 ? -9.139 -23.384 21.578 1.00 18.09 396 THR A N 1
ATOM 3059 C CA . THR A 1 397 ? -8.085 -23.786 20.637 1.00 17.72 396 THR A CA 1
ATOM 3060 C C . THR A 1 397 ? -8.600 -23.618 19.211 1.00 17.44 396 THR A C 1
ATOM 3061 O O . THR A 1 397 ? -9.811 -23.463 19.009 1.00 16.11 396 THR A O 1
ATOM 3065 N N . ARG A 1 398 ? -7.724 -23.630 18.234 1.00 17.32 397 ARG A N 1
ATOM 3066 C CA . ARG A 1 398 ? -8.208 -23.575 16.846 1.00 17.71 397 ARG A CA 1
ATOM 3067 C C . ARG A 1 398 ? -9.148 -24.762 16.583 1.00 18.50 397 ARG A C 1
ATOM 3068 O O . ARG A 1 398 ? -10.168 -24.586 15.854 1.00 18.74 397 ARG A O 1
ATOM 3076 N N . GLU A 1 399 ? -8.812 -25.969 17.040 1.00 20.40 398 GLU A N 1
ATOM 3077 C CA . GLU A 1 399 ? -9.652 -27.137 16.704 1.00 21.27 398 GLU A CA 1
ATOM 3078 C C . GLU A 1 399 ? -11.028 -26.982 17.362 1.00 18.36 398 GLU A C 1
ATOM 3079 O O . GLU A 1 399 ? -12.061 -27.315 16.696 1.00 18.80 398 GLU A O 1
ATOM 3085 N N . ALA A 1 400 ? -11.091 -26.487 18.602 1.00 17.65 399 ALA A N 1
ATOM 3086 C CA . ALA A 1 400 ? -12.380 -26.311 19.318 1.00 17.33 399 ALA A CA 1
ATOM 3087 C C . ALA A 1 400 ? -13.200 -25.269 18.553 1.00 16.45 399 ALA A C 1
ATOM 3088 O O . ALA A 1 400 ? -14.418 -25.455 18.466 1.00 17.25 399 ALA A O 1
ATOM 3090 N N . LEU A 1 401 ? -12.560 -24.187 18.166 1.00 15.84 400 LEU A N 1
ATOM 3091 C CA . LEU A 1 401 ? -13.238 -23.111 17.385 1.00 15.10 400 LEU A CA 1
ATOM 3092 C C . LEU A 1 401 ? -13.819 -23.701 16.093 1.00 14.69 400 LEU A C 1
ATOM 3093 O O . LEU A 1 401 ? -14.990 -23.465 15.726 1.00 15.15 400 LEU A O 1
ATOM 3098 N N . LYS A 1 402 ? -13.024 -24.488 15.344 1.00 14.84 401 LYS A N 1
ATOM 3099 C CA . LYS A 1 402 ? -13.460 -25.164 14.103 1.00 16.90 401 LYS A CA 1
ATOM 3100 C C . LYS A 1 402 ? -14.633 -26.053 14.411 1.00 16.35 401 LYS A C 1
ATOM 3101 O O . LYS A 1 402 ? -15.593 -26.019 13.703 1.00 17.56 401 LYS A O 1
ATOM 3107 N N . ASP A 1 403 ? -14.574 -26.835 15.466 1.00 17.16 402 ASP A N 1
ATOM 3108 C CA . ASP A 1 403 ? -15.694 -27.751 15.727 1.00 18.39 402 ASP A CA 1
ATOM 3109 C C . ASP A 1 403 ? -16.994 -26.971 16.026 1.00 16.56 402 ASP A C 1
ATOM 3110 O O . ASP A 1 403 ? -18.058 -27.352 15.573 1.00 18.97 402 ASP A O 1
ATOM 3115 N N . LEU A 1 404 ? -16.924 -25.862 16.752 1.00 16.41 403 LEU A N 1
ATOM 3116 C CA . LEU A 1 404 ? -18.101 -24.996 17.022 1.00 15.47 403 LEU A CA 1
ATOM 3117 C C . LEU A 1 404 ? -18.659 -24.435 15.706 1.00 15.39 403 LEU A C 1
ATOM 3118 O O . LEU A 1 404 ? -19.835 -24.311 15.526 1.00 14.19 403 LEU A O 1
ATOM 3123 N N . MET A 1 405 ? -17.765 -23.989 14.830 1.00 14.33 404 MET A N 1
ATOM 3124 C CA . MET A 1 405 ? -18.178 -23.307 13.582 1.00 14.29 404 MET A CA 1
ATOM 3125 C C . MET A 1 405 ? -18.680 -24.392 12.618 1.00 14.16 404 MET A C 1
ATOM 3126 O O . MET A 1 405 ? -19.584 -24.092 11.849 1.00 14.51 404 MET A O 1
ATOM 3131 N N . ASP A 1 406 ? -18.169 -25.622 12.712 1.00 14.61 405 ASP A N 1
ATOM 3132 C CA . ASP A 1 406 ? -18.749 -26.740 11.940 1.00 16.28 405 ASP A CA 1
ATOM 3133 C C . ASP A 1 406 ? -20.217 -26.935 12.372 1.00 15.81 405 ASP A C 1
ATOM 3134 O O . ASP A 1 406 ? -21.105 -27.059 11.520 1.00 15.39 405 ASP A O 1
ATOM 3139 N N . LYS A 1 407 ? -20.453 -26.977 13.667 1.00 16.87 406 LYS A N 1
ATOM 3140 C CA . LYS A 1 407 ? -21.836 -27.158 14.149 1.00 17.24 406 LYS A CA 1
ATOM 3141 C C . LYS A 1 407 ? -22.703 -25.967 13.738 1.00 15.68 406 LYS A C 1
ATOM 3142 O O . LYS A 1 407 ? -23.835 -26.137 13.319 1.00 14.76 406 LYS A O 1
ATOM 3148 N N . ALA A 1 408 ? -22.156 -24.772 13.845 1.00 14.15 407 ALA A N 1
ATOM 3149 C CA . ALA A 1 408 ? -22.892 -23.574 13.435 1.00 13.03 407 ALA A CA 1
ATOM 3150 C C . ALA A 1 408 ? -23.275 -23.664 11.973 1.00 13.36 407 ALA A C 1
ATOM 3151 O O . ALA A 1 408 ? -24.385 -23.374 11.560 1.00 13.19 407 ALA A O 1
ATOM 3153 N N . SER A 1 409 ? -22.305 -24.124 11.158 1.00 14.15 408 SER A N 1
ATOM 3154 C CA . SER A 1 409 ? -22.511 -24.156 9.702 1.00 14.02 408 SER A CA 1
ATOM 3155 C C . SER A 1 409 ? -23.566 -25.201 9.321 1.00 14.54 408 SER A C 1
ATOM 3156 O O . SER A 1 409 ? -24.390 -24.895 8.471 1.00 14.51 408 SER A O 1
ATOM 3159 N N . ALA A 1 410 ? -23.620 -26.348 9.987 1.00 15.31 409 ALA A N 1
ATOM 3160 C CA . ALA A 1 410 ? -24.671 -27.349 9.705 1.00 16.54 409 ALA A CA 1
ATOM 3161 C C . ALA A 1 410 ? -26.015 -26.747 10.047 1.00 15.92 409 ALA A C 1
ATOM 3162 O O . ALA A 1 410 ? -26.942 -26.853 9.231 1.00 17.67 409 ALA A O 1
ATOM 3164 N N . ALA A 1 411 ? -26.114 -26.018 11.155 1.00 15.06 410 ALA A N 1
ATOM 3165 C CA . ALA A 1 411 ? -27.399 -25.469 11.619 1.00 15.40 410 ALA A CA 1
ATOM 3166 C C . ALA A 1 411 ? -27.841 -24.405 10.639 1.00 15.44 410 ALA A C 1
ATOM 3167 O O . ALA A 1 411 ? -29.031 -24.332 10.282 1.00 15.84 410 ALA A O 1
ATOM 3169 N N . ILE A 1 412 ? -26.901 -23.556 10.230 1.00 14.38 411 ILE A N 1
ATOM 3170 C CA . ILE A 1 412 ? -27.196 -22.437 9.333 1.00 13.53 411 ILE A CA 1
ATOM 3171 C C . ILE A 1 412 ? -27.603 -23.026 7.990 1.00 14.25 411 ILE A C 1
ATOM 3172 O O . ILE A 1 412 ? -28.521 -22.493 7.426 1.00 14.36 411 ILE A O 1
ATOM 3177 N N . ASN A 1 413 ? -26.798 -23.945 7.477 1.00 15.33 412 ASN A N 1
ATOM 3178 C CA . ASN A 1 413 ? -27.097 -24.561 6.147 1.00 16.38 412 ASN A CA 1
ATOM 3179 C C . ASN A 1 413 ? -28.519 -25.134 6.143 1.00 17.57 412 ASN A C 1
ATOM 3180 O O . ASN A 1 413 ? -29.246 -24.919 5.152 1.00 18.16 412 ASN A O 1
ATOM 3185 N N . GLN A 1 414 ? -28.895 -25.845 7.204 1.00 17.18 413 GLN A N 1
ATOM 3186 C CA . GLN A 1 414 ? -30.299 -26.330 7.366 1.00 19.15 413 GLN A CA 1
ATOM 3187 C C . GLN A 1 414 ? -31.322 -25.184 7.378 1.00 18.78 413 GLN A C 1
ATOM 3188 O O . GLN A 1 414 ? -32.333 -25.306 6.688 1.00 18.87 413 GLN A O 1
ATOM 3194 N N . ALA A 1 415 ? -31.100 -24.099 8.107 1.00 17.84 414 ALA A N 1
ATOM 3195 C CA . ALA A 1 415 ? -31.969 -22.908 8.182 1.00 17.29 414 ALA A CA 1
ATOM 3196 C C . ALA A 1 415 ? -32.140 -22.324 6.767 1.00 17.80 414 ALA A C 1
ATOM 3197 O O . ALA A 1 415 ? -33.294 -22.046 6.420 1.00 19.53 414 ALA A O 1
ATOM 3199 N N . LEU A 1 416 ? -31.070 -22.330 5.956 1.00 18.22 415 LEU A N 1
ATOM 3200 C CA . LEU A 1 416 ? -31.069 -21.653 4.647 1.00 19.60 415 LEU A CA 1
ATOM 3201 C C . LEU A 1 416 ? -31.809 -22.529 3.635 1.00 21.02 415 LEU A C 1
ATOM 3202 O O . LEU A 1 416 ? -32.256 -21.962 2.616 1.00 22.43 415 LEU A O 1
ATOM 3207 N N . ARG A 1 417 ? -31.965 -23.811 3.930 1.00 21.47 416 ARG A N 1
ATOM 3208 C CA . ARG A 1 417 ? -32.738 -24.740 3.064 1.00 25.33 416 ARG A CA 1
ATOM 3209 C C . ARG A 1 417 ? -34.237 -24.600 3.304 1.00 28.75 416 ARG A C 1
ATOM 3210 O O . ARG A 1 417 ? -34.953 -25.160 2.462 1.00 32.49 416 ARG A O 1
ATOM 3218 N N . HIS A 1 418 ? -34.734 -23.921 4.351 1.00 32.94 417 HIS A N 1
ATOM 3219 C CA . HIS A 1 418 ? -36.208 -23.740 4.626 1.00 38.11 417 HIS A CA 1
ATOM 3220 C C . HIS A 1 418 ? -36.628 -22.265 4.487 1.00 40.15 417 HIS A C 1
ATOM 3221 O O . HIS A 1 418 ? -35.760 -21.384 4.747 1.00 36.15 417 HIS A O 1
ATOM 3228 N N . HIS A 1 419 ? -37.882 -21.965 4.079 1.00 47.78 418 HIS A N 1
ATOM 3229 C CA . HIS A 1 419 ? -38.334 -20.585 3.698 1.00 51.29 418 HIS A CA 1
ATOM 3230 C C . HIS A 1 419 ? -39.739 -20.263 4.224 1.00 55.50 418 HIS A C 1
ATOM 3231 O O . HIS A 1 419 ? -40.303 -21.054 4.973 1.00 57.40 418 HIS A O 1
#

Solvent-accessible surface area: 17160 Å² total; per-residue (Å²): 118,0,42,0,27,0,0,51,19,12,92,104,26,37,108,30,0,63,62,0,0,44,64,5,18,184,86,76,70,40,106,0,119,28,57,48,5,93,110,74,77,0,92,85,81,0,24,78,1,8,114,64,35,114,37,2,12,0,0,0,0,8,15,46,45,0,1,21,0,17,60,85,55,18,11,33,45,0,54,79,1,2,113,63,25,48,4,110,178,18,2,10,70,1,9,31,120,6,0,35,52,65,77,34,232,90,0,14,0,0,1,4,10,2,71,0,26,0,6,0,22,0,41,26,2,0,169,61,7,53,15,75,43,78,117,2,2,44,36,28,140,17,0,45,55,2,0,41,134,12,117,90,27,103,41,138,1,69,102,53,151,39,93,16,16,5,4,8,10,11,11,100,68,34,119,20,4,0,41,8,1,0,8,3,0,6,2,1,25,1,32,3,5,110,122,34,90,90,116,62,40,6,3,0,52,26,99,58,0,25,96,0,0,34,26,10,0,2,0,15,57,92,32,25,9,44,67,118,2,12,115,52,71,33,70,81,2,32,55,22,0,37,27,3,111,0,1,0,1,15,12,10,3,76,0,8,59,51,7,141,36,54,72,105,162,59,12,3,24,87,91,18,0,15,149,36,22,4,11,10,16,7,7,28,12,94,126,25,67,58,1,12,3,12,12,1,1,0,0,0,0,50,57,11,195,51,63,107,44,0,44,80,0,0,75,51,0,0,6,78,144,2,4,30,79,5,8,79,41,5,6,22,6,2,2,4,81,71,5,12,84,38,74,43,8,65,145,43,82,37,34,89,23,2,16,98,0,0,100,74,19,62,17,15,33,10,14,46,41,3,45,40,0,9,58,42,0,0,61,23,0,10,78,0,6,88,43,7,56,98,53,162,3,74,167,104,27,1,74,61,27,0,48,137,0,4,66,27,0,22,105,39,32,143,133,209

Radius of gyration: 21.61 Å; Cα contacts (8 Å, |Δi|>4): 857; chains: 1; bounding box: 60×51×48 Å

Foldseek 3Di:
DFEEEEEQLFDVRQVLVQVLCVVVCVVVVHHYHYDYDYPVCLVVVVVVCLVPVDDGQKYKDWLLQQQQSVVSVFFDFQQVLCVVQPHPVQFQVQLNLSQHRFPDPTGFWFAQFKWWKWKKFQQVLLVQLVQDVCQCQAELVSVLVSLVSLVVGPDAFPVVSHRAQAEFDELALDLVLCQVQQQLQVLLVHHQWDDDPNFIFGGCLPPSNLRSLCSVLCSLLVRRYDLVRHHDDPVVVLVCLLQRRHRMYMGGQQLLVLCCPPVVRVGRVPGSSSVRMAIAGHYHYPRGGAMEMMGIIMTGTPSDPPNVSVSVVNSSSNHQPSQLSSCVRSVTHRRRLVNCPDCVQPVRVRSVNVNVNCSRYHYDRNHSLVVQSSSLVSVLSSVLSVCSSVSRRDSVNSSVSSVVSRVSNRVSRVDD

InterPro domains:
  IPR006059 Bacterial-type extracellular solute-binding protein [PF13416] (39-372)

Secondary structure (DSSP, 8-state):
-EEEEE---SSSHHHHHHHHHHHHHHHHT--EEEEEPPHHHHHHHHHHHHHHS-S-SEEEEEGGGHHHHHHTT-BPP-HHHHHHTT-GGGS-HHHHGGGSSTT-SS---EEEEEEE-EEEEEHHHHHHTT--HHHHHHBHHHHHHHHHHHHH---B-TTT-SBPBS-----SSSTHHHHHHHHHHHHTT--SEEEETTEEEE-TTSHHHHHHHHHHHHHTTTTSS-GGGGG--HHHHHHHHHTT-BSEEEE-THHHHHTTS-GGGTS-TTSTTGGGEEEEPPPBBTTB--EEEEEEEEEEBTT-S-HHHHHHHHHHHHSHHHHHHHHHHH-PEESSGGGGGSHHHHTSHHHHHHHHHHTTEE-----TTHHHHHHHHHHHHHHHHHHHTTT---HHHHHHHHHHHHHHHHHHHT--